Protein AF-A0A1C0VWJ7-F1 (afdb_monomer_lite)

Secondary structure (DSSP, 8-state):
-HHHHHHHHHHHHHHHHTTT-HHHHHHHHHHHHHHHS--------SPPPPHHHHHHHHHHHHHHHHHHHTTS-----HHHHHHHHHHHHHHHHHS--STTTT--HHHHHHHHHHHHHTTT---HHHHHHHHHHHHHHHHHHHHHHSEEETTEEEEPPPHHHHHHHHHHHHHHHHHHHT--S-HHHHHHHHHHHHHHHS-HHHHHHHHHHHHHHHHHHHHHHHHHHHHTS----TT-THHHHHHHHTTTHHHHHHHHHHHHHHHHHHHHHHHHHHHHHHHHHHHHTTS-HHHHHHHHH-TT-TTTS-EETTEEEEEHHHHHHHHHTT--HHHHHHHH-PPP--SS---HHHHHHHHIIIIIHHHHHHHHHHHHHHHHHHHHSS--S-HHHHHHHHH-SSSTTTS-B-SS-TT-BHHHHHHHHHTT---HHHHHHHTTS-HHHHHHHHHHHHHHHT-S--------------PPP-

Structure (mmCIF, N/CA/C/O backbone):
data_AF-A0A1C0VWJ7-F1
#
_entry.id   AF-A0A1C0VWJ7-F1
#
loop_
_atom_site.group_PDB
_atom_site.id
_atom_site.type_symbol
_atom_site.label_atom_id
_atom_site.label_alt_id
_atom_site.label_comp_id
_atom_site.label_asym_id
_atom_site.label_entity_id
_atom_site.label_seq_id
_atom_site.pdbx_PDB_ins_code
_atom_site.Cartn_x
_atom_site.Cartn_y
_atom_site.Cartn_z
_atom_site.occupancy
_atom_site.B_iso_or_equiv
_atom_site.auth_seq_id
_atom_site.auth_comp_id
_atom_site.auth_asym_id
_atom_site.auth_atom_id
_atom_site.pdbx_PDB_model_num
ATOM 1 N N . MET A 1 1 ? 23.272 -13.442 8.227 1.00 38.19 1 MET A N 1
ATOM 2 C CA . MET A 1 1 ? 21.989 -14.159 8.053 1.00 38.19 1 MET A CA 1
ATOM 3 C C . MET A 1 1 ? 21.472 -14.536 9.422 1.00 38.19 1 MET A C 1
ATOM 5 O O . MET A 1 1 ? 20.712 -13.727 9.927 1.00 38.19 1 MET A O 1
ATOM 9 N N . GLN A 1 2 ? 22.011 -15.587 10.062 1.00 39.44 2 GLN A N 1
ATOM 10 C CA . GLN A 1 2 ? 21.649 -16.043 11.420 1.00 39.44 2 GLN A CA 1
ATOM 11 C C . GLN A 1 2 ? 21.231 -14.924 12.389 1.00 39.44 2 GLN A C 1
ATOM 13 O O . GLN A 1 2 ? 20.118 -14.971 12.878 1.00 39.44 2 GLN A O 1
ATOM 18 N N . GLU A 1 3 ? 22.045 -13.885 12.593 1.00 42.59 3 GLU A N 1
ATOM 19 C CA . GLU A 1 3 ? 21.723 -12.760 13.492 1.00 42.59 3 GLU A CA 1
ATOM 20 C C . GLU A 1 3 ? 20.375 -12.058 13.199 1.00 42.59 3 GLU A C 1
ATOM 22 O O . GLU A 1 3 ? 19.612 -11.791 14.122 1.00 42.59 3 GLU A O 1
ATOM 27 N N . LEU A 1 4 ? 20.038 -11.801 11.929 1.00 43.16 4 LEU A N 1
ATOM 28 C CA . LEU A 1 4 ? 18.762 -11.179 11.543 1.00 43.16 4 LEU A CA 1
ATOM 29 C C . LEU A 1 4 ? 17.599 -12.171 11.640 1.00 43.16 4 LEU A C 1
ATOM 31 O O . LEU A 1 4 ? 16.509 -11.813 12.078 1.00 43.16 4 LEU A O 1
ATOM 35 N N . ASP A 1 5 ? 17.824 -13.415 11.218 1.00 42.25 5 ASP A N 1
ATOM 36 C CA . ASP A 1 5 ? 16.787 -14.443 11.261 1.00 42.25 5 ASP A CA 1
ATOM 37 C C . ASP A 1 5 ? 16.460 -14.804 12.738 1.00 42.25 5 ASP A C 1
ATOM 39 O O . ASP A 1 5 ? 15.291 -14.935 13.091 1.00 42.25 5 ASP A O 1
ATOM 43 N N . GLN A 1 6 ? 17.457 -14.787 13.635 1.00 59.88 6 GLN A N 1
ATOM 44 C CA . GLN A 1 6 ? 17.323 -14.944 15.091 1.00 59.88 6 GLN A CA 1
ATOM 45 C C . GLN A 1 6 ? 16.727 -13.701 15.782 1.00 59.88 6 GLN A C 1
ATOM 47 O O . GLN A 1 6 ? 16.017 -13.834 16.778 1.00 59.88 6 GLN A O 1
ATOM 52 N N . GLN A 1 7 ? 16.958 -12.483 15.274 1.00 55.34 7 GLN A N 1
ATOM 53 C CA . GLN A 1 7 ? 16.231 -11.286 15.731 1.00 55.34 7 GLN A CA 1
ATOM 54 C C . GLN A 1 7 ? 14.737 -11.373 15.388 1.00 55.34 7 GLN A C 1
ATOM 56 O O . GLN A 1 7 ? 13.898 -11.099 16.245 1.00 55.34 7 GLN A O 1
ATOM 61 N N . LEU A 1 8 ? 14.392 -11.807 14.171 1.00 46.72 8 LEU A N 1
ATOM 62 C CA . LEU A 1 8 ? 13.001 -12.018 13.755 1.00 46.72 8 LEU A CA 1
ATOM 63 C C . LEU A 1 8 ? 12.322 -13.133 14.566 1.00 46.72 8 LEU A C 1
ATOM 65 O O . LEU A 1 8 ? 11.190 -12.957 15.010 1.00 46.72 8 LEU A O 1
ATOM 69 N N . GLU A 1 9 ? 13.014 -14.246 14.812 1.00 59.47 9 GLU A N 1
ATOM 70 C CA . GLU A 1 9 ? 12.515 -15.349 15.643 1.00 59.47 9 GLU A CA 1
ATOM 71 C C . GLU A 1 9 ? 12.262 -14.902 17.094 1.00 59.47 9 GLU A C 1
ATOM 73 O O . GLU A 1 9 ? 11.178 -15.132 17.631 1.00 59.47 9 GLU A O 1
ATOM 78 N N . ASN A 1 10 ? 13.190 -14.147 17.696 1.00 62.50 10 ASN A N 1
ATOM 79 C CA . ASN A 1 10 ? 12.993 -13.541 19.017 1.00 62.50 10 ASN A CA 1
ATOM 80 C C . ASN A 1 10 ? 11.803 -12.564 19.060 1.00 62.50 10 ASN A C 1
ATOM 82 O O . ASN A 1 10 ? 11.050 -12.574 20.032 1.00 62.50 10 ASN A O 1
ATOM 86 N N . LEU A 1 11 ? 11.598 -11.740 18.025 1.00 56.03 11 LEU A N 1
ATOM 87 C CA . LEU A 1 11 ? 10.447 -10.828 17.947 1.00 56.03 11 LEU A CA 1
ATOM 88 C C . LEU A 1 11 ? 9.115 -11.587 17.832 1.00 56.03 11 LEU A C 1
ATOM 90 O O . LEU A 1 11 ? 8.134 -11.191 18.464 1.00 56.03 11 LEU A O 1
ATOM 94 N N . VAL A 1 12 ? 9.075 -12.696 17.085 1.00 57.22 12 VAL A N 1
ATOM 95 C CA . VAL A 1 12 ? 7.892 -13.572 16.995 1.00 57.22 12 VAL A CA 1
ATOM 96 C C . VAL A 1 12 ? 7.598 -14.240 18.341 1.00 57.22 12 VAL A C 1
ATOM 98 O O . VAL A 1 12 ? 6.454 -14.198 18.796 1.00 57.22 12 VAL A O 1
ATOM 101 N N . LEU A 1 13 ? 8.613 -14.789 19.017 1.00 65.62 13 LEU A N 1
ATOM 102 C CA . LEU A 1 13 ? 8.462 -15.390 20.348 1.00 65.62 13 LEU A CA 1
ATOM 103 C C . LEU A 1 13 ? 7.984 -14.357 21.384 1.00 65.62 13 LEU A C 1
ATOM 105 O O . LEU A 1 13 ? 7.049 -14.622 22.139 1.00 65.62 13 LEU A O 1
ATOM 109 N N . GLN A 1 14 ? 8.542 -13.142 21.380 1.00 59.56 14 GLN A N 1
ATOM 110 C CA . GLN A 1 14 ? 8.083 -12.058 22.258 1.00 59.56 14 GLN A CA 1
ATOM 111 C C . GLN A 1 14 ? 6.641 -11.627 21.942 1.00 59.56 14 GLN A C 1
ATOM 113 O O . GLN A 1 14 ? 5.843 -11.452 22.863 1.00 59.56 14 GLN A O 1
ATOM 118 N N . ALA A 1 15 ? 6.251 -11.531 20.667 1.00 56.53 15 ALA A N 1
ATOM 119 C CA . ALA A 1 15 ? 4.870 -11.225 20.283 1.00 56.53 15 ALA A CA 1
ATOM 120 C C . ALA A 1 15 ? 3.863 -12.309 20.728 1.00 56.53 15 ALA A C 1
ATOM 122 O O . ALA A 1 15 ? 2.720 -11.980 21.057 1.00 56.53 15 ALA A O 1
ATOM 123 N N . GLN A 1 16 ? 4.278 -13.580 20.778 1.00 60.25 16 GLN A N 1
ATOM 124 C CA . GLN A 1 16 ? 3.470 -14.692 21.297 1.00 60.25 16 GLN A CA 1
ATOM 125 C C . GLN A 1 16 ? 3.314 -14.632 22.826 1.00 60.25 16 GLN A C 1
ATOM 127 O O . GLN A 1 16 ? 2.203 -14.810 23.329 1.00 60.25 16 GLN A O 1
ATOM 132 N N . LEU A 1 17 ? 4.382 -14.299 23.562 1.00 64.69 17 LEU A N 1
ATOM 133 C CA . LEU A 1 17 ? 4.364 -14.151 25.028 1.00 64.69 17 LEU A CA 1
ATOM 134 C C . LEU A 1 17 ? 3.436 -13.025 25.529 1.00 64.69 17 LEU A C 1
ATOM 136 O O . LEU A 1 17 ? 2.993 -13.060 26.676 1.00 64.69 17 LEU A O 1
ATOM 140 N N . PHE A 1 18 ? 3.099 -12.043 24.685 1.00 60.53 18 PHE A N 1
ATOM 141 C CA . PHE A 1 18 ? 2.174 -10.948 25.015 1.00 60.53 18 PHE A CA 1
ATOM 142 C C . PHE A 1 18 ? 0.757 -11.128 24.444 1.00 60.53 18 PHE A C 1
ATOM 144 O O . PHE A 1 18 ? 0.069 -10.138 24.185 1.00 60.53 18 PHE A O 1
ATOM 151 N N . SER A 1 19 ? 0.293 -12.375 24.294 1.00 52.06 19 SER A N 1
ATOM 152 C CA . SER A 1 19 ? -1.070 -12.732 23.856 1.00 52.06 19 SER A CA 1
ATOM 153 C C . SER A 1 19 ? -2.174 -11.870 24.489 1.00 52.06 19 SER A C 1
ATOM 155 O O . SER A 1 19 ? -3.042 -11.372 23.772 1.00 52.06 19 SER A O 1
ATOM 157 N N . ASN A 1 20 ? -2.076 -11.626 25.800 1.00 54.44 20 ASN A N 1
ATOM 158 C CA . ASN A 1 20 ? -3.071 -10.926 26.619 1.00 54.44 20 ASN A CA 1
ATOM 159 C C . ASN A 1 20 ? -2.782 -9.417 26.813 1.00 54.44 20 ASN A C 1
ATOM 161 O O . ASN A 1 20 ? -3.382 -8.786 27.680 1.00 54.44 20 ASN A O 1
ATOM 165 N N . SER A 1 21 ? -1.849 -8.811 26.061 1.00 59.72 21 SER A N 1
ATOM 166 C CA . SER A 1 21 ? -1.499 -7.383 26.200 1.00 59.72 21 SER A CA 1
ATOM 167 C C . SER A 1 21 ? -1.483 -6.654 24.845 1.00 59.72 21 SER A C 1
ATOM 169 O O . SER A 1 21 ? -0.410 -6.444 24.265 1.00 59.72 21 SER A O 1
ATOM 171 N N . PRO A 1 22 ? -2.655 -6.228 24.325 1.00 60.44 22 PRO A N 1
ATOM 172 C CA . PRO A 1 22 ? -2.787 -5.685 22.971 1.00 60.44 22 PRO A CA 1
ATOM 173 C C . PRO A 1 22 ? -1.838 -4.525 22.619 1.00 60.44 22 PRO A C 1
ATOM 175 O O . PRO A 1 22 ? -1.271 -4.568 21.529 1.00 60.44 22 PRO A O 1
ATOM 178 N N . PRO A 1 23 ? -1.560 -3.527 23.491 1.00 55.28 23 PRO A N 1
ATOM 179 C CA . PRO A 1 23 ? -0.638 -2.439 23.146 1.00 55.28 23 PRO A CA 1
ATOM 180 C C . PRO A 1 23 ? 0.810 -2.911 22.959 1.00 55.28 23 PRO A C 1
ATOM 182 O O . PRO A 1 23 ? 1.498 -2.456 22.047 1.00 55.28 23 PRO A O 1
ATOM 185 N N . LYS A 1 24 ? 1.271 -3.858 23.791 1.00 52.81 24 LYS A N 1
ATOM 186 C CA . LYS A 1 24 ? 2.617 -4.441 23.680 1.00 52.81 24 LYS A CA 1
ATOM 187 C C . LYS A 1 24 ? 2.709 -5.336 22.446 1.00 52.81 24 LYS A C 1
ATOM 189 O O . LYS A 1 24 ? 3.633 -5.180 21.655 1.00 52.81 24 LYS A O 1
ATOM 194 N N . LYS A 1 25 ? 1.708 -6.197 22.232 1.00 61.25 25 LYS A N 1
ATOM 195 C CA . LYS A 1 25 ? 1.600 -7.066 21.052 1.00 61.25 25 LYS A CA 1
ATOM 196 C C . LYS A 1 25 ? 1.584 -6.259 19.746 1.00 61.25 25 LYS A C 1
ATOM 198 O O . LYS A 1 25 ? 2.367 -6.560 18.851 1.00 61.25 25 LYS A O 1
ATOM 203 N N . ARG A 1 26 ? 0.783 -5.186 19.660 1.00 56.12 26 ARG A N 1
ATOM 204 C CA . ARG A 1 26 ? 0.766 -4.261 18.507 1.00 56.12 26 ARG A CA 1
ATOM 205 C C . ARG A 1 26 ? 2.122 -3.588 18.283 1.00 56.12 26 ARG A C 1
ATOM 207 O O . ARG A 1 26 ? 2.525 -3.469 17.132 1.00 56.12 26 ARG A O 1
ATOM 214 N N . LYS A 1 27 ? 2.858 -3.217 19.342 1.00 66.88 27 LYS A N 1
ATOM 215 C CA . LYS A 1 27 ? 4.229 -2.704 19.189 1.00 66.88 27 LYS A CA 1
ATOM 216 C C . LYS A 1 27 ? 5.154 -3.750 18.555 1.00 66.88 27 LYS A C 1
ATOM 218 O O . LYS A 1 27 ? 5.768 -3.446 17.544 1.00 66.88 27 LYS A O 1
ATOM 223 N N . PHE A 1 28 ? 5.206 -4.978 19.076 1.00 57.09 28 PHE A N 1
ATOM 224 C CA . PHE A 1 28 ? 6.065 -6.022 18.496 1.00 57.09 28 PHE A CA 1
ATOM 225 C C . PHE A 1 28 ? 5.668 -6.401 17.062 1.00 57.09 28 PHE A C 1
ATOM 227 O O . PHE A 1 28 ? 6.546 -6.641 16.242 1.00 57.09 28 PHE A O 1
ATOM 234 N N . ILE A 1 29 ? 4.372 -6.392 16.727 1.00 53.12 29 ILE A N 1
ATOM 235 C CA . ILE A 1 29 ? 3.899 -6.584 15.346 1.00 53.12 29 ILE A CA 1
ATOM 236 C C . ILE A 1 29 ? 4.354 -5.426 14.442 1.00 53.12 29 ILE A C 1
ATOM 238 O O . ILE A 1 29 ? 4.802 -5.680 13.328 1.00 53.12 29 ILE A O 1
ATOM 242 N N . GLN A 1 30 ? 4.304 -4.175 14.913 1.00 54.97 30 GLN A N 1
ATOM 243 C CA . GLN A 1 30 ? 4.800 -3.012 14.167 1.00 54.97 30 GLN A CA 1
ATOM 244 C C . GLN A 1 30 ? 6.328 -3.044 13.996 1.00 54.97 30 GLN A C 1
ATOM 246 O O . GLN A 1 30 ? 6.811 -2.838 12.887 1.00 54.97 30 GLN A O 1
ATOM 251 N N . ASP A 1 31 ? 7.080 -3.361 15.055 1.00 51.19 31 ASP A N 1
ATOM 252 C CA . ASP A 1 31 ? 8.541 -3.499 15.019 1.00 51.19 31 ASP A CA 1
ATOM 253 C C . ASP A 1 31 ? 8.954 -4.633 14.044 1.00 51.19 31 ASP A C 1
ATOM 255 O O . ASP A 1 31 ? 9.884 -4.472 13.248 1.00 51.19 31 ASP A O 1
ATOM 259 N N . LEU A 1 32 ? 8.212 -5.752 14.024 1.00 47.06 32 LEU A N 1
ATOM 260 C CA . LEU A 1 32 ? 8.361 -6.827 13.032 1.00 47.06 32 LEU A CA 1
ATOM 261 C C . LEU A 1 32 ? 8.046 -6.329 11.608 1.00 47.06 32 LEU A C 1
ATOM 263 O O . LEU A 1 32 ? 8.784 -6.629 10.671 1.00 47.06 32 LEU A O 1
ATOM 267 N N . TRP A 1 33 ? 6.977 -5.547 11.435 1.00 50.50 33 TRP A N 1
ATOM 268 C CA . TRP A 1 33 ? 6.537 -5.029 10.137 1.00 50.50 33 TRP A CA 1
ATOM 269 C C . TRP A 1 33 ? 7.534 -4.033 9.532 1.00 50.50 33 TRP A C 1
ATOM 271 O O . TRP A 1 33 ? 7.890 -4.173 8.364 1.00 50.50 33 TRP A O 1
ATOM 281 N N . ASP A 1 34 ? 8.049 -3.080 10.314 1.00 50.41 34 ASP A N 1
ATOM 282 C CA . ASP A 1 34 ? 9.103 -2.154 9.871 1.00 50.41 34 ASP A CA 1
ATOM 283 C C . ASP A 1 34 ? 10.455 -2.859 9.636 1.00 50.41 34 ASP A C 1
ATOM 285 O O . ASP A 1 34 ? 11.239 -2.406 8.800 1.00 50.41 34 ASP A O 1
ATOM 289 N N . THR A 1 35 ? 10.716 -3.995 10.299 1.00 48.22 35 THR A N 1
ATOM 290 C CA . THR A 1 35 ? 11.896 -4.839 10.023 1.00 48.22 35 THR A CA 1
ATOM 291 C C . THR A 1 35 ? 11.743 -5.633 8.717 1.00 48.22 35 THR A C 1
ATOM 293 O O . THR A 1 35 ? 12.698 -5.748 7.948 1.00 48.22 35 THR A O 1
ATOM 296 N N . MET A 1 36 ? 10.546 -6.157 8.423 1.00 40.59 36 MET A N 1
ATOM 297 C CA . MET A 1 36 ? 10.253 -6.869 7.168 1.00 40.59 36 MET A CA 1
ATOM 298 C C . MET A 1 36 ? 10.111 -5.929 5.959 1.00 40.59 36 MET A C 1
ATOM 300 O O . MET A 1 36 ? 10.456 -6.307 4.839 1.00 40.59 36 MET A O 1
ATOM 304 N N . LEU A 1 37 ? 9.600 -4.712 6.167 1.00 46.19 37 LEU A N 1
ATOM 305 C CA . LEU A 1 37 ? 9.285 -3.729 5.128 1.00 46.19 37 LEU A CA 1
ATOM 306 C C . LEU A 1 37 ? 9.867 -2.350 5.498 1.00 46.19 37 LEU A C 1
ATOM 308 O O . LEU A 1 37 ? 9.114 -1.450 5.875 1.00 46.19 37 LEU A O 1
ATOM 312 N N . PRO A 1 38 ? 11.195 -2.143 5.366 1.00 38.94 38 PRO A N 1
ATOM 313 C CA . PRO A 1 38 ? 11.870 -0.929 5.827 1.00 38.94 38 PRO A CA 1
ATOM 314 C C . PRO A 1 38 ? 11.294 0.349 5.194 1.00 38.94 38 PRO A C 1
ATOM 316 O O . PRO A 1 38 ? 11.495 0.639 4.007 1.00 38.94 38 PRO A O 1
ATOM 319 N N . SER A 1 39 ? 10.583 1.119 6.026 1.00 40.66 39 SER A N 1
ATOM 320 C CA . SER A 1 39 ? 9.712 2.252 5.680 1.00 40.66 39 SER A CA 1
ATOM 321 C C . SER A 1 39 ? 10.380 3.350 4.832 1.00 40.66 39 SER A C 1
ATOM 323 O O . SER A 1 39 ? 10.871 4.363 5.335 1.00 40.66 39 SER A O 1
ATOM 325 N N . SER A 1 40 ? 10.361 3.185 3.502 1.00 37.81 40 SER A N 1
ATOM 326 C CA . SER A 1 40 ? 11.158 4.004 2.575 1.00 37.81 40 SER A CA 1
ATOM 327 C C . SER A 1 40 ? 10.421 4.577 1.352 1.00 37.81 40 SER A C 1
ATOM 329 O O . SER A 1 40 ? 11.054 4.871 0.344 1.00 37.81 40 SER A O 1
ATOM 331 N N . THR A 1 41 ? 9.126 4.924 1.451 1.00 39.19 41 THR A N 1
ATOM 332 C CA . THR A 1 41 ? 8.601 6.086 0.685 1.00 39.19 41 THR A CA 1
ATOM 333 C C . THR A 1 41 ? 7.301 6.689 1.232 1.00 39.19 41 THR A C 1
ATOM 335 O O . THR A 1 41 ? 6.243 6.112 1.034 1.00 39.19 41 THR A O 1
ATOM 338 N N . LEU A 1 42 ? 7.353 7.925 1.766 1.00 38.69 42 LEU A N 1
ATOM 339 C CA . LEU A 1 42 ? 6.422 9.032 1.434 1.00 38.69 42 LEU A CA 1
ATOM 340 C C . LEU A 1 42 ? 6.717 10.325 2.232 1.00 38.69 42 LEU A C 1
ATOM 342 O O . LEU A 1 42 ? 6.513 10.387 3.438 1.00 38.69 42 LEU A O 1
ATOM 346 N N . LYS A 1 43 ? 7.102 11.409 1.539 1.00 39.56 43 LYS A N 1
ATOM 347 C CA . LYS A 1 43 ? 6.809 12.813 1.923 1.00 39.56 43 LYS A CA 1
ATOM 348 C C . LYS A 1 43 ? 7.031 13.739 0.716 1.00 39.56 43 LYS A C 1
ATOM 350 O O . LYS A 1 43 ? 7.944 13.541 -0.085 1.00 39.56 43 LYS A O 1
ATOM 355 N N . GLY A 1 44 ? 6.124 14.697 0.516 1.00 41.25 44 GLY A N 1
ATOM 356 C CA . GLY A 1 44 ? 5.871 15.291 -0.805 1.00 41.25 44 GLY A CA 1
ATOM 357 C C . GLY A 1 44 ? 6.761 16.464 -1.252 1.00 41.25 44 GLY A C 1
ATOM 358 O O . GLY A 1 44 ? 7.378 17.173 -0.456 1.00 41.25 44 GLY A O 1
ATOM 359 N N . ARG A 1 45 ? 6.773 16.685 -2.576 1.00 36.69 45 ARG A N 1
ATOM 360 C CA . ARG A 1 45 ? 6.690 17.984 -3.288 1.00 36.69 45 ARG A CA 1
ATOM 361 C C . ARG A 1 45 ? 6.485 17.698 -4.796 1.00 36.69 45 ARG A C 1
ATOM 363 O O . ARG A 1 45 ? 6.030 16.600 -5.136 1.00 36.69 45 ARG A O 1
ATOM 370 N N . THR A 1 46 ? 6.740 18.673 -5.673 1.00 40.00 46 THR A N 1
ATOM 371 C CA . THR A 1 46 ? 6.693 18.562 -7.148 1.00 40.00 46 THR A CA 1
ATOM 372 C C . THR A 1 46 ? 7.345 17.273 -7.678 1.00 40.00 46 THR A C 1
ATOM 374 O O . THR A 1 46 ? 8.210 16.713 -6.998 1.00 40.00 46 THR A O 1
ATOM 377 N N . PRO A 1 47 ? 6.902 16.743 -8.838 1.00 35.38 47 PRO A N 1
ATOM 378 C CA . PRO A 1 47 ? 7.317 15.424 -9.311 1.00 35.38 47 PRO A CA 1
ATOM 379 C C . PRO A 1 47 ? 8.841 15.280 -9.357 1.00 35.38 47 PRO A C 1
ATOM 381 O O . PRO A 1 47 ? 9.530 16.026 -10.051 1.00 35.38 47 PRO A O 1
ATOM 384 N N . LYS A 1 48 ? 9.355 14.295 -8.605 1.00 42.31 48 LYS A N 1
ATOM 385 C CA . LYS A 1 48 ? 10.698 13.763 -8.831 1.00 42.31 48 LYS A CA 1
ATOM 386 C C . LYS A 1 48 ? 10.745 13.249 -10.278 1.00 42.31 48 LYS A C 1
ATOM 388 O O . LYS A 1 48 ? 9.791 12.576 -10.676 1.00 42.31 48 LYS A O 1
ATOM 393 N N . PRO A 1 49 ? 11.833 13.473 -11.027 1.00 37.91 49 PRO A N 1
ATOM 394 C CA . PRO A 1 49 ? 12.205 12.543 -12.081 1.00 37.91 49 PRO A CA 1
ATOM 395 C C . PRO A 1 49 ? 12.243 11.124 -11.499 1.00 37.91 49 PRO A C 1
ATOM 397 O O . PRO A 1 49 ? 12.792 10.932 -10.412 1.00 37.91 49 PRO A O 1
ATOM 400 N N . THR A 1 50 ? 11.649 10.149 -12.185 1.00 47.56 50 THR A N 1
ATOM 401 C CA . THR A 1 50 ? 12.044 8.746 -11.998 1.00 47.56 50 THR A CA 1
ATOM 402 C C . THR A 1 50 ? 13.450 8.555 -12.557 1.00 47.56 50 THR A C 1
ATOM 404 O O . THR A 1 50 ? 13.926 9.391 -13.333 1.00 47.56 50 THR A O 1
ATOM 407 N N . ASP A 1 51 ? 14.103 7.439 -12.246 1.00 42.34 51 ASP A N 1
ATOM 408 C CA . ASP A 1 51 ? 15.386 7.133 -12.880 1.00 42.34 51 ASP A CA 1
ATOM 409 C C . ASP A 1 51 ? 15.234 7.017 -14.403 1.00 42.34 51 ASP A C 1
ATOM 411 O O . ASP A 1 51 ? 16.143 7.389 -15.128 1.00 42.34 51 ASP A O 1
ATOM 415 N N . ASP A 1 52 ? 14.059 6.653 -14.925 1.00 45.19 52 ASP A N 1
ATOM 416 C CA . ASP A 1 52 ? 13.782 6.637 -16.371 1.00 45.19 52 ASP A CA 1
ATOM 417 C C . ASP A 1 52 ? 13.496 8.022 -16.967 1.00 45.19 52 ASP A C 1
ATOM 419 O O . ASP A 1 52 ? 13.660 8.233 -18.166 1.00 45.19 52 ASP A O 1
ATOM 423 N N . GLU A 1 53 ? 13.081 8.997 -16.158 1.00 43.47 53 GLU A N 1
ATOM 424 C CA . GLU A 1 53 ? 13.053 10.418 -16.529 1.00 43.47 53 GLU A CA 1
ATOM 425 C C . GLU A 1 53 ? 14.475 11.004 -16.516 1.00 43.47 53 GLU A C 1
ATOM 427 O O . GLU A 1 53 ? 14.824 11.779 -17.406 1.00 43.47 53 GLU A O 1
ATOM 432 N N . ALA A 1 54 ? 15.329 10.587 -15.574 1.00 43.56 54 ALA A N 1
ATOM 433 C CA . ALA A 1 54 ? 16.750 10.927 -15.569 1.00 43.56 54 ALA A CA 1
ATOM 434 C C . ALA A 1 54 ? 17.489 10.292 -16.762 1.00 43.56 54 ALA A C 1
ATOM 436 O O . ALA A 1 54 ? 18.159 11.015 -17.496 1.00 43.56 54 ALA A O 1
ATOM 437 N N . LYS A 1 55 ? 17.291 8.992 -17.037 1.00 44.72 55 LYS A N 1
ATOM 438 C CA . LYS A 1 55 ? 17.801 8.283 -18.226 1.00 44.72 55 LYS A CA 1
ATOM 439 C C . LYS A 1 55 ? 17.323 8.953 -19.514 1.00 44.72 55 LYS A C 1
ATOM 441 O O . LYS A 1 55 ? 18.151 9.218 -20.373 1.00 44.72 55 LYS A O 1
ATOM 446 N N . ARG A 1 56 ? 16.033 9.299 -19.653 1.00 49.94 56 ARG A N 1
ATOM 447 C CA . ARG A 1 56 ? 15.525 10.003 -20.852 1.00 49.94 56 ARG A CA 1
ATOM 448 C C . ARG A 1 56 ? 16.117 11.404 -21.016 1.00 49.94 56 ARG A C 1
ATOM 450 O O . ARG A 1 56 ? 16.446 11.783 -22.134 1.00 49.94 56 ARG A O 1
ATOM 457 N N . ARG A 1 57 ? 16.336 12.156 -19.931 1.00 46.75 57 ARG A N 1
ATOM 458 C CA . ARG A 1 57 ? 17.034 13.457 -19.985 1.00 46.75 57 ARG A CA 1
ATOM 459 C C . ARG A 1 57 ? 18.517 13.300 -20.330 1.00 46.75 57 ARG A C 1
ATOM 461 O O . ARG A 1 57 ? 19.028 14.064 -21.142 1.00 46.75 57 ARG A O 1
ATOM 468 N N . LEU A 1 58 ? 19.190 12.289 -19.781 1.00 42.66 58 LEU A N 1
ATOM 469 C CA . LEU A 1 58 ? 20.583 11.960 -20.093 1.00 42.66 58 LEU A CA 1
ATOM 470 C C . LEU A 1 58 ? 20.735 11.483 -21.546 1.00 42.66 58 LEU A C 1
ATOM 472 O O . LEU A 1 58 ? 21.663 11.904 -22.226 1.00 42.66 58 LEU A O 1
ATOM 476 N N . ALA A 1 59 ? 19.793 10.685 -22.054 1.00 45.94 59 ALA A N 1
ATOM 477 C CA . ALA A 1 59 ? 19.716 10.267 -23.452 1.00 45.94 59 ALA A CA 1
ATOM 478 C C . ALA A 1 59 ? 19.411 11.444 -24.391 1.00 45.94 59 ALA A C 1
ATOM 480 O O . ALA A 1 59 ? 20.017 11.542 -25.453 1.00 45.94 59 ALA A O 1
ATOM 481 N N . GLY A 1 60 ? 18.548 12.380 -23.981 1.00 48.88 60 GLY A N 1
ATOM 482 C CA . GLY A 1 60 ? 18.315 13.639 -24.692 1.00 48.88 60 GLY A CA 1
ATOM 483 C C . GLY A 1 60 ? 19.578 14.500 -24.789 1.00 48.88 60 GLY A C 1
ATOM 484 O O . GLY A 1 60 ? 19.876 15.022 -25.858 1.00 48.88 60 GLY A O 1
ATOM 485 N N . VAL A 1 61 ? 20.375 14.578 -23.716 1.00 44.09 61 VAL A N 1
ATOM 486 C CA . VAL A 1 61 ? 21.697 15.230 -23.738 1.00 44.09 61 VAL A CA 1
ATOM 487 C C . VAL A 1 61 ? 22.705 14.437 -24.583 1.00 44.09 61 VAL A C 1
ATOM 489 O O . VAL A 1 61 ? 23.427 15.048 -25.362 1.00 44.09 61 VAL A O 1
ATOM 492 N N . LYS A 1 62 ? 22.728 13.096 -24.508 1.00 45.09 62 LYS A N 1
ATOM 493 C CA . LYS A 1 62 ? 23.583 12.225 -25.344 1.00 45.09 62 LYS A CA 1
ATOM 494 C C . LYS A 1 62 ? 23.283 12.421 -26.834 1.00 45.09 62 LYS A C 1
ATOM 496 O O . LYS A 1 62 ? 24.220 12.543 -27.617 1.00 45.09 62 LYS A O 1
ATOM 501 N N . LYS A 1 63 ? 22.000 12.510 -27.209 1.00 49.91 63 LYS A N 1
ATOM 502 C CA . LYS A 1 63 ? 21.560 12.845 -28.568 1.00 49.91 63 LYS A CA 1
ATOM 503 C C . LYS A 1 63 ? 21.969 14.273 -28.940 1.00 49.91 63 LYS A C 1
ATOM 505 O O . LYS A 1 63 ? 22.728 14.440 -29.879 1.00 49.91 63 LYS A O 1
ATOM 510 N N . TRP A 1 64 ? 21.583 15.286 -28.162 1.00 52.84 64 TRP A N 1
ATOM 511 C CA . TRP A 1 64 ? 21.912 16.690 -28.456 1.00 52.84 64 TRP A CA 1
ATOM 512 C C . TRP A 1 64 ? 23.421 16.951 -28.598 1.00 52.84 64 TRP A C 1
ATOM 514 O O . TRP A 1 64 ? 23.826 17.712 -29.471 1.00 52.84 64 TRP A O 1
ATOM 524 N N . CYS A 1 65 ? 24.269 16.309 -27.786 1.00 41.84 65 CYS A N 1
ATOM 525 C CA . CYS A 1 65 ? 25.722 16.408 -27.937 1.00 41.84 65 CYS A CA 1
ATOM 526 C C . CYS A 1 65 ? 26.225 15.703 -29.209 1.00 41.84 65 CYS A C 1
ATOM 528 O O . CYS A 1 65 ? 27.060 16.266 -29.911 1.00 41.84 65 CYS A O 1
ATOM 530 N N . ARG A 1 66 ? 25.714 14.504 -29.527 1.00 46.00 66 ARG A N 1
ATOM 531 C CA . ARG A 1 66 ? 26.059 13.775 -30.760 1.00 46.00 66 ARG A CA 1
ATOM 532 C C . ARG A 1 66 ? 25.669 14.582 -32.000 1.00 46.00 66 ARG A C 1
ATOM 534 O O . ARG A 1 66 ? 26.528 14.869 -32.824 1.00 46.00 66 ARG A O 1
ATOM 541 N N . ASP A 1 67 ? 24.408 14.993 -32.079 1.00 49.84 67 ASP A N 1
ATOM 542 C CA . ASP A 1 67 ? 23.820 15.708 -33.216 1.00 49.84 67 ASP A CA 1
ATOM 543 C C . ASP A 1 67 ? 24.500 17.069 -33.477 1.00 49.84 67 ASP A C 1
ATOM 545 O O . ASP A 1 67 ? 24.463 17.572 -34.596 1.00 49.84 67 ASP A O 1
ATOM 549 N N . ARG A 1 68 ? 25.112 17.681 -32.450 1.00 43.50 68 ARG A N 1
ATOM 550 C CA . ARG A 1 68 ? 25.719 19.023 -32.519 1.00 43.50 68 ARG A CA 1
ATOM 551 C C . ARG A 1 68 ? 27.247 19.035 -32.657 1.00 43.50 68 ARG A C 1
ATOM 553 O O . ARG A 1 68 ? 27.786 20.049 -33.092 1.00 43.50 68 ARG A O 1
ATOM 560 N N . TYR A 1 69 ? 27.941 17.964 -32.263 1.00 41.91 69 TYR A N 1
ATOM 561 C CA . TYR A 1 69 ? 29.412 17.942 -32.174 1.00 41.91 69 TYR A CA 1
ATOM 562 C C . TYR A 1 69 ? 30.081 16.680 -32.746 1.00 41.91 69 TYR A C 1
ATOM 564 O O . TYR A 1 69 ? 31.305 16.641 -32.829 1.00 41.91 69 TYR A O 1
ATOM 572 N N . GLY A 1 70 ? 29.320 15.658 -33.153 1.00 40.66 70 GLY A N 1
ATOM 573 C CA . GLY A 1 70 ? 29.836 14.334 -33.538 1.00 40.66 70 GLY A CA 1
ATOM 574 C C . GLY A 1 70 ? 30.611 14.243 -34.860 1.00 40.66 70 GLY A C 1
ATOM 575 O O . GLY A 1 70 ? 30.739 13.146 -35.387 1.00 40.66 70 GLY A O 1
ATOM 576 N N . SER A 1 71 ? 31.089 15.361 -35.409 1.00 39.69 71 SER A N 1
ATOM 577 C CA . SER A 1 71 ? 31.785 15.441 -36.701 1.00 39.69 71 SER A CA 1
ATOM 578 C C . SER A 1 71 ? 33.157 16.132 -36.639 1.00 39.69 71 SER A C 1
ATOM 580 O O . SER A 1 71 ? 33.660 16.516 -37.694 1.00 39.69 71 SER A O 1
ATOM 582 N N . LYS A 1 72 ? 33.731 16.385 -35.442 1.00 40.66 72 LYS A N 1
ATOM 583 C CA . LYS A 1 72 ? 34.791 17.411 -35.318 1.00 40.66 72 LYS A CA 1
ATOM 584 C C . LYS A 1 72 ? 35.985 17.277 -34.354 1.00 40.66 72 LYS A C 1
ATOM 586 O O . LYS A 1 72 ? 36.912 18.042 -34.598 1.00 40.66 72 LYS A O 1
ATOM 591 N N . LEU A 1 73 ? 35.986 16.503 -33.255 1.00 47.22 73 LEU A N 1
ATOM 592 C CA . LEU A 1 73 ? 37.032 16.698 -32.221 1.00 47.22 73 LEU A CA 1
ATOM 593 C C . LEU A 1 73 ? 37.483 15.493 -31.389 1.00 47.22 73 LEU A C 1
ATOM 595 O O . LEU A 1 73 ? 36.786 15.094 -30.453 1.00 47.22 73 LEU A O 1
ATOM 599 N N . GLU A 1 74 ? 38.733 15.093 -31.622 1.00 45.62 74 GLU A N 1
ATOM 600 C CA . GLU A 1 74 ? 39.715 14.468 -30.714 1.00 45.62 74 GLU A CA 1
ATOM 601 C C . GLU A 1 74 ? 41.127 14.639 -31.374 1.00 45.62 74 GLU A C 1
ATOM 603 O O . GLU A 1 74 ? 41.223 15.450 -32.298 1.00 45.62 74 GLU A O 1
ATOM 608 N N . SER A 1 75 ? 42.283 14.058 -31.008 1.00 46.94 75 SER A N 1
ATOM 609 C CA . SER A 1 75 ? 42.764 13.112 -29.973 1.00 46.94 75 SER A CA 1
ATOM 610 C C . SER A 1 75 ? 43.850 13.855 -29.152 1.00 46.94 75 SER A C 1
ATOM 612 O O . SER A 1 75 ? 43.659 15.039 -28.860 1.00 46.94 75 SER A O 1
ATOM 614 N N . ASP A 1 76 ? 45.002 13.314 -28.726 1.00 44.88 76 ASP A N 1
ATOM 615 C CA . ASP A 1 76 ? 45.282 12.014 -28.085 1.00 44.88 76 ASP A CA 1
ATOM 616 C C . ASP A 1 76 ? 45.396 12.256 -26.578 1.00 44.88 76 ASP A C 1
ATOM 618 O O . ASP A 1 76 ? 45.717 13.369 -26.146 1.00 44.88 76 ASP A O 1
ATOM 622 N N . PHE A 1 77 ? 45.028 11.269 -25.761 1.00 45.09 77 PHE A N 1
ATOM 623 C CA . PHE A 1 77 ? 44.602 11.567 -24.387 1.00 45.09 77 PHE A CA 1
ATOM 624 C C . PHE A 1 77 ? 44.952 10.508 -23.341 1.00 45.09 77 PHE A C 1
ATOM 626 O O . PHE A 1 77 ? 44.692 10.764 -22.175 1.00 45.09 77 PHE A O 1
ATOM 633 N N . GLU A 1 78 ? 45.522 9.353 -23.689 1.00 38.66 78 GLU A N 1
ATOM 634 C CA . GLU A 1 78 ? 45.652 8.224 -22.749 1.00 38.66 78 GLU A CA 1
ATOM 635 C C . GLU A 1 78 ? 46.431 8.585 -21.462 1.00 38.66 78 GLU A C 1
ATOM 637 O O . GLU A 1 78 ? 45.961 8.326 -20.351 1.00 38.66 78 GLU A O 1
ATOM 642 N N . GLU A 1 79 ? 47.580 9.261 -21.593 1.00 43.50 79 GLU A N 1
ATOM 643 C CA . GLU A 1 79 ? 48.417 9.690 -20.457 1.00 43.50 79 GLU A CA 1
ATOM 644 C C . GLU A 1 79 ? 47.826 10.905 -19.721 1.00 43.50 79 GLU A C 1
ATOM 646 O O . GLU A 1 79 ? 47.670 10.899 -18.494 1.00 43.50 79 GLU A O 1
ATOM 651 N N . ASP A 1 80 ? 47.410 11.923 -20.479 1.00 44.91 80 ASP A N 1
ATOM 652 C CA . ASP A 1 80 ? 46.728 13.119 -19.970 1.00 44.91 80 ASP A CA 1
ATOM 653 C C . ASP A 1 80 ? 45.463 12.751 -19.183 1.00 44.91 80 ASP A C 1
ATOM 655 O O . ASP A 1 80 ? 45.158 13.368 -18.166 1.00 44.91 80 ASP A O 1
ATOM 659 N N . TRP A 1 81 ? 44.725 11.725 -19.609 1.00 44.09 81 TRP A N 1
ATOM 660 C CA . TRP A 1 81 ? 43.495 11.283 -18.962 1.00 44.09 81 TRP A CA 1
ATOM 661 C C . TRP A 1 81 ? 43.759 10.529 -17.664 1.00 44.09 81 TRP A C 1
ATOM 663 O O . TRP A 1 81 ? 42.915 10.600 -16.777 1.00 44.09 81 TRP A O 1
ATOM 673 N N . GLN A 1 82 ? 44.917 9.889 -17.470 1.00 47.25 82 GLN A N 1
ATOM 674 C CA . GLN A 1 82 ? 45.284 9.377 -16.144 1.00 47.25 82 GLN A CA 1
ATOM 675 C C . GLN A 1 82 ? 45.627 10.515 -15.185 1.00 47.25 82 GLN A C 1
ATOM 677 O O . GLN A 1 82 ? 45.176 10.490 -14.040 1.00 47.25 82 GLN A O 1
ATOM 682 N N . ASN A 1 83 ? 46.329 11.555 -15.642 1.00 50.00 83 ASN A N 1
ATOM 683 C CA . ASN A 1 83 ? 46.593 12.739 -14.822 1.00 50.00 83 ASN A CA 1
ATOM 684 C C . ASN A 1 83 ? 45.310 13.531 -14.536 1.00 50.00 83 ASN A C 1
ATOM 686 O O . ASN A 1 83 ? 45.040 13.855 -13.383 1.00 50.00 83 ASN A O 1
ATOM 690 N N . VAL A 1 84 ? 44.447 13.743 -15.530 1.00 45.62 84 VAL A N 1
ATOM 691 C CA . VAL A 1 84 ? 43.147 14.404 -15.357 1.00 45.62 84 VAL A CA 1
ATOM 692 C C . VAL A 1 84 ? 42.168 13.538 -14.568 1.00 45.62 84 VAL A C 1
ATOM 694 O O . VAL A 1 84 ? 41.436 14.093 -13.761 1.00 45.62 84 VAL A O 1
ATOM 697 N N . LEU A 1 85 ? 42.148 12.207 -14.690 1.00 45.12 85 LEU A N 1
ATOM 698 C CA . LEU A 1 85 ? 41.371 11.358 -13.777 1.00 45.12 85 LEU A CA 1
ATOM 699 C C . LEU A 1 85 ? 41.963 11.372 -12.374 1.00 45.12 85 LEU A C 1
ATOM 701 O O . LEU A 1 85 ? 41.190 11.366 -11.427 1.00 45.12 85 LEU A O 1
ATOM 705 N N . SER A 1 86 ? 43.285 11.405 -12.213 1.00 52.22 86 SER A N 1
ATOM 706 C CA . SER A 1 86 ? 43.959 11.492 -10.914 1.00 52.22 86 SER A CA 1
ATOM 707 C C . SER A 1 86 ? 43.648 12.820 -10.230 1.00 52.22 86 SER A C 1
ATOM 709 O O . SER A 1 86 ? 43.220 12.822 -9.080 1.00 52.22 86 SER A O 1
ATOM 711 N N . ASP A 1 87 ? 43.747 13.939 -10.941 1.00 50.97 87 ASP A N 1
ATOM 712 C CA . ASP A 1 87 ? 43.521 15.281 -10.409 1.00 50.97 87 ASP A CA 1
ATOM 713 C C . ASP A 1 87 ? 42.043 15.649 -10.342 1.00 50.97 87 ASP A C 1
ATOM 715 O O . ASP A 1 87 ? 41.633 16.274 -9.369 1.00 50.97 87 ASP A O 1
ATOM 719 N N . ALA A 1 88 ? 41.201 15.175 -11.263 1.00 46.78 88 ALA A N 1
ATOM 720 C CA . ALA A 1 88 ? 39.756 15.224 -11.081 1.00 46.78 88 ALA A CA 1
ATOM 721 C C . ALA A 1 88 ? 39.334 14.324 -9.921 1.00 46.78 88 ALA A C 1
ATOM 723 O O . ALA A 1 88 ? 38.476 14.748 -9.169 1.00 46.78 88 ALA A O 1
ATOM 724 N N . LYS A 1 89 ? 39.938 13.144 -9.696 1.00 47.50 89 LYS A N 1
ATOM 725 C CA . LYS A 1 89 ? 39.691 12.286 -8.516 1.00 47.50 89 LYS A CA 1
ATOM 726 C C . LYS A 1 89 ? 40.202 12.932 -7.231 1.00 47.50 89 LYS A C 1
ATOM 728 O O . LYS A 1 89 ? 39.506 12.845 -6.230 1.00 47.50 89 LYS A O 1
ATOM 733 N N . LYS A 1 90 ? 41.344 13.625 -7.235 1.00 50.41 90 LYS A N 1
ATOM 734 C CA . LYS A 1 90 ? 41.819 14.433 -6.098 1.00 50.41 90 LYS A CA 1
ATOM 735 C C . LYS A 1 90 ? 40.892 15.628 -5.862 1.00 50.41 90 LYS A C 1
ATOM 737 O O . LYS A 1 90 ? 40.469 15.816 -4.733 1.00 50.41 90 LYS A O 1
ATOM 742 N N . GLU A 1 91 ? 40.483 16.381 -6.888 1.00 46.19 91 GLU A N 1
ATOM 743 C CA . GLU A 1 91 ? 39.479 17.460 -6.792 1.00 46.19 91 GLU A CA 1
ATOM 744 C C . GLU A 1 91 ? 38.122 16.899 -6.326 1.00 46.19 91 GLU A C 1
ATOM 746 O O . GLU A 1 91 ? 37.444 17.532 -5.527 1.00 46.19 91 GLU A O 1
ATOM 751 N N . VAL A 1 92 ? 37.747 15.688 -6.743 1.00 44.09 92 VAL A N 1
ATOM 752 C CA . VAL A 1 92 ? 36.524 14.963 -6.357 1.00 44.09 92 VAL A CA 1
ATOM 753 C C . VAL A 1 92 ? 36.634 14.315 -4.979 1.00 44.09 92 VAL A C 1
ATOM 755 O O . VAL A 1 92 ? 35.602 14.095 -4.382 1.00 44.09 92 VAL A O 1
ATOM 758 N N . LEU A 1 93 ? 37.813 14.064 -4.412 1.00 42.91 93 LEU A N 1
ATOM 759 C CA . LEU A 1 93 ? 37.972 13.598 -3.020 1.00 42.91 93 LEU A CA 1
ATOM 760 C C . LEU A 1 93 ? 38.250 14.758 -2.043 1.00 42.91 93 LEU A C 1
ATOM 762 O O . LEU A 1 93 ? 37.968 14.664 -0.853 1.00 42.91 93 LEU A O 1
ATOM 766 N N . LYS A 1 94 ? 38.751 15.886 -2.557 1.00 43.22 94 LYS A N 1
ATOM 767 C CA . LYS A 1 94 ? 38.951 17.155 -1.841 1.00 43.22 94 LYS A CA 1
ATOM 768 C C . LYS A 1 94 ? 37.664 17.995 -1.798 1.00 43.22 94 LYS A C 1
ATOM 770 O O . LYS A 1 94 ? 37.420 18.667 -0.801 1.00 43.22 94 LYS A O 1
ATOM 775 N N . ASN A 1 95 ? 36.828 17.911 -2.845 1.00 40.38 95 ASN A N 1
ATOM 776 C CA . ASN A 1 95 ? 35.549 18.628 -2.991 1.0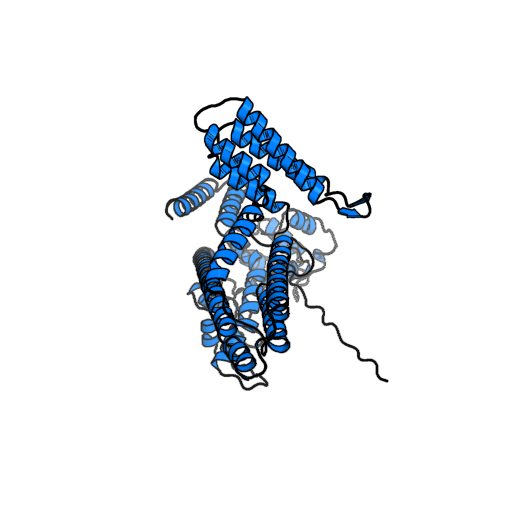0 40.38 95 ASN A CA 1
ATOM 777 C C . ASN A 1 95 ? 34.301 17.714 -3.116 1.00 40.38 95 ASN A C 1
ATOM 779 O O . ASN A 1 95 ? 33.183 18.230 -3.191 1.00 40.38 95 ASN A O 1
ATOM 783 N N . LEU A 1 96 ? 34.444 16.381 -3.104 1.00 39.81 96 LEU A N 1
ATOM 784 C CA . LEU A 1 96 ? 33.596 15.547 -2.241 1.00 39.81 96 LEU A CA 1
ATOM 785 C C . LEU A 1 96 ? 34.488 15.120 -1.056 1.00 39.81 96 LEU A C 1
ATOM 787 O O . LEU A 1 96 ? 35.045 14.029 -1.053 1.00 39.81 96 LEU A O 1
ATOM 791 N N . ASP A 1 97 ? 34.723 15.952 -0.042 1.00 41.78 97 ASP A N 1
ATOM 792 C CA . ASP A 1 97 ? 33.696 16.674 0.732 1.00 41.78 97 ASP A CA 1
ATOM 793 C C . ASP A 1 97 ? 32.440 15.795 0.972 1.00 41.78 97 ASP A C 1
ATOM 795 O O . ASP A 1 97 ? 31.875 15.214 0.045 1.00 41.78 97 ASP A O 1
ATOM 799 N N . ILE A 1 98 ? 32.019 15.590 2.222 1.00 37.59 98 ILE A N 1
ATOM 800 C CA . ILE A 1 98 ? 31.458 14.293 2.678 1.00 37.59 98 ILE A CA 1
ATOM 801 C C . ILE A 1 98 ? 29.951 14.134 2.340 1.00 37.59 98 ILE A C 1
ATOM 803 O O . ILE A 1 98 ? 29.160 13.492 3.025 1.00 37.59 98 ILE A O 1
ATOM 807 N N . TYR A 1 99 ? 29.513 14.639 1.187 1.00 43.41 99 TYR A N 1
ATOM 808 C CA . TYR A 1 99 ? 28.136 14.666 0.680 1.00 43.41 99 TYR A CA 1
ATOM 809 C C . TYR A 1 99 ? 27.542 13.324 0.235 1.00 43.41 99 TYR A C 1
ATOM 811 O O . TYR A 1 99 ? 26.379 13.287 -0.165 1.00 43.41 99 TYR A O 1
ATOM 819 N N . LYS A 1 100 ? 28.259 12.203 0.392 1.00 43.97 100 LYS A N 1
ATOM 820 C CA . LYS A 1 100 ? 27.597 10.887 0.480 1.00 43.97 100 LYS A CA 1
ATOM 821 C C . LYS A 1 100 ? 26.782 10.753 1.780 1.00 43.97 100 LYS A C 1
ATOM 823 O O . LYS A 1 100 ? 25.880 9.924 1.843 1.00 43.97 100 LYS A O 1
ATOM 828 N N . LYS A 1 101 ? 27.092 11.592 2.778 1.00 50.41 101 LYS A N 1
ATOM 829 C CA . LYS A 1 101 ? 26.586 11.584 4.158 1.00 50.41 101 LYS A CA 1
ATOM 830 C C . LYS A 1 101 ? 26.183 12.968 4.707 1.00 50.41 101 LYS A C 1
ATOM 832 O O . LYS A 1 101 ? 25.270 13.052 5.506 1.00 50.41 101 LYS A O 1
ATOM 837 N N . GLY A 1 102 ? 26.694 14.075 4.161 1.00 61.66 102 GLY A N 1
ATOM 838 C CA . GLY A 1 102 ? 26.177 15.441 4.389 1.00 61.66 102 GLY A CA 1
ATOM 839 C C . GLY A 1 102 ? 26.994 16.343 5.304 1.00 61.66 102 GLY A C 1
ATOM 840 O O . GLY A 1 102 ? 26.656 17.521 5.432 1.00 61.66 102 GLY A O 1
ATOM 841 N N . VAL A 1 103 ? 28.041 15.791 5.907 1.00 72.12 103 VAL A N 1
ATOM 842 C CA . VAL A 1 103 ? 29.046 16.514 6.690 1.00 72.12 103 VAL A CA 1
ATOM 843 C C . VAL A 1 103 ? 30.029 17.216 5.744 1.00 72.12 103 VAL A C 1
ATOM 845 O O . VAL A 1 103 ? 30.124 16.818 4.581 1.00 72.12 103 VAL A O 1
ATOM 848 N N . ASP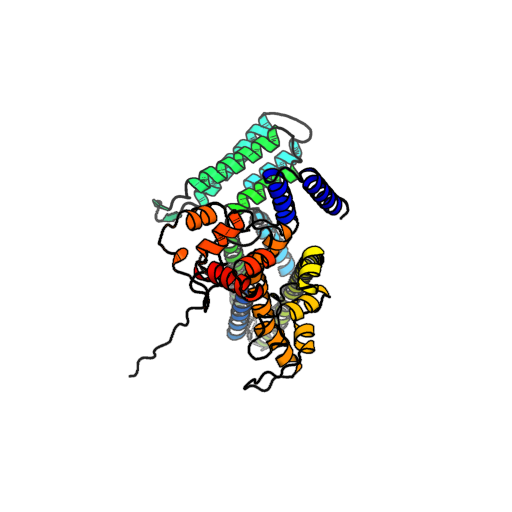 A 1 104 ? 30.731 18.258 6.209 1.00 77.19 104 ASP A N 1
ATOM 849 C CA . ASP A 1 104 ? 31.774 18.919 5.416 1.00 77.19 104 ASP A CA 1
ATOM 850 C C . ASP A 1 104 ? 33.206 18.440 5.723 1.00 77.19 104 ASP A C 1
ATOM 852 O O . ASP A 1 104 ? 33.484 17.855 6.771 1.00 77.19 104 ASP A O 1
ATOM 856 N N . SER A 1 105 ? 34.113 18.659 4.769 1.00 72.44 105 SER A N 1
ATOM 857 C CA . SER A 1 105 ? 35.502 18.180 4.789 1.00 72.44 105 SER A CA 1
ATOM 858 C C . SER A 1 105 ? 36.277 18.599 6.031 1.00 72.44 105 SER A C 1
ATOM 860 O O . SER A 1 105 ? 37.057 17.806 6.548 1.00 72.44 105 SER A O 1
ATOM 862 N N . GLN A 1 106 ? 36.015 19.794 6.560 1.00 84.50 106 GLN A N 1
ATOM 863 C CA . 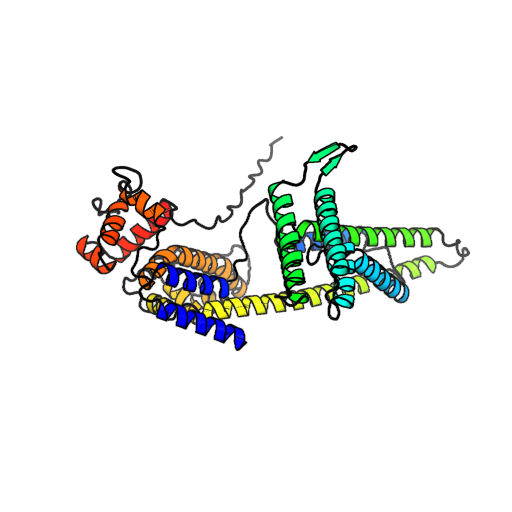GLN A 1 106 ? 36.646 20.283 7.783 1.00 84.50 106 GLN A CA 1
ATOM 864 C C . GLN A 1 106 ? 36.241 19.450 9.010 1.00 84.50 106 GLN A C 1
ATOM 866 O O . GLN A 1 106 ? 37.115 19.084 9.789 1.00 84.50 106 GLN A O 1
ATOM 871 N N . LEU A 1 107 ? 34.960 19.078 9.161 1.00 87.75 107 LEU A N 1
ATOM 872 C CA . LEU A 1 107 ? 34.552 18.201 10.267 1.00 87.75 107 LEU A CA 1
ATOM 873 C C . LEU A 1 107 ? 34.977 16.737 10.055 1.00 87.75 107 LEU A C 1
ATOM 875 O O . LEU A 1 107 ? 35.293 16.062 11.026 1.00 87.75 107 LEU A O 1
ATOM 879 N N . TYR A 1 108 ? 35.048 16.230 8.819 1.00 84.81 108 TYR A N 1
ATOM 880 C CA . TYR A 1 108 ? 35.560 14.867 8.606 1.00 84.81 108 TYR A CA 1
ATOM 881 C C . TYR A 1 108 ? 37.066 14.740 8.853 1.00 84.81 108 TYR A C 1
ATOM 883 O O . TYR A 1 108 ? 37.497 13.736 9.403 1.00 84.81 108 TYR A O 1
ATOM 891 N N . GLN A 1 109 ? 37.871 15.740 8.484 1.00 83.31 109 GLN A N 1
ATOM 892 C CA . GLN A 1 109 ? 39.298 15.735 8.824 1.00 83.31 109 GLN A CA 1
ATOM 893 C C . GLN A 1 109 ? 39.490 15.855 10.342 1.00 83.31 109 GLN A C 1
ATOM 895 O O . GLN A 1 109 ? 40.232 15.070 10.914 1.00 83.31 109 GLN A O 1
ATOM 900 N N . ALA A 1 110 ? 38.729 16.725 11.019 1.00 88.12 110 ALA A N 1
ATOM 901 C CA . ALA A 1 110 ? 38.705 16.754 12.484 1.00 88.12 110 ALA A CA 1
ATOM 902 C C . ALA A 1 110 ? 38.296 15.401 13.101 1.00 88.12 110 ALA A C 1
ATOM 904 O O . ALA A 1 110 ? 38.844 15.011 14.124 1.00 88.12 110 ALA A O 1
ATOM 905 N N . TRP A 1 111 ? 37.369 14.670 12.472 1.00 88.00 111 TRP A N 1
ATOM 906 C CA . TRP A 1 111 ? 36.942 13.343 12.919 1.00 88.00 111 TRP A CA 1
ATOM 907 C C . TRP A 1 111 ? 38.019 12.271 12.726 1.00 88.00 111 TRP A C 1
ATOM 909 O O . TRP A 1 111 ? 38.206 11.449 13.615 1.00 88.00 111 TRP A O 1
ATOM 919 N N . LEU A 1 112 ? 38.752 12.284 11.608 1.00 85.75 112 LEU A N 1
ATOM 920 C CA . LEU A 1 112 ? 39.889 11.380 11.409 1.00 85.75 112 LEU A CA 1
ATOM 921 C C . LEU A 1 112 ? 40.986 11.652 12.443 1.00 85.75 112 LEU A C 1
ATOM 923 O O . LEU A 1 112 ? 41.367 10.734 13.162 1.00 85.75 112 LEU A O 1
ATOM 927 N N . ASN A 1 113 ? 41.389 12.914 12.613 1.00 88.75 113 ASN A N 1
ATOM 928 C CA . ASN A 1 113 ? 42.367 13.312 13.628 1.00 88.75 113 ASN A CA 1
ATOM 929 C C . ASN A 1 113 ? 41.912 12.913 15.048 1.00 88.75 113 ASN A C 1
ATOM 931 O O . ASN A 1 113 ? 42.720 12.457 15.856 1.00 88.75 113 ASN A O 1
ATOM 935 N N . PHE A 1 114 ? 40.615 13.040 15.355 1.00 87.75 114 PHE A N 1
ATOM 936 C CA . PHE A 1 114 ? 40.028 12.575 16.614 1.00 87.75 114 PHE A CA 1
ATOM 937 C C . PHE A 1 114 ? 40.095 11.043 16.753 1.00 87.75 114 PHE A C 1
ATOM 939 O O . PHE A 1 114 ? 40.477 10.538 17.804 1.00 87.75 114 PHE A O 1
ATOM 946 N N . CYS A 1 115 ? 39.794 10.280 15.699 1.00 85.31 115 CYS A N 1
ATOM 947 C CA . CYS A 1 115 ? 39.937 8.820 15.695 1.00 85.31 115 CYS A CA 1
ATOM 948 C C . CYS A 1 115 ? 41.391 8.330 15.756 1.00 85.31 115 CYS A C 1
ATOM 950 O O . CYS A 1 115 ? 41.616 7.204 16.184 1.00 85.31 115 CYS A O 1
ATOM 952 N N . GLU A 1 116 ? 42.363 9.139 15.343 1.00 85.00 116 GLU A N 1
ATOM 953 C CA . GLU A 1 116 ? 43.794 8.823 15.441 1.00 85.00 116 GLU A CA 1
ATOM 954 C C . GLU A 1 116 ? 44.371 9.143 16.834 1.00 85.00 116 GLU A C 1
ATOM 956 O O . GLU A 1 116 ? 45.330 8.504 17.260 1.00 85.00 116 GLU A O 1
ATOM 961 N N . THR A 1 117 ? 43.769 10.085 17.572 1.00 82.38 117 THR A N 1
ATOM 962 C CA . THR A 1 117 ? 44.252 10.551 18.891 1.00 82.38 117 THR A CA 1
ATOM 963 C C . THR A 1 117 ? 43.469 9.990 20.082 1.00 82.38 117 THR A C 1
ATOM 965 O O . THR A 1 117 ? 44.060 9.650 21.105 1.00 82.38 117 THR A O 1
ATOM 968 N N . SER A 1 118 ? 42.145 9.855 19.975 1.00 63.88 118 SER A N 1
ATOM 969 C CA . SER A 1 118 ? 41.277 9.464 21.093 1.00 63.88 118 SER A CA 1
ATOM 970 C C . SER A 1 118 ? 41.312 7.985 21.536 1.00 63.88 118 SER A C 1
ATOM 972 O O . SER A 1 118 ? 40.947 7.761 22.692 1.00 63.88 118 SER A O 1
ATOM 974 N N . PRO A 1 119 ? 41.687 6.961 20.732 1.00 58.31 119 PRO A N 1
ATOM 975 C CA . PRO A 1 119 ? 41.608 5.561 21.180 1.00 58.31 119 PRO A CA 1
ATOM 976 C C . PRO A 1 119 ? 42.505 5.197 22.370 1.00 58.31 119 PRO A C 1
ATOM 978 O O . PRO A 1 119 ? 42.291 4.161 22.995 1.00 58.31 119 PRO A O 1
ATOM 981 N N . SER A 1 120 ? 43.521 6.012 22.662 1.00 55.00 120 SER A N 1
ATOM 982 C CA . SER A 1 120 ? 44.535 5.750 23.690 1.00 55.00 120 SER A CA 1
ATOM 983 C C . SER A 1 120 ? 44.535 6.753 24.848 1.00 55.00 120 SER A C 1
ATOM 985 O O . SER A 1 120 ? 45.159 6.474 25.871 1.00 55.00 120 SER A O 1
ATOM 987 N N . GLN A 1 121 ? 43.855 7.903 24.728 1.00 59.62 121 GLN A N 1
ATOM 988 C CA . GLN A 1 121 ? 43.834 8.945 25.762 1.00 59.62 121 GLN A CA 1
ATOM 989 C C . GLN A 1 121 ? 42.471 9.648 25.863 1.00 59.62 121 GLN A C 1
ATOM 991 O O . GLN A 1 121 ? 42.029 10.329 24.939 1.00 59.62 121 GLN A O 1
ATOM 996 N N . GLN A 1 122 ? 41.842 9.573 27.040 1.00 67.12 122 GLN A N 1
ATOM 997 C CA . GLN A 1 122 ? 40.678 10.392 27.405 1.00 67.12 122 GLN A CA 1
ATOM 998 C C . GLN A 1 122 ? 41.110 11.809 27.840 1.00 67.12 122 GLN A C 1
ATOM 1000 O O . GLN A 1 122 ? 40.809 12.235 28.951 1.00 67.12 122 GLN A O 1
ATOM 1005 N N . ASN A 1 123 ? 41.845 12.543 26.993 1.00 83.69 123 ASN A N 1
ATOM 1006 C CA . ASN A 1 123 ? 42.173 13.947 27.273 1.00 83.69 123 ASN A CA 1
ATOM 1007 C C . ASN A 1 123 ? 40.940 14.841 26.987 1.00 83.69 123 ASN A C 1
ATOM 1009 O O . ASN A 1 123 ? 40.538 14.931 25.822 1.00 83.69 123 ASN A O 1
ATOM 1013 N N . PRO A 1 124 ? 40.360 15.547 27.985 1.00 86.00 124 PRO A N 1
ATOM 1014 C CA . PRO A 1 124 ? 39.215 16.438 27.773 1.00 86.00 124 PRO A CA 1
ATOM 1015 C C . PRO A 1 124 ? 39.457 17.541 26.731 1.00 86.00 124 PRO A C 1
ATOM 1017 O O . PRO A 1 124 ? 38.514 17.978 26.073 1.00 86.00 124 PRO A O 1
ATOM 1020 N N . GLU A 1 125 ? 40.707 17.970 26.537 1.00 89.50 125 GLU A N 1
ATOM 1021 C CA . GLU A 1 125 ? 41.084 18.988 25.548 1.00 89.50 125 GLU A CA 1
ATOM 1022 C C . GLU A 1 125 ? 40.787 18.525 24.113 1.00 89.50 125 GLU A C 1
ATOM 1024 O O . GLU A 1 125 ? 40.231 19.284 23.322 1.00 89.50 125 GLU A O 1
ATOM 1029 N N . VAL A 1 126 ? 41.071 17.255 23.796 1.00 87.50 126 VAL A N 1
ATOM 1030 C CA . VAL A 1 126 ? 40.847 16.658 22.464 1.00 87.50 126 VAL A CA 1
ATOM 1031 C C . VAL A 1 126 ? 39.349 16.553 22.154 1.00 87.50 126 VAL A C 1
ATOM 1033 O O . VAL A 1 126 ? 38.911 16.831 21.036 1.00 87.50 126 VAL A O 1
ATOM 1036 N N . TYR A 1 127 ? 38.536 16.220 23.162 1.00 89.56 127 TYR A N 1
ATOM 1037 C CA . TYR A 1 127 ? 37.075 16.197 23.046 1.00 89.56 127 TYR A CA 1
ATOM 1038 C C . TYR A 1 127 ? 36.502 17.617 22.887 1.00 89.56 127 TYR A C 1
ATOM 1040 O O . TYR A 1 127 ? 35.608 17.828 22.067 1.00 89.56 127 TYR A O 1
ATOM 1048 N N . SER A 1 128 ? 37.045 18.594 23.621 1.00 91.69 128 SER A N 1
ATOM 1049 C CA . SER A 1 128 ? 36.672 20.012 23.531 1.00 91.69 128 SER A CA 1
ATOM 1050 C C . SER A 1 128 ? 37.010 20.616 22.160 1.00 91.69 128 SER A C 1
ATOM 1052 O O . SER A 1 128 ? 36.164 21.267 21.537 1.00 91.69 128 SER A O 1
ATOM 1054 N N . GLU A 1 129 ? 38.204 20.339 21.618 1.00 93.81 129 GLU A N 1
ATOM 1055 C CA . GLU A 1 129 ? 38.556 20.764 20.262 1.00 93.81 129 GLU A CA 1
ATOM 1056 C C . GLU A 1 129 ? 37.629 20.121 19.223 1.00 93.81 129 GLU A C 1
ATOM 1058 O O . GLU A 1 129 ? 37.109 20.823 18.348 1.00 93.81 129 GLU A O 1
ATOM 1063 N N . PHE A 1 130 ? 37.364 18.814 19.319 1.00 92.50 130 PHE A N 1
ATOM 1064 C CA . PHE A 1 130 ? 36.485 18.149 18.361 1.00 92.50 130 PHE A CA 1
ATOM 1065 C C . PHE A 1 130 ? 35.047 18.694 18.407 1.00 92.50 130 PHE A C 1
ATOM 1067 O O . PHE A 1 130 ? 34.476 19.002 17.355 1.00 92.50 130 PHE A O 1
ATOM 1074 N N . GLN A 1 131 ? 34.484 18.917 19.600 1.00 94.12 131 GLN A N 1
ATOM 1075 C CA . GLN A 1 131 ? 33.175 19.560 19.765 1.00 94.12 131 GLN A CA 1
ATOM 1076 C C . GLN A 1 131 ? 33.138 20.950 19.102 1.00 94.12 131 GLN A C 1
ATOM 1078 O O . GLN A 1 131 ? 32.216 21.260 18.345 1.00 94.12 131 GLN A O 1
ATOM 1083 N N . ASN A 1 132 ? 34.181 21.759 19.287 1.00 95.75 132 ASN A N 1
ATOM 1084 C CA . ASN A 1 132 ? 34.316 23.067 18.645 1.00 95.75 132 ASN A CA 1
ATOM 1085 C C . ASN A 1 132 ? 34.303 22.950 17.097 1.00 95.75 132 ASN A C 1
ATOM 1087 O O . ASN A 1 132 ? 33.695 23.771 16.404 1.00 95.75 132 ASN A O 1
ATOM 1091 N N . GLN A 1 133 ? 34.878 21.889 16.515 1.00 94.88 133 GLN A N 1
ATOM 1092 C CA . GLN A 1 133 ? 34.773 21.621 15.069 1.00 94.88 133 GLN A CA 1
ATOM 1093 C C . GLN A 1 133 ? 33.350 21.215 14.625 1.00 94.88 133 GLN A C 1
ATOM 1095 O O . GLN A 1 133 ? 32.934 21.585 13.518 1.00 94.88 133 GLN A O 1
ATOM 1100 N N . VAL A 1 134 ? 32.579 20.526 15.477 1.00 92.56 134 VAL A N 1
ATOM 1101 C CA . VAL A 1 134 ? 31.154 20.206 15.250 1.00 92.56 134 VAL A CA 1
ATOM 1102 C C . VAL A 1 134 ? 30.289 21.478 15.265 1.00 92.56 134 VAL A C 1
ATOM 1104 O O . VAL A 1 134 ? 29.479 21.690 14.356 1.00 92.56 134 VAL A O 1
ATOM 1107 N N . GLU A 1 135 ? 30.507 22.381 16.221 1.00 94.69 135 GLU A N 1
ATOM 1108 C CA . GLU A 1 135 ? 29.808 23.673 16.324 1.00 94.69 135 GLU A CA 1
ATOM 1109 C C . GLU A 1 135 ? 30.132 24.605 15.139 1.00 94.69 135 GLU A C 1
ATOM 1111 O O . GLU A 1 135 ? 29.240 25.215 14.526 1.00 94.69 135 GLU A O 1
ATOM 1116 N N . LYS A 1 136 ? 31.407 24.651 14.726 1.00 93.06 136 LYS A N 1
ATOM 1117 C CA . LYS A 1 136 ? 31.836 25.331 13.493 1.00 93.06 136 LYS A CA 1
ATOM 1118 C C . LYS A 1 136 ? 31.134 24.741 12.261 1.00 93.06 136 LYS A C 1
ATOM 1120 O O . LYS A 1 136 ? 30.667 25.503 11.413 1.00 93.06 136 LYS A O 1
ATOM 1125 N N . PHE A 1 137 ? 30.998 23.415 12.154 1.00 92.25 137 PHE A N 1
ATOM 1126 C CA . PHE A 1 137 ? 30.251 22.766 11.065 1.00 92.25 137 PHE A CA 1
ATOM 1127 C C . PHE A 1 137 ? 28.769 23.153 11.054 1.00 92.25 137 PHE A C 1
ATOM 1129 O O . PHE A 1 137 ? 28.260 23.554 10.004 1.00 92.25 137 PHE A O 1
ATOM 1136 N N . GLN A 1 138 ? 28.087 23.098 12.201 1.00 92.62 138 GLN A N 1
ATOM 1137 C CA . GLN A 1 138 ? 26.692 23.525 12.337 1.00 92.62 138 GLN A CA 1
ATOM 1138 C C . GLN A 1 138 ? 26.503 24.962 11.835 1.00 92.62 138 GLN A C 1
ATOM 1140 O O . GLN A 1 138 ? 25.622 25.237 11.012 1.00 92.62 138 GLN A O 1
ATOM 1145 N N . THR A 1 139 ? 27.392 25.860 12.259 1.00 90.81 139 THR A N 1
ATOM 1146 C CA . THR A 1 139 ? 27.413 27.266 11.845 1.00 90.81 139 THR A CA 1
ATOM 1147 C C . THR A 1 139 ? 27.611 27.406 10.331 1.00 90.81 139 THR A C 1
ATOM 1149 O O . THR A 1 139 ? 26.784 28.032 9.657 1.00 90.81 139 THR A O 1
ATOM 1152 N N . ARG A 1 140 ? 28.634 26.752 9.754 1.00 87.88 140 ARG A N 1
ATOM 1153 C CA . ARG A 1 140 ? 28.882 26.728 8.296 1.00 87.88 140 ARG A CA 1
ATOM 1154 C C . ARG A 1 140 ? 27.674 26.188 7.523 1.00 87.88 140 ARG A C 1
ATOM 1156 O O . ARG A 1 140 ? 27.303 26.750 6.491 1.00 87.88 140 ARG A O 1
ATOM 1163 N N . PHE A 1 141 ? 27.023 25.129 8.006 1.00 84.19 141 PHE A N 1
ATOM 1164 C CA . PHE A 1 141 ? 25.867 24.514 7.350 1.00 84.19 141 PHE A CA 1
ATOM 1165 C C . PHE A 1 141 ? 24.661 25.465 7.318 1.00 84.19 141 PHE A C 1
ATOM 1167 O O . PHE A 1 141 ? 24.055 25.651 6.260 1.00 84.19 141 PHE A O 1
ATOM 1174 N N . ILE A 1 142 ? 24.329 26.110 8.442 1.00 85.69 142 ILE A N 1
ATOM 1175 C CA . ILE A 1 142 ? 23.218 27.073 8.539 1.00 85.69 142 ILE A CA 1
ATOM 1176 C C . ILE A 1 142 ? 23.480 28.298 7.646 1.00 85.69 142 ILE A C 1
ATOM 1178 O O . ILE A 1 142 ? 22.588 28.729 6.903 1.00 85.69 142 ILE A O 1
ATOM 1182 N N . GLN A 1 143 ? 24.716 28.808 7.631 1.00 82.69 143 GLN A N 1
ATOM 1183 C CA . GLN A 1 143 ? 25.130 29.904 6.750 1.00 82.69 143 GLN A CA 1
ATOM 1184 C C . GLN A 1 143 ? 25.004 29.525 5.263 1.00 82.69 143 GLN A C 1
ATOM 1186 O O . GLN A 1 143 ? 24.299 30.213 4.525 1.00 82.69 143 GLN A O 1
ATOM 1191 N N . ARG A 1 144 ? 25.569 28.386 4.822 1.00 77.06 144 ARG A N 1
ATOM 1192 C CA . ARG A 1 144 ? 25.469 27.886 3.426 1.00 77.06 144 ARG A CA 1
ATOM 1193 C C . ARG A 1 144 ? 24.024 27.636 2.961 1.00 77.06 144 ARG A C 1
ATOM 1195 O O . ARG A 1 144 ? 23.765 27.550 1.759 1.00 77.06 144 ARG A O 1
ATOM 1202 N N . ARG A 1 145 ? 23.070 27.461 3.884 1.00 75.75 145 ARG A N 1
ATOM 1203 C CA . ARG A 1 145 ? 21.638 27.267 3.580 1.00 75.75 145 ARG A CA 1
ATOM 1204 C C . ARG A 1 145 ? 20.827 28.562 3.554 1.00 75.75 145 ARG A C 1
ATOM 1206 O O . ARG A 1 145 ? 19.734 28.561 2.983 1.00 75.75 145 ARG A O 1
ATOM 1213 N N . THR A 1 146 ? 21.348 29.636 4.135 1.00 79.56 146 THR A N 1
ATOM 1214 C CA . THR A 1 146 ? 20.703 30.948 4.201 1.00 79.56 146 THR A CA 1
ATOM 1215 C C . THR A 1 146 ? 20.882 31.678 2.870 1.00 79.56 146 THR A C 1
ATOM 1217 O O . THR A 1 146 ? 22.001 31.888 2.409 1.00 79.56 146 THR A O 1
ATOM 1220 N N . LYS A 1 147 ? 19.782 32.059 2.207 1.00 72.56 147 LYS A N 1
ATOM 1221 C CA . LYS A 1 147 ? 19.868 32.806 0.942 1.00 72.56 147 LYS A CA 1
ATOM 1222 C C . LYS A 1 147 ? 20.214 34.263 1.217 1.00 72.56 147 LYS A C 1
ATOM 1224 O O . LYS A 1 147 ? 19.422 34.949 1.860 1.00 72.56 147 LYS A O 1
ATOM 1229 N N . LYS A 1 148 ? 21.301 34.743 0.613 1.00 78.19 148 LYS A N 1
ATOM 1230 C CA . LYS A 1 148 ? 21.605 36.171 0.472 1.00 78.19 148 LYS A CA 1
ATOM 1231 C C . LYS A 1 148 ? 21.448 36.641 -0.982 1.00 78.19 148 LYS A C 1
ATOM 1233 O O . LYS A 1 148 ? 21.636 35.845 -1.902 1.00 78.19 148 LYS A O 1
ATOM 1238 N N . LYS A 1 149 ? 21.105 37.916 -1.168 1.00 70.12 149 LYS A N 1
ATOM 1239 C CA . LYS A 1 149 ? 21.268 38.717 -2.397 1.00 70.12 149 LYS A CA 1
ATOM 1240 C C . LYS A 1 149 ? 21.729 40.093 -1.931 1.00 70.12 149 LYS A C 1
ATOM 1242 O O . LYS A 1 149 ? 21.165 40.601 -0.971 1.00 70.12 149 LYS A O 1
ATOM 1247 N N . ASP A 1 150 ? 22.762 40.638 -2.563 1.00 81.19 150 ASP A N 1
ATOM 1248 C CA . ASP A 1 150 ? 23.296 41.977 -2.274 1.00 81.19 150 ASP A CA 1
ATOM 1249 C C . ASP A 1 150 ? 23.582 42.178 -0.765 1.00 81.19 150 ASP A C 1
ATOM 1251 O O . ASP A 1 150 ? 23.189 43.157 -0.143 1.00 81.19 150 ASP A O 1
ATOM 1255 N N . GLY A 1 151 ? 24.181 41.157 -0.134 1.00 77.31 151 GLY A N 1
ATOM 1256 C CA . GLY A 1 151 ? 24.425 41.074 1.317 1.00 77.31 151 GLY A CA 1
ATOM 1257 C C . GLY A 1 151 ? 23.201 40.696 2.172 1.00 77.31 151 GLY A C 1
ATOM 1258 O O . GLY A 1 151 ? 23.342 39.929 3.132 1.00 77.31 151 GLY A O 1
ATOM 1259 N N . ILE A 1 152 ? 22.008 41.159 1.795 1.00 72.06 152 ILE A N 1
ATOM 1260 C CA . ILE A 1 152 ? 20.739 41.010 2.527 1.00 72.06 152 ILE A CA 1
ATOM 1261 C C . ILE A 1 152 ? 20.262 39.549 2.546 1.00 72.06 152 ILE A C 1
ATOM 1263 O O . ILE A 1 152 ? 20.272 38.852 1.528 1.00 72.06 152 ILE A O 1
ATOM 1267 N N . ILE A 1 153 ? 19.794 39.074 3.707 1.00 80.44 153 ILE A N 1
ATOM 1268 C CA . ILE A 1 153 ? 19.212 37.733 3.869 1.00 80.44 153 ILE A CA 1
ATOM 1269 C C . ILE A 1 153 ? 17.778 37.714 3.313 1.00 80.44 153 ILE A C 1
ATOM 1271 O O . ILE A 1 153 ? 16.839 38.159 3.961 1.00 80.44 153 ILE A O 1
ATOM 1275 N N . ILE A 1 154 ? 17.596 37.131 2.126 1.00 74.75 154 ILE A N 1
ATOM 1276 C CA . ILE A 1 154 ? 16.279 36.935 1.487 1.00 74.75 154 ILE A CA 1
ATOM 1277 C C . ILE A 1 154 ? 15.484 35.814 2.170 1.00 74.75 154 ILE A C 1
ATOM 1279 O O . ILE A 1 154 ? 14.257 35.769 2.110 1.00 74.75 154 ILE A O 1
ATOM 1283 N N . ARG A 1 155 ? 16.187 34.807 2.706 1.00 79.94 155 ARG A N 1
ATOM 1284 C CA . ARG A 1 155 ? 15.551 33.646 3.337 1.00 79.94 155 ARG A CA 1
ATOM 1285 C C . ARG A 1 155 ? 16.490 32.988 4.351 1.00 79.94 155 ARG A C 1
ATOM 1287 O O . ARG A 1 155 ? 17.458 32.357 3.909 1.00 79.94 155 ARG A O 1
ATOM 1294 N N . PRO A 1 156 ? 16.209 33.071 5.664 1.00 83.00 156 PRO A N 1
ATOM 1295 C CA . PRO A 1 156 ? 16.937 32.297 6.661 1.00 83.00 156 PRO A CA 1
ATOM 1296 C C . PRO A 1 156 ? 16.719 30.793 6.453 1.00 83.00 156 PRO A C 1
ATOM 1298 O O . PRO A 1 156 ? 15.738 30.354 5.835 1.00 83.00 156 PRO A O 1
ATOM 1301 N N . TYR A 1 157 ? 17.638 29.984 6.974 1.00 83.00 157 TYR A N 1
ATOM 1302 C CA . TYR A 1 157 ? 17.387 28.557 7.147 1.00 83.00 157 TYR A CA 1
ATOM 1303 C C . TYR A 1 157 ? 16.258 28.362 8.186 1.00 83.00 157 TYR A C 1
ATOM 1305 O O . TYR A 1 157 ? 16.271 29.063 9.196 1.00 83.00 157 TYR A O 1
ATOM 1313 N N . PRO A 1 158 ? 15.259 27.479 7.967 1.00 87.38 158 PRO A N 1
ATOM 1314 C CA . PRO A 1 158 ? 14.127 27.348 8.888 1.00 87.38 158 PRO A CA 1
ATOM 1315 C C . PRO A 1 158 ? 14.570 26.956 10.302 1.00 87.38 158 PRO A C 1
ATOM 1317 O O . PRO A 1 158 ? 15.335 26.004 10.451 1.00 87.38 158 PRO A O 1
ATOM 1320 N N . GLN A 1 159 ? 14.057 27.653 11.319 1.00 88.06 159 GLN A N 1
ATOM 1321 C CA . GLN A 1 159 ? 14.472 27.507 12.719 1.00 88.06 159 GLN A CA 1
ATOM 1322 C C . GLN A 1 159 ? 14.347 26.062 13.228 1.00 88.06 159 GLN A C 1
ATOM 1324 O O . GLN A 1 159 ? 15.329 25.521 13.725 1.00 88.06 159 GLN A O 1
ATOM 1329 N N . GLU A 1 160 ? 13.224 25.392 12.946 1.00 89.56 160 GLU A N 1
ATOM 1330 C CA . GLU A 1 160 ? 12.998 23.953 13.197 1.00 89.56 160 GLU A CA 1
ATOM 1331 C C . GLU A 1 160 ? 14.166 23.066 12.723 1.00 89.56 160 GLU A C 1
ATOM 1333 O O . GLU A 1 160 ? 14.533 22.075 13.350 1.00 89.56 160 GLU A O 1
ATOM 1338 N N . LYS A 1 161 ? 14.762 23.411 11.574 1.00 86.75 161 LYS A N 1
ATOM 1339 C CA . LYS A 1 161 ? 15.851 22.658 10.941 1.00 86.75 161 LYS A CA 1
ATOM 1340 C C . LYS A 1 161 ? 17.236 23.087 11.416 1.00 86.75 161 LYS A C 1
ATOM 1342 O O . LYS A 1 161 ? 18.179 22.328 11.206 1.00 86.75 161 LYS A O 1
ATOM 1347 N N . ALA A 1 162 ? 17.365 24.278 11.998 1.00 89.62 162 ALA A N 1
ATOM 1348 C CA . ALA A 1 162 ? 18.560 24.703 12.717 1.00 89.62 162 ALA A CA 1
ATOM 1349 C C . ALA A 1 162 ? 18.615 24.012 14.089 1.00 89.62 162 ALA A C 1
ATOM 1351 O O . ALA A 1 162 ? 19.619 23.384 14.399 1.00 89.62 162 ALA A O 1
ATOM 1352 N N . GLN A 1 163 ? 17.502 24.014 14.831 1.00 92.25 163 GLN A N 1
ATOM 1353 C CA . GLN A 1 163 ? 17.321 23.261 16.079 1.00 92.25 163 GLN A CA 1
ATOM 1354 C C . GLN A 1 163 ? 17.532 21.759 15.853 1.00 92.25 163 GLN A C 1
ATOM 1356 O O . GLN A 1 163 ? 18.351 21.144 16.527 1.00 92.25 163 GLN A O 1
ATOM 1361 N N . GLY A 1 164 ? 16.893 21.187 14.826 1.00 91.38 164 GLY A N 1
ATOM 1362 C CA . GLY A 1 164 ? 17.096 19.786 14.458 1.00 91.38 164 GLY A CA 1
ATOM 1363 C C . GLY A 1 164 ? 18.532 19.442 14.041 1.00 91.38 164 GLY A C 1
ATOM 1364 O O . GLY A 1 164 ? 18.933 18.302 14.218 1.00 91.38 164 GLY A O 1
ATOM 1365 N N . LEU A 1 165 ? 19.322 20.391 13.519 1.00 91.81 165 LEU A N 1
ATOM 1366 C CA . LEU A 1 165 ? 20.760 20.177 13.296 1.00 91.81 165 LEU A CA 1
ATOM 1367 C C . LEU A 1 165 ? 21.543 20.251 14.612 1.00 91.81 165 LEU A C 1
ATOM 1369 O O . LEU A 1 165 ? 22.404 19.409 14.832 1.00 91.81 165 LEU A O 1
ATOM 1373 N N . SER A 1 166 ? 21.208 21.209 15.482 1.00 93.25 166 SER A N 1
ATOM 1374 C CA . SER A 1 166 ? 21.809 21.366 16.812 1.00 93.25 166 SER A CA 1
ATOM 1375 C C . SER A 1 166 ? 21.695 20.082 17.628 1.00 93.25 166 SER A C 1
ATOM 1377 O O . SER A 1 166 ? 22.707 19.575 18.091 1.00 93.25 166 SER A O 1
ATOM 1379 N N . GLN A 1 167 ? 20.496 19.493 17.698 1.00 95.50 167 GLN A N 1
ATOM 1380 C CA . GLN A 1 167 ? 20.271 18.246 18.431 1.00 95.50 167 GLN A CA 1
ATOM 1381 C C . GLN A 1 167 ? 21.085 17.077 17.860 1.00 95.50 167 GLN A C 1
ATOM 1383 O O . GLN A 1 167 ? 21.539 16.216 18.599 1.00 95.50 167 GLN A O 1
ATOM 1388 N N . ILE A 1 168 ? 21.282 17.025 16.539 1.00 93.12 168 ILE A N 1
ATOM 1389 C CA . ILE A 1 168 ? 22.059 15.958 15.888 1.00 93.12 168 ILE A CA 1
ATOM 1390 C C . ILE A 1 168 ? 23.560 16.124 16.175 1.00 93.12 168 ILE A C 1
ATOM 1392 O O . ILE A 1 168 ? 24.244 15.129 16.400 1.00 93.12 168 ILE A O 1
ATOM 1396 N N . CYS A 1 169 ? 24.059 17.362 16.211 1.00 94.44 169 CYS A N 1
ATOM 1397 C CA . CYS A 1 169 ? 25.420 17.685 16.639 1.00 94.44 169 CYS A CA 1
ATOM 1398 C C . CYS A 1 169 ? 25.651 17.359 18.124 1.00 94.44 169 CYS A C 1
ATOM 1400 O O . CYS A 1 169 ? 26.600 16.655 18.451 1.00 94.44 169 CYS A O 1
ATOM 1402 N N . GLU A 1 170 ? 24.757 17.809 19.004 1.00 94.88 170 GLU A N 1
ATOM 1403 C CA . GLU A 1 170 ? 24.789 17.553 20.449 1.00 94.88 170 GLU A CA 1
ATOM 1404 C C . GLU A 1 170 ? 24.745 16.049 20.754 1.00 94.88 170 GLU A C 1
ATOM 1406 O O . GLU A 1 170 ? 25.640 15.515 21.404 1.00 94.88 170 GLU A O 1
ATOM 1411 N N . ASN A 1 171 ? 23.773 15.324 20.187 1.00 93.69 171 ASN A N 1
ATOM 1412 C CA . ASN A 1 171 ? 23.662 13.872 20.343 1.00 93.69 171 ASN A CA 1
ATOM 1413 C C . ASN A 1 171 ? 24.920 13.135 19.855 1.00 93.69 171 ASN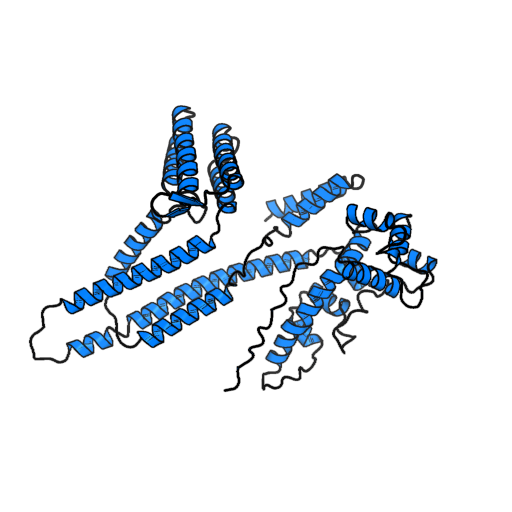 A C 1
ATOM 1415 O O . ASN A 1 171 ? 25.239 12.066 20.367 1.00 93.69 171 ASN A O 1
ATOM 1419 N N . PHE A 1 172 ? 25.618 13.663 18.848 1.00 93.56 172 PHE A N 1
ATOM 1420 C CA . PHE A 1 172 ? 26.857 13.084 18.337 1.00 93.56 172 PHE A CA 1
ATOM 1421 C C . PHE A 1 172 ? 28.039 13.321 19.287 1.00 93.56 172 PHE A C 1
ATOM 1423 O O . PHE A 1 172 ? 28.725 12.354 19.611 1.00 93.56 172 PHE A O 1
ATOM 1430 N N . CYS A 1 173 ? 28.216 14.540 19.807 1.00 93.56 173 CYS A N 1
ATOM 1431 C CA . CYS A 1 173 ? 29.204 14.826 20.854 1.00 93.56 173 CYS A CA 1
ATOM 1432 C C . CYS A 1 173 ? 28.960 13.972 22.109 1.00 93.56 173 CYS A C 1
ATOM 1434 O O . CYS A 1 173 ? 29.890 13.342 22.608 1.00 93.56 173 CYS A O 1
ATOM 1436 N N . ASN A 1 174 ? 27.707 13.860 22.559 1.00 92.06 174 ASN A N 1
ATOM 1437 C CA . ASN A 1 174 ? 27.344 13.079 23.743 1.00 92.06 174 ASN A CA 1
ATOM 1438 C C . ASN A 1 174 ? 27.646 11.579 23.551 1.00 92.06 174 ASN A C 1
ATOM 1440 O O . ASN A 1 174 ? 28.285 10.977 24.408 1.00 92.06 174 ASN A O 1
ATOM 1444 N N . ARG A 1 175 ? 27.283 10.988 22.396 1.00 89.94 175 ARG A N 1
ATOM 1445 C CA . ARG A 1 175 ? 27.607 9.581 22.045 1.00 89.94 175 ARG A CA 1
ATOM 1446 C C . ARG A 1 175 ? 29.114 9.290 22.010 1.00 89.94 175 ARG A C 1
ATOM 1448 O O . ARG A 1 175 ? 29.500 8.138 22.169 1.00 89.94 175 ARG A O 1
ATOM 1455 N N . ILE A 1 176 ? 29.944 10.301 21.742 1.00 87.75 176 ILE A N 1
ATOM 1456 C CA . ILE A 1 176 ? 31.409 10.191 21.781 1.00 87.75 176 ILE A CA 1
ATOM 1457 C C . ILE A 1 176 ? 31.903 10.284 23.228 1.00 87.75 176 ILE A C 1
ATOM 1459 O O . ILE A 1 176 ? 32.655 9.423 23.672 1.00 87.75 176 ILE A O 1
ATOM 1463 N N . GLN A 1 177 ? 31.454 11.294 23.979 1.00 87.62 177 GLN A N 1
ATOM 1464 C CA . GLN A 1 177 ? 31.870 11.528 25.366 1.00 87.62 177 GLN A CA 1
ATOM 1465 C C . GLN A 1 177 ? 31.520 10.358 26.301 1.00 87.62 177 GLN A C 1
ATOM 1467 O O . GLN A 1 177 ? 32.346 9.992 27.136 1.00 87.62 177 GLN A O 1
ATOM 1472 N N . THR A 1 178 ? 30.350 9.721 26.148 1.00 85.12 178 THR A N 1
ATOM 1473 C CA . THR A 1 178 ? 29.961 8.583 27.007 1.00 85.12 178 THR A CA 1
ATOM 1474 C C . THR A 1 178 ? 30.694 7.277 26.687 1.00 85.12 178 THR A C 1
ATOM 1476 O O . THR A 1 178 ? 30.631 6.349 27.488 1.00 85.12 178 THR A O 1
ATOM 1479 N N . ASN A 1 179 ? 31.397 7.177 25.549 1.00 70.00 179 ASN A N 1
ATOM 1480 C CA . ASN A 1 179 ? 32.048 5.951 25.054 1.00 70.00 179 ASN A CA 1
ATOM 1481 C C . ASN A 1 179 ? 31.116 4.715 24.912 1.00 70.00 179 ASN A C 1
ATOM 1483 O O . ASN A 1 179 ? 31.586 3.605 24.671 1.00 70.00 179 ASN A O 1
ATOM 1487 N N . GLU A 1 180 ? 29.790 4.884 24.981 1.00 59.22 180 GLU A N 1
ATOM 1488 C CA . GLU A 1 180 ? 28.798 3.791 24.899 1.00 59.22 180 GLU A CA 1
ATOM 1489 C C . GLU A 1 180 ? 28.634 3.196 23.486 1.00 59.22 180 GLU A C 1
ATOM 1491 O O . GLU A 1 180 ? 27.885 2.235 23.283 1.00 59.22 180 GLU A O 1
ATOM 1496 N N . VAL A 1 181 ? 29.277 3.784 22.473 1.00 64.62 181 VAL A N 1
ATOM 1497 C CA . VAL A 1 181 ? 29.079 3.439 21.062 1.00 64.62 181 VAL A CA 1
ATOM 1498 C C . VAL A 1 181 ? 30.417 3.397 20.330 1.00 64.62 181 VAL A C 1
ATOM 1500 O O . VAL A 1 181 ? 31.202 4.335 20.416 1.00 64.62 181 VAL A O 1
ATOM 1503 N N . ASP A 1 182 ? 30.624 2.349 19.524 1.00 85.44 182 ASP A N 1
ATOM 1504 C CA . ASP A 1 182 ? 31.650 2.312 18.472 1.00 85.44 182 ASP A CA 1
ATOM 1505 C C . ASP A 1 182 ? 31.696 3.655 17.719 1.00 85.44 182 ASP A C 1
ATOM 1507 O O . ASP A 1 182 ? 30.699 4.080 17.123 1.00 85.44 182 ASP A O 1
ATOM 1511 N N . LEU A 1 183 ? 32.862 4.307 17.731 1.00 84.00 183 LEU A N 1
ATOM 1512 C CA . LEU A 1 183 ? 33.100 5.597 17.087 1.00 84.00 183 LEU A CA 1
ATOM 1513 C C . LEU A 1 183 ? 32.644 5.590 15.619 1.00 84.00 183 LEU A C 1
ATOM 1515 O O . LEU A 1 183 ? 31.983 6.527 15.161 1.00 84.00 183 LEU A O 1
ATOM 1519 N N . GLN A 1 184 ? 32.904 4.509 14.878 1.00 83.06 184 GLN A N 1
ATOM 1520 C CA . GLN A 1 184 ? 32.515 4.414 13.477 1.00 83.06 184 GLN A CA 1
ATOM 1521 C C . GLN A 1 184 ? 30.986 4.345 13.313 1.00 83.06 184 GLN A C 1
ATOM 1523 O O . GLN A 1 184 ? 30.439 5.002 12.418 1.00 83.06 184 GLN A O 1
ATOM 1528 N N . LYS A 1 185 ? 30.276 3.620 14.184 1.00 84.50 185 LYS A N 1
ATOM 1529 C CA . LYS A 1 185 ? 28.804 3.599 14.286 1.00 84.50 185 LYS A CA 1
ATOM 1530 C C . LYS A 1 185 ? 28.223 4.944 14.736 1.00 84.50 185 LYS A C 1
ATOM 1532 O O . LYS A 1 185 ? 27.209 5.365 14.172 1.00 84.50 185 LYS A O 1
ATOM 1537 N N . ALA A 1 186 ? 28.857 5.656 15.668 1.00 85.81 186 ALA A N 1
ATOM 1538 C CA . ALA A 1 186 ? 28.455 7.005 16.074 1.00 85.81 186 ALA A CA 1
ATOM 1539 C C . ALA A 1 186 ? 28.538 7.995 14.895 1.00 85.81 186 ALA A C 1
ATOM 1541 O O . ALA A 1 186 ? 27.540 8.645 14.569 1.00 85.81 186 ALA A O 1
ATOM 1542 N N . TRP A 1 187 ? 29.668 8.022 14.176 1.00 87.12 187 TRP A N 1
ATOM 1543 C CA . TRP A 1 187 ? 29.853 8.821 12.957 1.00 87.12 187 TRP A CA 1
ATOM 1544 C C . TRP A 1 187 ? 28.843 8.480 11.862 1.00 87.12 187 TRP A C 1
ATOM 1546 O O . TRP A 1 187 ? 28.262 9.372 11.242 1.00 87.12 187 TRP A O 1
ATOM 1556 N N . ASN A 1 188 ? 28.600 7.186 11.630 1.00 82.44 188 ASN A N 1
ATOM 1557 C CA . ASN A 1 188 ? 27.613 6.726 10.656 1.00 82.44 188 ASN A CA 1
ATOM 1558 C C . ASN A 1 188 ? 26.204 7.228 11.005 1.00 82.44 188 ASN A C 1
ATOM 1560 O O . ASN A 1 188 ? 25.505 7.730 10.128 1.00 82.44 188 ASN A O 1
ATOM 1564 N N . THR A 1 189 ? 25.826 7.165 12.283 1.00 85.31 189 THR A N 1
ATOM 1565 C CA . THR A 1 189 ? 24.504 7.591 12.761 1.00 85.31 189 THR A CA 1
ATOM 1566 C C . THR A 1 189 ? 24.328 9.109 12.640 1.00 85.31 189 THR A C 1
ATOM 1568 O O . THR A 1 189 ? 23.344 9.553 12.050 1.00 85.31 189 THR A O 1
ATOM 1571 N N . PHE A 1 190 ? 25.312 9.899 13.093 1.00 88.62 190 PHE A N 1
ATOM 1572 C CA . PHE A 1 190 ? 25.356 11.360 12.925 1.00 88.62 190 PHE A CA 1
ATOM 1573 C C . PHE A 1 190 ? 25.213 11.774 11.458 1.00 88.62 190 PHE A C 1
ATOM 1575 O O . PHE A 1 190 ? 24.384 12.614 11.106 1.00 88.62 190 PHE A O 1
ATOM 1582 N N . CYS A 1 191 ? 25.980 11.132 10.580 1.00 83.12 191 CYS A N 1
ATOM 1583 C CA . CYS A 1 191 ? 25.910 11.341 9.144 1.00 83.12 191 CYS A CA 1
ATOM 1584 C C . CYS A 1 191 ? 24.506 11.083 8.578 1.00 83.12 191 CYS A C 1
ATOM 1586 O O . CYS A 1 191 ? 23.947 11.940 7.894 1.00 83.12 191 CYS A O 1
ATOM 1588 N N . ASP A 1 192 ? 23.908 9.933 8.878 1.00 79.19 192 ASP A N 1
ATOM 1589 C CA . ASP A 1 192 ? 22.593 9.564 8.347 1.00 79.19 192 ASP A CA 1
ATOM 1590 C C . ASP A 1 192 ? 21.471 10.440 8.951 1.00 79.19 192 ASP A C 1
ATOM 1592 O O . ASP A 1 192 ? 20.446 10.699 8.315 1.00 79.19 192 ASP A O 1
ATOM 1596 N N . GLU A 1 193 ? 21.665 10.965 10.164 1.00 86.75 193 GLU A N 1
ATOM 1597 C CA . GLU A 1 193 ? 20.821 11.984 10.792 1.00 86.75 193 GLU A CA 1
ATOM 1598 C C . GLU A 1 193 ? 20.932 13.347 10.079 1.00 86.75 193 GLU A C 1
ATOM 1600 O O . GLU A 1 193 ? 19.911 13.879 9.624 1.00 86.75 193 GLU A O 1
ATOM 1605 N N . VAL A 1 194 ? 22.145 13.866 9.850 1.00 84.12 194 VAL A N 1
ATOM 1606 C CA . VAL A 1 194 ? 22.397 15.059 9.013 1.00 84.12 194 VAL A CA 1
ATOM 1607 C C . VAL A 1 194 ? 21.836 14.864 7.595 1.00 84.12 194 VAL A C 1
ATOM 1609 O O . VAL A 1 194 ? 21.299 15.805 6.993 1.00 84.12 194 VAL A O 1
ATOM 1612 N N . GLN A 1 195 ? 21.867 13.639 7.059 1.00 77.62 195 GLN A N 1
ATOM 1613 C CA . GLN A 1 195 ? 21.342 13.322 5.733 1.00 77.62 195 GLN A CA 1
ATOM 1614 C C . GLN A 1 195 ? 19.831 13.521 5.599 1.00 77.62 195 GLN A C 1
ATOM 1616 O O . GLN A 1 195 ? 19.370 13.981 4.548 1.00 77.62 195 GLN A O 1
ATOM 1621 N N . LYS A 1 196 ? 19.063 13.315 6.674 1.00 80.69 196 LYS A N 1
ATOM 1622 C CA . LYS A 1 196 ? 17.615 13.593 6.716 1.00 80.69 196 LYS A CA 1
ATOM 1623 C C . LYS A 1 196 ? 17.307 15.097 6.586 1.00 80.69 196 LYS A C 1
ATOM 1625 O O . LYS A 1 196 ? 16.197 15.473 6.194 1.00 80.69 196 LYS A O 1
ATOM 1630 N N . LEU A 1 197 ? 18.274 15.983 6.858 1.00 78.25 197 LEU A N 1
ATOM 1631 C CA . LEU A 1 197 ? 18.093 17.435 6.757 1.00 78.25 197 LEU A CA 1
ATOM 1632 C C . LEU A 1 197 ? 18.280 17.996 5.336 1.00 78.25 197 LEU A C 1
ATOM 1634 O O . LEU A 1 197 ? 17.628 19.001 5.015 1.00 78.25 197 LEU A O 1
ATOM 1638 N N . TYR A 1 198 ? 19.106 17.370 4.482 1.00 71.38 198 TYR A N 1
ATOM 1639 C CA . TYR A 1 198 ? 19.345 17.816 3.098 1.00 71.38 198 TYR A CA 1
ATOM 1640 C C . TYR A 1 198 ? 18.527 17.051 2.040 1.00 71.38 198 TYR A C 1
ATOM 1642 O O . TYR A 1 198 ? 17.730 16.165 2.328 1.00 71.38 198 TYR A O 1
ATOM 1650 N N . ARG A 1 199 ? 18.644 17.466 0.769 1.00 56.12 199 ARG A N 1
ATOM 1651 C CA . ARG A 1 199 ? 18.034 16.779 -0.384 1.00 56.12 199 ARG A CA 1
ATOM 1652 C C . ARG A 1 199 ? 19.130 16.394 -1.386 1.00 56.12 199 ARG A C 1
ATOM 1654 O O . ARG A 1 199 ? 19.579 17.291 -2.107 1.00 56.12 199 ARG A O 1
ATOM 1661 N N . PRO A 1 200 ? 19.524 15.106 -1.486 1.00 50.50 200 PRO A N 1
ATOM 1662 C CA . PRO A 1 200 ? 20.605 14.651 -2.369 1.00 50.50 200 PRO A CA 1
ATOM 1663 C C . PRO A 1 200 ? 20.460 15.073 -3.837 1.00 50.50 200 PRO A C 1
ATOM 1665 O O . PRO A 1 200 ? 21.454 15.344 -4.497 1.00 50.50 200 PRO A O 1
ATOM 1668 N N . LEU A 1 201 ? 19.230 15.238 -4.341 1.00 45.31 201 LEU A N 1
ATOM 1669 C CA . LEU A 1 201 ? 18.965 15.678 -5.719 1.00 45.31 201 LEU A CA 1
ATOM 1670 C C . LEU A 1 201 ? 19.657 17.007 -6.089 1.00 45.31 201 LEU A C 1
ATOM 1672 O O . LEU A 1 201 ? 20.042 17.194 -7.238 1.00 45.31 201 LEU A O 1
ATOM 1676 N N . LYS A 1 202 ? 19.853 17.936 -5.137 1.00 50.84 202 LYS A N 1
ATOM 1677 C CA . LYS A 1 202 ? 20.614 19.169 -5.414 1.00 50.84 202 LYS A CA 1
ATOM 1678 C C . LYS A 1 202 ? 22.113 18.917 -5.566 1.00 50.84 202 LYS A C 1
ATOM 1680 O O . LYS A 1 202 ? 22.730 19.576 -6.393 1.00 50.84 202 LYS A O 1
ATOM 1685 N N . PHE A 1 203 ? 22.669 17.985 -4.793 1.00 49.72 203 PHE A N 1
ATOM 1686 C CA . PHE A 1 203 ? 24.064 17.574 -4.919 1.00 49.72 203 PHE A CA 1
ATOM 1687 C C . PHE A 1 203 ? 24.287 16.856 -6.254 1.00 49.72 203 PHE A C 1
ATOM 1689 O O . PHE A 1 203 ? 25.141 17.281 -7.017 1.00 49.72 203 PHE A O 1
ATOM 1696 N N . TRP A 1 204 ? 23.454 15.872 -6.609 1.00 52.00 204 TRP A N 1
ATOM 1697 C CA . TRP A 1 204 ? 23.590 15.152 -7.882 1.00 52.00 204 TRP A CA 1
ATOM 1698 C C . TRP A 1 204 ? 23.405 16.053 -9.109 1.00 52.00 204 TRP A C 1
ATOM 1700 O O . TRP A 1 204 ? 24.186 15.960 -10.053 1.00 52.00 204 TRP A O 1
ATOM 1710 N N . ASN A 1 205 ? 22.451 16.992 -9.079 1.00 51.50 205 ASN A N 1
ATOM 1711 C CA . ASN A 1 205 ? 22.299 17.976 -10.155 1.00 51.50 205 ASN A CA 1
ATOM 1712 C C . ASN A 1 205 ? 23.506 18.930 -10.240 1.00 51.50 205 ASN A C 1
ATOM 1714 O O . ASN A 1 205 ? 23.921 19.279 -11.344 1.00 51.50 205 ASN A O 1
ATOM 1718 N N . TRP A 1 206 ? 24.081 19.344 -9.103 1.00 62.44 206 TRP A N 1
ATOM 1719 C CA . TRP A 1 206 ? 25.293 20.172 -9.069 1.00 62.44 206 TRP A CA 1
ATOM 1720 C C . TRP A 1 206 ? 26.512 19.400 -9.577 1.00 62.44 206 TRP A C 1
ATOM 1722 O O . TRP A 1 206 ? 27.230 19.918 -10.421 1.00 62.44 206 TRP A O 1
ATOM 1732 N N . PHE A 1 207 ? 26.698 18.153 -9.143 1.00 48.56 207 PHE A N 1
ATOM 1733 C CA . PHE A 1 207 ? 27.792 17.278 -9.554 1.00 48.56 207 PHE A CA 1
ATOM 1734 C C . PHE A 1 207 ? 27.747 17.007 -11.062 1.00 48.56 207 PHE A C 1
ATOM 1736 O O . PHE A 1 207 ? 28.718 17.285 -11.759 1.00 48.56 207 PHE A O 1
ATOM 1743 N N . ALA A 1 208 ? 26.592 16.596 -11.598 1.00 50.78 208 ALA A N 1
ATOM 1744 C CA . ALA A 1 208 ? 26.403 16.418 -13.038 1.00 50.78 208 ALA A CA 1
ATOM 1745 C C . ALA A 1 208 ? 26.656 17.719 -13.826 1.00 50.78 208 ALA A C 1
ATOM 1747 O O . ALA A 1 208 ? 27.249 17.689 -14.904 1.00 50.78 208 ALA A O 1
ATOM 1748 N N . SER A 1 209 ? 26.267 18.874 -13.271 1.00 54.31 209 SER A N 1
ATOM 1749 C CA . SER A 1 209 ? 26.571 20.183 -13.866 1.00 54.31 209 SER A CA 1
ATOM 1750 C C . SER A 1 209 ? 28.066 20.514 -13.808 1.00 54.31 209 SER A C 1
ATOM 1752 O O . SER A 1 209 ? 28.615 20.976 -14.799 1.00 54.31 209 SER A O 1
ATOM 1754 N N . ARG A 1 210 ? 28.748 20.264 -12.684 1.00 53.31 210 ARG A N 1
ATOM 1755 C CA . ARG A 1 210 ? 30.172 20.571 -12.478 1.00 53.31 210 ARG A CA 1
ATOM 1756 C C . ARG A 1 210 ? 31.073 19.676 -13.327 1.00 53.31 210 ARG A C 1
ATOM 1758 O O . ARG A 1 210 ? 32.008 20.199 -13.920 1.00 53.31 210 ARG A O 1
ATOM 1765 N N . VAL A 1 211 ? 30.749 18.386 -13.456 1.00 51.91 211 VAL A N 1
ATOM 1766 C CA . VAL A 1 211 ? 31.400 17.463 -14.404 1.00 51.91 211 VAL A CA 1
ATOM 1767 C C . VAL A 1 211 ? 31.193 17.951 -15.840 1.00 51.91 211 VAL A C 1
ATOM 1769 O O . VAL A 1 211 ? 32.166 18.105 -16.573 1.00 51.91 211 VAL A O 1
ATOM 1772 N N . LYS A 1 212 ? 29.954 18.302 -16.225 1.00 57.22 212 LYS A N 1
ATOM 1773 C CA . LYS A 1 212 ? 29.663 18.880 -17.549 1.00 57.22 212 LYS A CA 1
ATOM 1774 C C . LYS A 1 212 ? 30.455 20.169 -17.812 1.00 57.22 212 LYS A C 1
ATOM 1776 O O . LYS A 1 212 ? 30.969 20.332 -18.912 1.00 57.22 212 LYS A O 1
ATOM 1781 N N . PHE A 1 213 ? 30.554 21.078 -16.841 1.00 59.22 213 PHE A N 1
ATOM 1782 C CA . PHE A 1 213 ? 31.302 22.327 -17.005 1.00 59.22 213 PHE A CA 1
ATOM 1783 C C . PHE A 1 213 ? 32.814 22.092 -17.075 1.00 59.22 213 PHE A C 1
ATOM 1785 O O . PHE A 1 213 ? 33.422 22.572 -18.021 1.00 59.22 213 PHE A O 1
ATOM 1792 N N . ARG A 1 214 ? 33.406 21.278 -16.186 1.00 59.38 214 ARG A N 1
ATOM 1793 C CA . ARG A 1 214 ? 34.833 20.909 -16.275 1.00 59.38 214 ARG A CA 1
ATOM 1794 C C . ARG A 1 214 ? 35.181 20.277 -17.627 1.00 59.38 214 ARG A C 1
ATOM 1796 O O . ARG A 1 214 ? 36.194 20.643 -18.207 1.00 59.38 214 ARG A O 1
ATOM 1803 N N . PHE A 1 215 ? 34.321 19.407 -18.158 1.00 53.38 215 PHE A N 1
ATOM 1804 C CA . PHE A 1 215 ? 34.489 18.810 -19.487 1.00 53.38 215 PHE A CA 1
ATOM 1805 C C . PHE A 1 215 ? 34.405 19.848 -20.624 1.00 53.38 215 PHE A C 1
ATOM 1807 O O . PHE A 1 215 ? 35.238 19.844 -21.526 1.00 53.38 215 PHE A O 1
ATOM 1814 N N . ILE A 1 216 ? 33.450 20.786 -20.559 1.00 59.69 216 ILE A N 1
ATOM 1815 C CA . ILE A 1 216 ? 33.364 21.919 -21.500 1.00 59.69 216 ILE A CA 1
ATOM 1816 C C . ILE A 1 216 ? 34.621 22.798 -21.429 1.00 59.69 216 ILE A C 1
ATOM 1818 O O . ILE A 1 216 ? 35.106 23.249 -22.464 1.00 59.69 216 ILE A O 1
ATOM 1822 N N . ASP A 1 217 ? 35.154 23.035 -20.232 1.00 62.78 217 ASP A N 1
ATOM 1823 C CA . ASP A 1 217 ? 36.349 23.854 -20.037 1.00 62.78 217 ASP A CA 1
ATOM 1824 C C . ASP A 1 217 ? 37.610 23.142 -20.552 1.00 62.78 217 ASP A C 1
ATOM 1826 O O . ASP A 1 217 ? 38.371 23.759 -21.284 1.00 62.78 217 ASP A O 1
ATOM 1830 N N . MET A 1 218 ? 37.778 21.833 -20.324 1.00 59.38 218 MET A N 1
ATOM 1831 C CA . MET A 1 218 ? 38.850 21.043 -20.959 1.00 59.38 218 MET A CA 1
ATOM 1832 C C . MET A 1 218 ? 38.811 21.115 -22.494 1.00 59.38 218 MET A C 1
ATOM 1834 O O . MET A 1 218 ? 39.847 21.297 -23.132 1.00 59.38 218 MET A O 1
ATOM 1838 N N . ILE A 1 219 ? 37.617 21.006 -23.091 1.00 53.84 219 ILE A N 1
ATOM 1839 C CA . ILE A 1 219 ? 37.435 21.142 -24.544 1.00 53.84 219 ILE A CA 1
ATOM 1840 C C . ILE A 1 219 ? 37.844 22.547 -25.009 1.00 53.84 219 ILE A C 1
ATOM 1842 O O . ILE A 1 219 ? 38.532 22.679 -26.017 1.00 53.84 219 ILE A O 1
ATOM 1846 N N . ARG A 1 220 ? 37.476 23.602 -24.270 1.00 62.44 220 ARG A N 1
ATOM 1847 C CA . ARG A 1 220 ? 37.892 24.984 -24.575 1.00 62.44 220 ARG A CA 1
ATOM 1848 C C . ARG A 1 220 ? 39.408 25.159 -24.505 1.00 62.44 220 ARG A C 1
ATOM 1850 O O . ARG A 1 220 ? 39.963 25.795 -25.394 1.00 62.44 220 ARG A O 1
ATOM 1857 N N . GLU A 1 221 ? 40.065 24.603 -23.489 1.00 66.88 221 GLU A N 1
ATOM 1858 C CA . GLU A 1 221 ? 41.521 24.693 -23.334 1.00 66.88 221 GLU A CA 1
ATOM 1859 C C . GLU A 1 221 ? 42.254 23.991 -24.488 1.00 66.88 221 GLU A C 1
ATOM 1861 O O . GLU A 1 221 ? 43.116 24.608 -25.112 1.00 66.88 221 GLU A O 1
ATOM 1866 N N . ARG A 1 222 ? 41.863 22.762 -24.869 1.00 56.44 222 ARG A N 1
ATOM 1867 C CA . ARG A 1 222 ? 42.473 22.089 -26.034 1.00 56.44 222 ARG A CA 1
ATOM 1868 C C . ARG A 1 222 ? 42.137 22.762 -27.373 1.00 56.44 222 ARG A C 1
ATOM 1870 O O . ARG A 1 222 ? 43.012 22.829 -28.228 1.00 56.44 222 ARG A O 1
ATOM 1877 N N . ILE A 1 223 ? 40.944 23.342 -27.553 1.00 58.75 223 ILE A N 1
ATOM 1878 C CA . ILE A 1 223 ? 40.631 24.149 -28.753 1.00 58.75 223 ILE A CA 1
ATOM 1879 C C . ILE A 1 223 ? 41.540 25.388 -28.843 1.00 58.75 223 ILE A C 1
ATOM 1881 O O . ILE A 1 223 ? 42.040 25.683 -29.926 1.00 58.75 223 ILE A O 1
ATOM 1885 N N . LYS A 1 224 ? 41.802 26.091 -27.729 1.00 67.56 224 LYS A N 1
ATOM 1886 C CA . LYS A 1 224 ? 42.779 27.198 -27.705 1.00 67.56 224 LYS A CA 1
ATOM 1887 C C . LYS A 1 224 ? 44.191 26.713 -28.034 1.00 67.56 224 LYS A C 1
ATOM 1889 O O . LYS A 1 224 ? 44.879 27.366 -28.805 1.00 67.56 224 LYS A O 1
ATOM 1894 N N . ALA A 1 225 ? 44.619 25.587 -27.460 1.00 63.06 225 ALA A N 1
ATOM 1895 C CA . ALA A 1 225 ? 45.951 25.034 -27.700 1.00 63.06 225 ALA A CA 1
ATOM 1896 C C . ALA A 1 225 ? 46.162 24.686 -29.185 1.00 63.06 225 ALA A C 1
ATOM 1898 O O . ALA A 1 225 ? 47.173 25.074 -29.761 1.00 63.06 225 ALA A O 1
ATOM 1899 N N . LEU A 1 226 ? 45.172 24.050 -29.824 1.00 57.41 226 LEU A N 1
ATOM 1900 C CA . LEU A 1 226 ? 45.185 23.768 -31.264 1.00 57.41 226 LEU A CA 1
ATOM 1901 C C . LEU A 1 226 ? 45.155 25.048 -32.117 1.00 57.41 226 LEU A C 1
ATOM 1903 O O . LEU A 1 226 ? 45.825 25.105 -33.141 1.00 57.41 226 LEU A O 1
ATOM 1907 N N . GLY A 1 227 ? 44.418 26.081 -31.693 1.00 58.88 227 GLY A N 1
ATOM 1908 C CA . GLY A 1 227 ? 44.382 27.386 -32.368 1.00 58.88 227 GLY A CA 1
ATOM 1909 C C . GLY A 1 227 ? 45.651 28.235 -32.205 1.00 58.88 227 GLY A C 1
ATOM 1910 O O . GLY A 1 227 ? 45.849 29.168 -32.978 1.00 58.88 227 GLY A O 1
ATOM 1911 N N . ASN A 1 228 ? 46.505 27.907 -31.230 1.00 57.81 228 ASN A N 1
ATOM 1912 C CA . ASN A 1 228 ? 47.771 28.590 -30.948 1.00 57.81 228 ASN A CA 1
ATOM 1913 C C . ASN A 1 228 ? 49.004 27.798 -31.425 1.00 57.81 228 ASN A C 1
ATOM 1915 O O . ASN A 1 228 ? 50.131 28.241 -31.201 1.00 57.81 228 ASN A O 1
ATOM 1919 N N . ALA A 1 229 ? 48.821 26.632 -32.052 1.00 56.34 229 ALA A N 1
ATOM 1920 C CA . ALA A 1 229 ? 49.924 25.906 -32.669 1.00 56.34 229 ALA A CA 1
ATOM 1921 C C . ALA A 1 229 ? 50.524 26.761 -33.806 1.00 56.34 229 ALA A C 1
ATOM 1923 O O . ALA A 1 229 ? 49.761 27.278 -34.629 1.00 56.34 229 ALA A O 1
ATOM 1924 N N . PRO A 1 230 ? 51.858 26.942 -33.876 1.00 56.09 230 PRO A N 1
ATOM 1925 C CA . PRO A 1 230 ? 52.471 27.707 -34.956 1.00 56.09 230 PRO A CA 1
ATOM 1926 C C . PRO A 1 230 ? 52.138 27.050 -36.298 1.00 56.09 230 PRO A C 1
ATOM 1928 O O . PRO A 1 230 ? 52.182 25.825 -36.421 1.00 56.09 230 PRO A O 1
ATOM 1931 N N . ALA A 1 231 ? 51.780 27.865 -37.292 1.00 52.16 231 ALA A N 1
ATOM 1932 C CA . ALA A 1 231 ? 51.354 27.374 -38.596 1.00 52.16 231 ALA A CA 1
ATOM 1933 C C . ALA A 1 231 ? 52.477 26.553 -39.251 1.00 52.16 231 ALA A C 1
ATOM 1935 O O . ALA A 1 231 ? 53.500 27.105 -39.657 1.00 52.16 231 ALA A O 1
ATOM 1936 N N . ALA A 1 232 ? 52.279 25.235 -39.332 1.00 53.38 232 ALA A N 1
ATOM 1937 C CA . ALA A 1 232 ? 53.186 24.336 -40.033 1.00 53.38 232 ALA A CA 1
ATOM 1938 C C . ALA A 1 232 ? 53.289 24.735 -41.514 1.00 53.38 232 ALA A C 1
ATOM 1940 O O . ALA A 1 232 ? 52.318 25.221 -42.100 1.00 53.38 232 ALA A O 1
ATOM 1941 N N . GLU A 1 233 ? 54.472 24.549 -42.100 1.00 59.41 233 GLU A N 1
ATOM 1942 C CA . GLU A 1 233 ? 54.814 25.125 -43.403 1.00 59.41 233 GLU A CA 1
ATOM 1943 C C . GLU A 1 233 ? 53.833 24.720 -44.525 1.00 59.41 233 GLU A C 1
ATOM 1945 O O . GLU A 1 233 ? 53.370 23.573 -44.571 1.00 59.41 233 GLU A O 1
ATOM 1950 N N . PRO A 1 234 ? 53.510 25.643 -45.454 1.00 49.19 234 PRO A N 1
ATOM 1951 C CA . PRO A 1 234 ? 52.490 25.429 -46.476 1.00 49.19 234 PRO A CA 1
ATOM 1952 C C . PRO A 1 234 ? 52.970 24.444 -47.556 1.00 49.19 234 PRO A C 1
ATOM 1954 O O . PRO A 1 234 ? 53.462 24.848 -48.606 1.00 49.19 234 PRO A O 1
ATOM 1957 N N . GLY A 1 235 ? 52.819 23.138 -47.302 1.00 59.78 235 GLY A N 1
ATOM 1958 C CA . GLY A 1 235 ? 53.279 22.104 -48.239 1.00 59.78 235 GLY A CA 1
ATOM 1959 C C . GLY A 1 235 ? 52.625 20.718 -48.173 1.00 59.78 235 GLY A C 1
ATOM 1960 O O . GLY A 1 235 ? 52.788 19.958 -49.127 1.00 59.78 235 GLY A O 1
ATOM 1961 N N . ARG A 1 236 ? 51.891 20.340 -47.109 1.00 52.94 236 ARG A N 1
ATOM 1962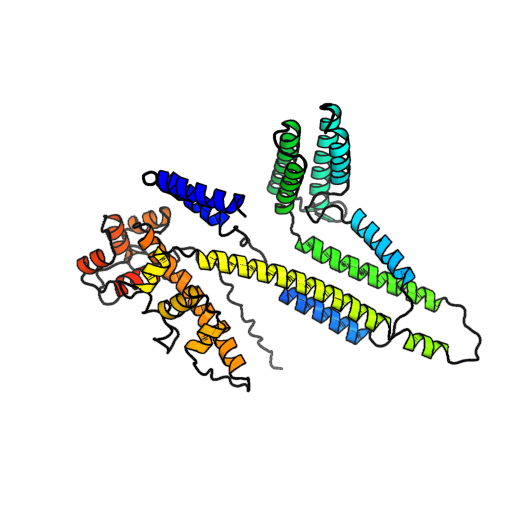 C CA . ARG A 1 236 ? 51.201 19.029 -47.032 1.00 52.94 236 ARG A CA 1
ATOM 1963 C C . ARG A 1 236 ? 49.844 19.097 -46.333 1.00 52.94 236 ARG A C 1
ATOM 1965 O O . ARG A 1 236 ? 49.742 19.551 -45.200 1.00 52.94 236 ARG A O 1
ATOM 1972 N N . ASP A 1 237 ? 48.825 18.530 -46.978 1.00 55.31 237 ASP A N 1
ATOM 1973 C CA . ASP A 1 237 ? 47.425 18.486 -46.512 1.00 55.31 237 ASP A CA 1
ATOM 1974 C C . ASP A 1 237 ? 47.162 17.402 -45.434 1.00 55.31 237 ASP A C 1
ATOM 1976 O O . ASP A 1 237 ? 46.046 16.934 -45.209 1.00 55.31 237 ASP A O 1
ATOM 1980 N N . THR A 1 238 ? 48.216 16.962 -44.742 1.00 50.16 238 THR A N 1
ATOM 1981 C CA . THR A 1 238 ? 48.145 15.914 -43.713 1.00 50.16 238 THR A CA 1
ATOM 1982 C C . THR A 1 238 ? 47.445 16.386 -42.441 1.00 50.16 238 THR A C 1
ATOM 1984 O O . THR A 1 238 ? 46.853 15.577 -41.733 1.00 50.16 238 THR A O 1
ATOM 1987 N N . THR A 1 239 ? 47.471 17.687 -42.143 1.00 53.25 239 THR A N 1
ATOM 1988 C CA . THR A 1 239 ? 46.952 18.262 -40.888 1.00 53.25 239 THR A CA 1
ATOM 1989 C C . THR A 1 239 ? 45.451 18.018 -40.710 1.00 53.25 239 THR A C 1
ATOM 1991 O O . THR A 1 239 ? 45.013 17.631 -39.625 1.00 53.25 239 THR A O 1
ATOM 1994 N N . ASN A 1 240 ? 44.676 18.173 -41.790 1.00 54.00 240 ASN A N 1
ATOM 1995 C CA . ASN A 1 240 ? 43.236 17.913 -41.808 1.00 54.00 240 ASN A CA 1
ATOM 1996 C C . ASN A 1 240 ? 42.933 16.427 -41.574 1.00 54.00 240 ASN A C 1
ATOM 1998 O O . ASN A 1 240 ? 42.082 16.078 -40.758 1.00 54.00 240 ASN A O 1
ATOM 2002 N N . GLN A 1 241 ? 43.648 15.540 -42.270 1.00 47.84 241 GLN A N 1
ATOM 2003 C CA . GLN A 1 241 ? 43.395 14.102 -42.206 1.00 47.84 241 GLN A CA 1
ATOM 2004 C C . GLN A 1 241 ? 43.818 13.503 -40.860 1.00 47.84 241 GLN A C 1
ATOM 2006 O O . GLN A 1 241 ? 43.068 12.706 -40.296 1.00 47.84 241 GLN A O 1
ATOM 2011 N N . THR A 1 242 ? 44.950 13.946 -40.297 1.00 49.16 242 THR A N 1
ATOM 2012 C CA . THR A 1 242 ? 45.352 13.581 -38.935 1.00 49.16 242 THR A CA 1
ATOM 2013 C C . THR A 1 242 ? 44.298 14.039 -37.937 1.00 49.16 242 THR A C 1
ATOM 2015 O O . THR A 1 242 ? 43.812 13.190 -37.202 1.00 49.16 242 THR A O 1
ATOM 2018 N N . GLN A 1 243 ? 43.855 15.308 -37.955 1.00 51.41 243 GLN A N 1
ATOM 2019 C CA . GLN A 1 243 ? 42.782 15.773 -37.058 1.00 51.41 243 GLN A CA 1
ATOM 2020 C C . GLN A 1 243 ? 41.480 14.972 -37.208 1.00 51.41 243 GLN A C 1
ATOM 2022 O O . GLN A 1 243 ? 40.812 14.748 -36.204 1.00 51.41 243 GLN A O 1
ATOM 2027 N N . VAL A 1 244 ? 41.112 14.524 -38.416 1.00 51.62 244 VAL A N 1
ATOM 2028 C CA . VAL A 1 244 ? 39.871 13.763 -38.661 1.00 51.62 244 VAL A CA 1
ATOM 2029 C C . VAL A 1 244 ? 39.964 12.293 -38.221 1.00 51.62 244 VAL A C 1
ATOM 2031 O O . VAL A 1 244 ? 38.994 11.775 -37.669 1.00 51.62 244 VAL A O 1
ATOM 2034 N N . ILE A 1 245 ? 41.105 11.620 -38.401 1.00 49.62 245 ILE A N 1
ATOM 2035 C CA . ILE A 1 245 ? 41.325 10.239 -37.915 1.00 49.62 245 ILE A CA 1
ATOM 2036 C C . ILE A 1 245 ? 41.478 10.233 -36.392 1.00 49.62 245 ILE A C 1
ATOM 2038 O O . ILE A 1 245 ? 40.818 9.460 -35.697 1.00 49.62 245 ILE A O 1
ATOM 2042 N N . ALA A 1 246 ? 42.249 11.191 -35.878 1.00 47.28 246 ALA A N 1
ATOM 2043 C CA . ALA A 1 246 ? 42.269 11.579 -34.477 1.00 47.28 246 ALA A CA 1
ATOM 2044 C C . ALA A 1 246 ? 40.891 12.013 -33.952 1.00 47.28 246 ALA A C 1
ATOM 2046 O O . ALA A 1 246 ? 40.773 12.236 -32.767 1.00 47.28 246 ALA A O 1
ATOM 2047 N N . THR A 1 247 ? 39.863 12.170 -34.793 1.00 52.22 247 THR A N 1
ATOM 2048 C CA . THR A 1 247 ? 38.493 12.571 -34.425 1.00 52.22 247 THR A CA 1
ATOM 2049 C C . THR A 1 247 ? 37.497 11.395 -34.463 1.00 52.22 247 THR A C 1
ATOM 2051 O O . THR A 1 247 ? 36.281 11.602 -34.428 1.00 52.22 247 THR A O 1
ATOM 2054 N N . GLN A 1 248 ? 37.977 10.145 -34.530 1.00 50.84 248 GLN A N 1
ATOM 2055 C CA . GLN A 1 248 ? 37.107 8.955 -34.510 1.00 50.84 248 GLN A CA 1
ATOM 2056 C C . GLN A 1 248 ? 37.471 7.888 -33.449 1.00 50.84 248 GLN A C 1
ATOM 2058 O O . GLN A 1 248 ? 36.702 6.945 -33.256 1.00 50.84 248 GLN A O 1
ATOM 2063 N N . LEU A 1 249 ? 38.581 8.035 -32.716 1.00 49.38 249 LEU A N 1
ATOM 2064 C CA . LEU A 1 249 ? 39.119 7.085 -31.730 1.00 49.38 249 LEU A CA 1
ATOM 2065 C C . LEU A 1 249 ? 38.606 7.314 -30.294 1.00 49.38 249 LEU A C 1
ATOM 2067 O O . LEU A 1 249 ? 38.164 6.374 -29.642 1.00 49.38 249 LEU A O 1
ATOM 2071 N N . MET A 1 250 ? 38.613 8.543 -29.783 1.00 52.31 250 MET A N 1
ATOM 2072 C CA . MET A 1 250 ? 38.064 8.955 -28.486 1.00 52.31 250 MET A CA 1
ATOM 2073 C C . MET A 1 250 ? 36.548 9.177 -28.457 1.00 52.31 250 MET A C 1
ATOM 2075 O O . MET A 1 250 ? 35.978 9.147 -27.375 1.00 52.31 250 MET A O 1
ATOM 2079 N N . ILE A 1 251 ? 35.845 9.394 -29.564 1.00 55.66 251 ILE A N 1
ATOM 2080 C CA . ILE A 1 251 ? 34.381 9.314 -29.608 1.00 55.66 251 ILE A CA 1
ATOM 2081 C C . ILE A 1 251 ? 34.004 7.843 -29.456 1.00 55.66 251 ILE A C 1
ATOM 2083 O O . ILE A 1 251 ? 33.068 7.544 -28.711 1.00 55.66 251 ILE A O 1
ATOM 2087 N N . LEU A 1 252 ? 34.774 6.928 -30.063 1.00 49.00 252 LEU A N 1
ATOM 2088 C CA . LEU A 1 252 ? 34.712 5.497 -29.771 1.00 49.00 252 LEU A CA 1
ATOM 2089 C C . LEU A 1 252 ? 35.126 5.195 -28.322 1.00 49.00 252 LEU A C 1
ATOM 2091 O O . LEU A 1 252 ? 34.361 4.523 -27.640 1.00 49.00 252 LEU A O 1
ATOM 2095 N N . ALA A 1 253 ? 36.228 5.740 -27.793 1.00 51.28 253 ALA A N 1
ATOM 2096 C CA . ALA A 1 253 ? 36.652 5.505 -26.407 1.00 51.28 253 ALA A CA 1
ATOM 2097 C C . ALA A 1 253 ? 35.684 6.124 -25.385 1.00 51.28 253 ALA A C 1
ATOM 2099 O O . ALA A 1 253 ? 35.405 5.519 -24.358 1.00 51.28 253 ALA A O 1
ATOM 2100 N N . PHE A 1 254 ? 35.083 7.278 -25.670 1.00 60.84 254 PHE A N 1
ATOM 2101 C CA . PHE A 1 254 ? 34.009 7.875 -24.879 1.00 60.84 254 PHE A CA 1
ATOM 2102 C C . PHE A 1 254 ? 32.751 7.016 -24.951 1.00 60.84 254 PHE A C 1
ATOM 2104 O O . PHE A 1 254 ? 32.109 6.821 -23.926 1.00 60.84 254 PHE A O 1
ATOM 2111 N N . HIS A 1 255 ? 32.400 6.458 -26.116 1.00 55.12 255 HIS A N 1
ATOM 2112 C CA . HIS A 1 255 ? 31.315 5.476 -26.210 1.00 55.12 255 HIS A CA 1
ATOM 2113 C C . HIS A 1 255 ? 31.638 4.222 -25.400 1.00 55.12 255 HIS A C 1
ATOM 2115 O O . HIS A 1 255 ? 30.782 3.790 -24.647 1.00 55.12 255 HIS A O 1
ATOM 2121 N N . PHE A 1 256 ? 32.858 3.693 -25.489 1.00 47.75 256 PHE A N 1
ATOM 2122 C CA . PHE A 1 256 ? 33.327 2.480 -24.819 1.00 47.75 256 PHE A CA 1
ATOM 2123 C C . PHE A 1 256 ? 33.422 2.653 -23.298 1.00 47.75 256 PHE A C 1
ATOM 2125 O O . PHE A 1 256 ? 32.915 1.825 -22.551 1.00 47.75 256 PHE A O 1
ATOM 2132 N N . LEU A 1 257 ? 33.970 3.768 -22.812 1.00 54.25 257 LEU A N 1
ATOM 2133 C CA . LEU A 1 257 ? 34.031 4.123 -21.393 1.00 54.25 257 LEU A CA 1
ATOM 2134 C C . LEU A 1 257 ? 32.649 4.487 -20.839 1.00 54.25 257 LEU A C 1
ATOM 2136 O O . LEU A 1 257 ? 32.324 4.094 -19.719 1.00 54.25 257 LEU A O 1
ATOM 2140 N N . LEU A 1 258 ? 31.801 5.178 -21.612 1.00 59.19 258 LEU A N 1
ATOM 2141 C CA . LEU A 1 258 ? 30.399 5.398 -21.249 1.00 59.19 258 LEU A CA 1
ATOM 2142 C C . LEU A 1 258 ? 29.619 4.080 -21.247 1.00 59.19 258 LEU A C 1
ATOM 2144 O O . LEU A 1 258 ? 28.745 3.925 -20.405 1.00 59.19 258 LEU A O 1
ATOM 2148 N N . GLN A 1 259 ? 29.932 3.140 -22.139 1.00 54.25 259 GLN A N 1
ATOM 2149 C CA . GLN A 1 259 ? 29.322 1.815 -22.200 1.00 54.25 259 GLN A CA 1
ATOM 2150 C C . GLN A 1 259 ? 29.769 0.981 -20.996 1.00 54.25 259 GLN A C 1
ATOM 2152 O O . GLN A 1 259 ? 28.918 0.608 -20.209 1.00 54.25 259 GLN A O 1
ATOM 2157 N N . ILE A 1 260 ? 31.069 0.852 -20.714 1.00 53.88 260 ILE A N 1
ATOM 2158 C CA . ILE A 1 260 ? 31.604 0.212 -19.495 1.00 53.88 260 ILE A CA 1
ATOM 2159 C C . ILE A 1 260 ? 31.041 0.851 -18.216 1.00 53.88 260 ILE A C 1
ATOM 2161 O O . ILE A 1 260 ? 30.762 0.148 -17.242 1.00 53.88 260 ILE A O 1
ATOM 2165 N N . TRP A 1 261 ? 30.863 2.176 -18.182 1.00 60.91 261 TRP A N 1
ATOM 2166 C CA . TRP A 1 261 ? 30.249 2.857 -17.042 1.00 60.91 261 TRP A CA 1
ATOM 2167 C C . TRP A 1 261 ? 28.747 2.573 -16.944 1.00 60.91 261 TRP A C 1
ATOM 2169 O O . TRP A 1 261 ? 28.268 2.292 -15.849 1.00 60.91 261 TRP A O 1
ATOM 2179 N N . LEU A 1 262 ? 28.013 2.585 -18.061 1.00 53.19 262 LEU A N 1
ATOM 2180 C CA . LEU A 1 262 ? 26.596 2.215 -18.126 1.00 53.19 262 LEU A CA 1
ATOM 2181 C C . LEU A 1 262 ? 26.368 0.731 -17.832 1.00 53.19 262 LEU A C 1
ATOM 2183 O O . LEU A 1 262 ? 25.360 0.420 -17.216 1.00 53.19 262 LEU A O 1
ATOM 2187 N N . ASP A 1 263 ? 27.294 -0.154 -18.186 1.00 51.50 263 ASP A N 1
ATOM 2188 C CA . ASP A 1 263 ? 27.235 -1.595 -17.943 1.00 51.50 263 ASP A CA 1
ATOM 2189 C C . ASP A 1 263 ? 27.598 -1.915 -16.497 1.00 51.50 263 ASP A C 1
ATOM 2191 O O . ASP A 1 263 ? 26.935 -2.733 -15.872 1.00 51.50 263 ASP A O 1
ATOM 2195 N N . LYS A 1 264 ? 28.560 -1.204 -15.892 1.00 52.22 264 LYS A N 1
ATOM 2196 C CA . LYS A 1 264 ? 28.772 -1.238 -14.434 1.00 52.22 264 LYS A CA 1
ATOM 2197 C C . LYS A 1 264 ? 27.592 -0.627 -13.676 1.00 52.22 264 LYS A C 1
ATOM 2199 O O . LYS A 1 264 ? 27.227 -1.140 -12.620 1.00 52.22 264 LYS A O 1
ATOM 2204 N N . LEU A 1 265 ? 26.955 0.417 -14.212 1.00 49.62 265 LEU A N 1
ATOM 2205 C CA . LEU A 1 265 ? 25.714 0.968 -13.665 1.00 49.62 265 LEU A CA 1
ATOM 2206 C C . LEU A 1 265 ? 24.551 -0.019 -13.835 1.00 49.62 265 LEU A C 1
ATOM 2208 O O . LEU A 1 265 ? 23.747 -0.144 -12.920 1.00 49.62 265 LEU A O 1
ATOM 2212 N N . ALA A 1 266 ? 24.480 -0.750 -14.949 1.00 48.28 266 ALA A N 1
ATOM 2213 C CA . ALA A 1 266 ? 23.472 -1.765 -15.225 1.00 48.28 266 ALA A CA 1
ATOM 2214 C C . ALA A 1 266 ? 23.682 -3.001 -14.349 1.00 48.28 266 ALA A C 1
ATOM 2216 O O . ALA A 1 266 ? 22.716 -3.472 -13.777 1.00 48.28 266 ALA A O 1
ATOM 2217 N N . LEU A 1 267 ? 24.918 -3.459 -14.135 1.00 46.41 267 LEU A N 1
ATOM 2218 C CA . LEU A 1 267 ? 25.265 -4.506 -13.168 1.00 46.41 267 LEU A CA 1
ATOM 2219 C C . LEU A 1 267 ? 24.939 -4.083 -11.734 1.00 46.41 267 LEU A C 1
ATOM 2221 O O . LEU A 1 267 ? 24.436 -4.892 -10.962 1.00 46.41 267 LEU A O 1
ATOM 2225 N N . LEU A 1 268 ? 25.173 -2.819 -11.365 1.00 44.47 268 LEU A N 1
ATOM 2226 C CA . LEU A 1 268 ? 24.745 -2.288 -10.068 1.00 44.47 268 LEU A CA 1
ATOM 2227 C C . LEU A 1 268 ? 23.217 -2.226 -9.967 1.00 44.47 268 LEU A C 1
ATOM 2229 O O . LEU A 1 268 ? 22.667 -2.698 -8.978 1.00 44.47 268 LEU A O 1
ATOM 2233 N N . ILE A 1 269 ? 22.525 -1.707 -10.981 1.00 45.81 269 ILE A N 1
ATOM 2234 C CA . ILE A 1 269 ? 21.059 -1.634 -11.032 1.00 45.81 269 ILE A CA 1
ATOM 2235 C C . ILE A 1 269 ? 20.449 -3.040 -11.040 1.00 45.81 269 ILE A C 1
ATOM 2237 O O . ILE A 1 269 ? 19.514 -3.266 -10.294 1.00 45.81 269 ILE A O 1
ATOM 2241 N N . GLN A 1 270 ? 21.011 -4.008 -11.762 1.00 43.41 270 GLN A N 1
ATOM 2242 C CA . GLN A 1 270 ? 20.598 -5.414 -11.799 1.00 43.41 270 GLN A CA 1
ATOM 2243 C C . GLN A 1 270 ? 20.918 -6.133 -10.484 1.00 43.41 270 GLN A C 1
ATOM 2245 O O . GLN A 1 270 ? 20.139 -6.969 -10.037 1.00 43.41 270 GLN A O 1
ATOM 2250 N N . LYS A 1 271 ? 22.020 -5.795 -9.805 1.00 42.91 271 LYS A N 1
ATOM 2251 C CA . LYS A 1 271 ? 22.333 -6.288 -8.454 1.00 42.91 271 LYS A CA 1
ATOM 2252 C C . LYS A 1 271 ? 21.376 -5.706 -7.411 1.00 42.91 271 LYS A C 1
ATOM 2254 O O . LYS A 1 271 ? 20.939 -6.439 -6.531 1.00 42.91 271 LYS A O 1
ATOM 2259 N N . TYR A 1 272 ? 20.989 -4.436 -7.537 1.00 42.00 272 TYR A N 1
ATOM 2260 C CA . TYR A 1 272 ? 19.959 -3.813 -6.702 1.00 42.00 272 TYR A CA 1
ATOM 2261 C C . TYR A 1 272 ? 18.541 -4.274 -7.059 1.00 42.00 272 TYR A C 1
ATOM 2263 O O . TYR A 1 272 ? 17.735 -4.426 -6.151 1.00 42.00 272 TYR A O 1
ATOM 2271 N N . GLN A 1 273 ? 18.236 -4.562 -8.327 1.00 39.75 273 GLN A N 1
ATOM 2272 C CA . GLN A 1 273 ? 16.965 -5.142 -8.768 1.00 39.75 273 GLN A CA 1
ATOM 2273 C C . GLN A 1 273 ? 16.857 -6.585 -8.305 1.00 39.75 273 GLN A C 1
ATOM 2275 O O . GLN A 1 273 ? 15.894 -6.896 -7.636 1.00 39.75 273 GLN A O 1
ATOM 2280 N N . THR A 1 274 ? 17.865 -7.433 -8.512 1.00 41.97 274 THR A N 1
ATOM 2281 C CA . THR A 1 274 ? 17.847 -8.799 -7.964 1.00 41.97 274 THR A CA 1
ATOM 2282 C C . THR A 1 274 ? 17.922 -8.823 -6.437 1.00 41.97 274 THR A C 1
ATOM 2284 O O . THR A 1 274 ? 17.466 -9.793 -5.844 1.00 41.97 274 THR A O 1
ATOM 2287 N N . GLN A 1 275 ? 18.432 -7.784 -5.760 1.00 38.28 275 GLN A N 1
ATOM 2288 C CA . GLN A 1 275 ? 18.231 -7.621 -4.313 1.00 38.28 275 GLN A CA 1
ATOM 2289 C C . GLN A 1 275 ? 16.801 -7.186 -3.970 1.00 38.28 275 GLN A C 1
ATOM 2291 O O . GLN A 1 275 ? 16.219 -7.781 -3.074 1.00 38.28 275 GLN A O 1
ATOM 2296 N N . LEU A 1 276 ? 16.200 -6.233 -4.687 1.00 35.66 276 LEU A N 1
ATOM 2297 C CA . LEU A 1 276 ? 14.798 -5.829 -4.515 1.00 35.66 276 LEU A CA 1
ATOM 2298 C C . LEU A 1 276 ? 13.817 -6.958 -4.842 1.00 35.66 276 LEU A C 1
ATOM 2300 O O . LEU A 1 276 ? 12.839 -7.113 -4.134 1.00 35.66 276 LEU A O 1
ATOM 2304 N N . GLU A 1 277 ? 14.097 -7.782 -5.844 1.00 39.59 277 GLU A N 1
ATOM 2305 C CA . GLU A 1 277 ? 13.337 -8.970 -6.232 1.00 39.59 277 GLU A CA 1
ATOM 2306 C C . GLU A 1 277 ? 13.574 -10.118 -5.249 1.00 39.59 277 GLU A C 1
ATOM 2308 O O . GLU A 1 277 ? 12.654 -10.882 -5.000 1.00 39.59 277 GLU A O 1
ATOM 2313 N N . LYS A 1 278 ? 14.752 -10.224 -4.613 1.00 40.97 278 LYS A N 1
ATOM 2314 C CA . LYS A 1 278 ? 14.976 -11.152 -3.485 1.00 40.97 278 LYS A CA 1
ATOM 2315 C C . LYS A 1 278 ? 14.330 -10.667 -2.186 1.00 40.97 278 LYS A C 1
ATOM 2317 O O . LYS A 1 278 ? 13.901 -11.502 -1.401 1.00 40.97 278 LYS A O 1
ATOM 2322 N N . ILE A 1 279 ? 14.227 -9.357 -1.962 1.00 37.41 279 ILE A N 1
ATOM 2323 C CA . ILE A 1 279 ? 13.498 -8.756 -0.833 1.00 37.41 279 ILE A CA 1
ATOM 2324 C C . ILE A 1 279 ? 11.991 -8.906 -1.057 1.00 37.41 279 ILE A C 1
ATOM 2326 O O . ILE A 1 279 ? 11.308 -9.423 -0.181 1.00 37.41 279 ILE A O 1
ATOM 2330 N N . GLN A 1 280 ? 11.492 -8.569 -2.249 1.00 36.47 280 GLN A N 1
ATOM 2331 C CA . GLN A 1 280 ? 10.108 -8.786 -2.664 1.00 36.47 280 GLN A CA 1
ATOM 2332 C C . GLN A 1 280 ? 9.768 -10.275 -2.610 1.00 36.47 280 GLN A C 1
ATOM 2334 O O . GLN A 1 280 ? 8.795 -10.630 -1.973 1.00 36.47 280 GLN A O 1
ATOM 2339 N N . ALA A 1 281 ? 10.607 -11.172 -3.138 1.00 38.50 281 ALA A N 1
ATOM 2340 C CA . ALA A 1 281 ? 10.382 -12.611 -3.023 1.00 38.50 281 ALA A CA 1
ATOM 2341 C C . ALA A 1 281 ? 10.562 -13.156 -1.593 1.00 38.50 281 ALA A C 1
ATOM 2343 O O . ALA A 1 281 ? 9.984 -14.196 -1.299 1.00 38.50 281 ALA A O 1
ATOM 2344 N N . LYS A 1 282 ? 11.318 -12.510 -0.685 1.00 37.16 282 LYS A N 1
ATOM 2345 C CA . LYS A 1 282 ? 11.345 -12.887 0.748 1.00 37.16 282 LYS A CA 1
ATOM 2346 C C . LYS A 1 282 ? 10.062 -12.420 1.453 1.00 37.16 282 LYS A C 1
ATOM 2348 O O . LYS A 1 282 ? 9.502 -13.197 2.216 1.00 37.16 282 LYS A O 1
ATOM 2353 N N . ALA A 1 283 ? 9.551 -11.230 1.128 1.00 35.38 283 ALA A N 1
ATOM 2354 C CA . ALA A 1 283 ? 8.271 -10.716 1.619 1.00 35.38 283 ALA A CA 1
ATOM 2355 C C . ALA A 1 283 ? 7.066 -11.500 1.059 1.00 35.38 283 ALA A C 1
ATOM 2357 O O . ALA A 1 283 ? 6.188 -11.897 1.816 1.00 35.38 283 ALA A O 1
ATOM 2358 N N . ASP A 1 284 ? 7.060 -11.819 -0.237 1.00 39.75 284 ASP A N 1
ATOM 2359 C CA . ASP A 1 284 ? 6.026 -12.622 -0.903 1.00 39.75 284 ASP A CA 1
ATOM 2360 C C . ASP A 1 284 ? 6.031 -14.079 -0.385 1.00 39.75 284 ASP A C 1
ATOM 2362 O O . ASP A 1 284 ? 4.980 -14.710 -0.291 1.00 39.75 284 ASP A O 1
ATOM 2366 N N . ARG A 1 285 ? 7.198 -14.603 0.032 1.00 41.19 285 ARG A N 1
ATOM 2367 C CA . ARG A 1 285 ? 7.338 -15.873 0.783 1.00 41.19 285 ARG A CA 1
ATOM 2368 C C . ARG A 1 285 ? 6.914 -15.778 2.258 1.00 41.19 285 ARG A C 1
ATOM 2370 O O . ARG A 1 285 ? 6.876 -16.809 2.925 1.00 41.19 285 ARG A O 1
ATOM 2377 N N . GLN A 1 286 ? 6.622 -14.581 2.768 1.00 44.88 286 GLN A N 1
ATOM 2378 C CA . GLN A 1 286 ? 6.175 -14.319 4.142 1.00 44.88 286 GLN A CA 1
ATOM 2379 C C . GLN A 1 286 ? 4.840 -13.554 4.209 1.00 44.88 286 GLN A C 1
ATOM 2381 O O . GLN A 1 286 ? 4.509 -12.977 5.245 1.00 44.88 286 GLN A O 1
ATOM 2386 N N . LEU A 1 287 ? 3.994 -13.653 3.172 1.00 54.66 287 LEU A N 1
ATOM 2387 C CA . LEU A 1 287 ? 2.553 -13.657 3.436 1.00 54.66 287 LEU A CA 1
ATOM 2388 C C . LEU A 1 287 ? 2.272 -14.774 4.443 1.00 54.66 287 LEU A C 1
ATOM 2390 O O . LEU A 1 287 ? 2.721 -15.908 4.260 1.00 54.66 287 LEU A O 1
ATOM 2394 N N . SER A 1 288 ? 1.564 -14.441 5.520 1.00 68.19 288 SER A N 1
ATOM 2395 C CA . SER A 1 288 ? 1.322 -15.399 6.593 1.00 68.19 288 SER A CA 1
ATOM 2396 C C . SER A 1 288 ? 0.558 -16.615 6.047 1.00 68.19 288 SER A C 1
ATOM 2398 O O . SER A 1 288 ? -0.257 -16.500 5.120 1.00 68.19 288 SER A O 1
ATOM 2400 N N . LYS A 1 289 ? 0.832 -17.806 6.595 1.00 78.75 289 LYS A N 1
ATOM 2401 C CA . LYS A 1 289 ? 0.209 -19.057 6.119 1.00 78.75 289 LYS A CA 1
ATOM 2402 C C . LYS A 1 289 ? -1.314 -18.988 6.244 1.00 78.75 289 LYS A C 1
ATOM 2404 O O . LYS A 1 289 ? -2.026 -19.587 5.447 1.00 78.75 289 LYS A O 1
ATOM 2409 N N . GLU A 1 290 ? -1.785 -18.202 7.201 1.00 80.69 290 GLU A N 1
ATOM 2410 C CA . GLU A 1 290 ? -3.170 -17.888 7.518 1.00 80.69 290 GLU A CA 1
ATOM 2411 C C . GLU A 1 290 ? -3.819 -17.050 6.406 1.00 80.69 290 GLU A C 1
ATOM 2413 O O . GLU A 1 290 ? -4.911 -17.400 5.976 1.00 80.69 290 GLU A O 1
ATOM 2418 N N . ILE A 1 291 ? -3.142 -16.033 5.849 1.00 83.44 291 ILE A N 1
ATOM 2419 C CA . ILE A 1 291 ? -3.640 -15.272 4.682 1.00 83.44 291 ILE A CA 1
ATOM 2420 C C . ILE A 1 291 ? -3.744 -16.173 3.446 1.00 83.44 291 ILE A C 1
ATOM 2422 O O . ILE A 1 291 ? -4.754 -16.154 2.740 1.00 83.44 291 ILE A O 1
ATOM 2426 N N . ILE A 1 292 ? -2.712 -16.982 3.184 1.00 88.06 292 ILE A N 1
ATOM 2427 C CA . ILE A 1 292 ? -2.700 -17.902 2.037 1.00 88.06 292 ILE A CA 1
ATOM 2428 C C . ILE A 1 292 ? -3.809 -18.954 2.193 1.00 88.06 292 ILE A C 1
ATOM 2430 O O . ILE A 1 292 ? -4.519 -19.242 1.229 1.00 88.06 292 ILE A O 1
ATOM 2434 N N . LYS A 1 293 ? -4.001 -19.487 3.407 1.00 90.62 293 LYS A N 1
ATOM 2435 C CA . LYS A 1 293 ? -5.096 -20.400 3.759 1.00 90.62 293 LYS A CA 1
ATOM 2436 C C . LYS A 1 293 ? -6.461 -19.737 3.554 1.00 90.62 293 LYS A C 1
ATOM 2438 O O . LYS A 1 293 ? -7.278 -20.282 2.824 1.00 90.62 293 LYS A O 1
ATOM 2443 N N . LEU A 1 294 ? -6.672 -18.545 4.108 1.00 90.00 294 LEU A N 1
ATOM 2444 C CA . LEU A 1 294 ? -7.917 -17.778 4.034 1.00 90.00 294 LEU A CA 1
ATOM 2445 C C . LEU A 1 294 ? -8.324 -17.446 2.589 1.00 90.00 294 LEU A C 1
ATOM 2447 O O . LEU A 1 294 ? -9.485 -17.617 2.230 1.00 90.00 294 LEU A O 1
ATOM 2451 N N . ILE A 1 295 ? -7.380 -17.040 1.734 1.00 92.25 295 ILE A N 1
ATOM 2452 C CA . ILE A 1 295 ? -7.648 -16.779 0.307 1.00 92.25 295 ILE A CA 1
ATOM 2453 C C . ILE A 1 295 ? -7.848 -18.088 -0.478 1.00 92.25 295 ILE A C 1
ATOM 2455 O O . ILE A 1 295 ? -8.621 -18.127 -1.437 1.00 92.25 295 ILE A O 1
ATOM 2459 N N . LYS A 1 296 ? -7.190 -19.185 -0.085 1.00 93.75 296 LYS A N 1
ATOM 2460 C CA . LYS A 1 296 ? -7.396 -20.508 -0.694 1.00 93.75 296 LYS A CA 1
ATOM 2461 C C . LYS A 1 296 ? -8.766 -21.091 -0.345 1.00 93.75 296 LYS A C 1
ATOM 2463 O O . LYS A 1 296 ? -9.419 -21.625 -1.239 1.00 93.75 296 LYS A O 1
ATOM 2468 N N . GLU A 1 297 ? -9.183 -21.003 0.910 1.00 93.50 297 GLU A N 1
ATOM 2469 C CA . GLU A 1 297 ? -10.452 -21.543 1.409 1.00 93.50 297 GLU A CA 1
ATOM 2470 C C . GLU A 1 297 ? -11.634 -20.643 1.028 1.00 93.50 297 GLU A C 1
ATOM 2472 O O . GLU A 1 297 ? -12.655 -21.170 0.603 1.00 93.50 297 GLU A O 1
ATOM 2477 N N . ASP A 1 298 ? -11.459 -19.315 1.072 1.00 93.00 298 ASP A N 1
ATOM 2478 C CA . ASP A 1 298 ? -12.442 -18.292 0.669 1.00 93.00 298 ASP A CA 1
ATOM 2479 C C . ASP A 1 298 ? -13.863 -18.587 1.200 1.00 93.00 298 ASP A C 1
ATOM 2481 O O . ASP A 1 298 ? -14.796 -18.730 0.406 1.00 93.00 298 ASP A O 1
ATOM 2485 N N . PRO A 1 299 ? -14.035 -18.728 2.534 1.00 86.44 299 PRO A N 1
ATOM 2486 C CA . PRO A 1 299 ? -15.218 -19.351 3.142 1.00 86.44 299 PRO A CA 1
ATOM 2487 C C . PRO A 1 299 ? -16.536 -18.633 2.814 1.00 86.44 299 PRO A C 1
ATOM 2489 O O . PRO A 1 299 ? -17.555 -19.282 2.594 1.00 86.44 299 PRO A O 1
ATOM 2492 N N . ASP A 1 300 ? -16.507 -17.304 2.713 1.00 90.06 300 ASP A N 1
ATOM 2493 C CA . ASP A 1 300 ? -17.654 -16.467 2.337 1.00 90.06 300 ASP A CA 1
ATOM 2494 C C . ASP A 1 300 ? -17.657 -16.118 0.817 1.00 90.06 300 ASP A C 1
ATOM 2496 O O . ASP A 1 300 ? -18.526 -15.405 0.298 1.00 90.06 300 ASP A O 1
ATOM 2500 N N . GLY A 1 301 ? -16.684 -16.639 0.055 1.00 92.31 301 GLY A N 1
ATOM 2501 C CA . GLY A 1 301 ? -16.503 -16.450 -1.393 1.00 92.31 301 GLY A CA 1
ATOM 2502 C C . GLY A 1 301 ? -16.172 -15.014 -1.823 1.00 92.31 301 GLY A C 1
ATOM 2503 O O . GLY A 1 301 ? -16.430 -14.617 -2.964 1.00 92.31 301 GLY A O 1
ATOM 2504 N N . ILE A 1 302 ? -15.666 -14.201 -0.896 1.00 93.50 302 ILE A N 1
ATOM 2505 C CA . ILE A 1 302 ? -15.433 -12.765 -1.071 1.00 93.50 302 ILE A CA 1
ATOM 2506 C C . ILE A 1 302 ? -14.264 -12.459 -2.012 1.00 93.50 302 ILE A C 1
ATOM 2508 O O . ILE A 1 302 ? -14.273 -11.406 -2.656 1.00 93.50 302 ILE A O 1
ATOM 2512 N N . PHE A 1 303 ? -13.285 -13.356 -2.143 1.00 93.94 303 PHE A N 1
ATOM 2513 C CA . PHE A 1 303 ? -12.110 -13.135 -2.991 1.00 93.94 303 PHE A CA 1
ATOM 2514 C C . PHE A 1 303 ? -12.364 -13.488 -4.468 1.00 93.94 303 PHE A C 1
ATOM 2516 O O . PHE A 1 303 ? -11.553 -13.139 -5.328 1.00 93.94 303 PHE A O 1
ATOM 2523 N N . GLN A 1 304 ? -13.502 -14.120 -4.780 1.00 94.06 304 GLN A N 1
ATOM 2524 C CA . GLN A 1 304 ? -13.924 -14.455 -6.147 1.00 94.06 304 GLN A CA 1
ATOM 2525 C C . GLN A 1 304 ? -14.775 -13.368 -6.826 1.00 94.06 304 GLN A C 1
ATOM 2527 O O . GLN A 1 304 ? -14.663 -13.170 -8.031 1.00 94.06 304 GLN A O 1
ATOM 2532 N N . GLY A 1 305 ? -15.615 -12.629 -6.094 1.00 91.00 305 GLY A N 1
ATOM 2533 C CA . GLY A 1 305 ? -16.588 -11.723 -6.732 1.00 91.00 305 GLY A CA 1
ATOM 2534 C C . GLY A 1 305 ? -15.996 -10.469 -7.396 1.00 91.00 305 GLY A C 1
ATOM 2535 O O . GLY A 1 305 ? -16.623 -9.919 -8.302 1.00 91.00 305 GLY A O 1
ATOM 2536 N N . LYS A 1 306 ? -14.780 -10.028 -7.033 1.00 93.00 306 LYS A N 1
ATOM 2537 C CA . LYS A 1 306 ? -14.054 -9.003 -7.808 1.00 93.00 306 LYS A CA 1
ATOM 2538 C C . LYS A 1 306 ? -13.085 -9.659 -8.792 1.00 93.00 306 LYS A C 1
ATOM 2540 O O . LYS A 1 306 ? -12.218 -10.437 -8.395 1.00 93.00 306 LYS A O 1
ATOM 2545 N N . HIS A 1 307 ? -13.240 -9.285 -10.058 1.00 95.50 307 HIS A N 1
ATOM 2546 C CA . HIS A 1 307 ? -12.613 -9.890 -11.231 1.00 95.50 307 HIS A CA 1
ATOM 2547 C C . HIS A 1 307 ? -12.259 -8.833 -12.288 1.00 95.50 307 HIS A C 1
ATOM 2549 O O . HIS A 1 307 ? -12.706 -7.681 -12.199 1.00 95.50 307 HIS A O 1
ATOM 2555 N N . ILE A 1 308 ? -11.422 -9.198 -13.260 1.00 92.00 308 ILE A N 1
ATOM 2556 C CA . ILE A 1 308 ? -11.113 -8.334 -14.404 1.00 92.00 308 ILE A CA 1
ATOM 2557 C C . ILE A 1 308 ? -12.358 -8.229 -15.298 1.00 92.00 308 ILE A C 1
ATOM 2559 O O . ILE A 1 308 ? -13.121 -9.178 -15.452 1.00 92.00 308 ILE A O 1
ATOM 2563 N N . ARG A 1 309 ? -12.626 -7.036 -15.849 1.00 89.38 309 ARG A N 1
ATOM 2564 C CA . ARG A 1 309 ? -13.858 -6.771 -16.607 1.00 89.38 309 ARG A CA 1
ATOM 2565 C C . ARG A 1 309 ? -13.986 -7.748 -17.785 1.00 89.38 309 ARG A C 1
ATOM 2567 O O . ARG A 1 309 ? -13.083 -7.808 -18.608 1.00 89.38 309 ARG A O 1
ATOM 2574 N N . ASN A 1 310 ? -15.149 -8.397 -17.875 1.00 89.19 310 ASN A N 1
ATOM 2575 C CA . ASN A 1 310 ? -15.524 -9.450 -18.831 1.00 89.19 310 ASN A CA 1
ATOM 2576 C C . ASN A 1 310 ? -14.904 -10.844 -18.576 1.00 89.19 310 ASN A C 1
ATOM 2578 O O . ASN A 1 310 ? -15.304 -11.776 -19.262 1.00 89.19 310 ASN A O 1
ATOM 2582 N N . TYR A 1 311 ? -14.022 -11.007 -17.581 1.00 90.62 311 TYR A N 1
ATOM 2583 C CA . TYR A 1 311 ? -13.316 -12.265 -17.286 1.00 90.62 311 TYR A CA 1
ATOM 2584 C C . TYR A 1 311 ? -13.515 -12.677 -15.808 1.00 90.62 311 TYR A C 1
ATOM 2586 O O . TYR A 1 311 ? -12.661 -12.394 -14.962 1.00 90.62 311 TYR A O 1
ATOM 2594 N N . PRO A 1 312 ? -14.664 -13.278 -15.432 1.00 92.50 312 PRO A N 1
ATOM 2595 C CA . PRO A 1 312 ? -14.955 -13.697 -14.050 1.00 92.50 312 PRO A CA 1
ATOM 2596 C C . PRO A 1 312 ? -13.984 -14.756 -13.490 1.00 92.50 312 PRO A C 1
ATOM 2598 O O . PRO A 1 312 ? -13.755 -14.820 -12.278 1.00 92.50 312 PRO A O 1
ATOM 2601 N N . GLU A 1 313 ? -13.373 -15.555 -14.360 1.00 92.56 313 GLU A N 1
ATOM 2602 C CA . GLU A 1 313 ? -12.278 -16.480 -14.068 1.00 92.56 313 GLU A CA 1
ATOM 2603 C C . GLU A 1 313 ? -11.005 -15.760 -13.584 1.00 92.56 313 GLU A C 1
ATOM 2605 O O . GLU A 1 313 ? -10.322 -16.258 -12.686 1.00 92.56 313 GLU A O 1
ATOM 2610 N N . GLU A 1 314 ? -10.744 -14.539 -14.065 1.00 94.00 314 GLU A N 1
ATOM 2611 C CA . GLU A 1 314 ? -9.657 -13.660 -13.613 1.00 94.00 314 GLU A CA 1
ATOM 2612 C C . GLU A 1 314 ? -10.022 -12.890 -12.331 1.00 94.00 314 GLU A C 1
ATOM 2614 O O . GLU A 1 314 ? -9.863 -11.669 -12.202 1.00 94.00 314 GLU A O 1
ATOM 2619 N N . ASN A 1 315 ? -10.542 -13.615 -11.346 1.00 96.44 315 ASN A N 1
ATOM 2620 C CA . ASN A 1 315 ? -10.828 -13.073 -10.027 1.00 96.44 315 ASN A CA 1
ATOM 2621 C C . ASN A 1 315 ? -9.569 -12.896 -9.166 1.00 96.44 315 ASN A C 1
ATOM 2623 O O . ASN A 1 315 ? -8.513 -13.494 -9.400 1.00 96.44 315 ASN A O 1
ATOM 2627 N N . PHE A 1 316 ? -9.687 -12.055 -8.133 1.00 96.19 316 PHE A N 1
ATOM 2628 C CA . PHE A 1 316 ? -8.585 -11.771 -7.213 1.00 96.19 316 PHE A CA 1
ATOM 2629 C C . PHE A 1 316 ? -8.004 -13.049 -6.592 1.00 96.19 316 PHE A C 1
ATOM 2631 O O . PHE A 1 316 ? -6.783 -13.185 -6.551 1.00 96.19 316 PHE A O 1
ATOM 2638 N N . ARG A 1 317 ? -8.848 -14.008 -6.186 1.00 96.25 317 ARG A N 1
ATOM 2639 C CA . ARG A 1 317 ? -8.412 -15.311 -5.660 1.00 96.25 317 ARG A CA 1
ATOM 2640 C C . ARG A 1 317 ? -7.568 -16.101 -6.661 1.00 96.25 317 ARG A C 1
ATOM 2642 O O . ARG A 1 317 ? -6.502 -16.580 -6.282 1.00 96.25 317 ARG A O 1
ATOM 2649 N N . ALA A 1 318 ? -7.997 -16.223 -7.917 1.00 96.44 318 ALA A N 1
ATOM 2650 C CA . ALA A 1 318 ? -7.250 -16.950 -8.945 1.00 96.44 318 ALA A CA 1
ATOM 2651 C C . ALA A 1 318 ? -5.848 -16.346 -9.162 1.00 96.44 318 ALA A C 1
ATOM 2653 O O . ALA A 1 318 ? -4.838 -17.050 -9.077 1.00 96.44 318 ALA A O 1
ATOM 2654 N N . ILE A 1 319 ? -5.770 -15.021 -9.330 1.00 94.75 319 ILE A N 1
ATOM 2655 C CA . ILE A 1 319 ? -4.502 -14.295 -9.510 1.00 94.75 319 ILE A CA 1
ATOM 2656 C C . ILE A 1 319 ? -3.621 -14.374 -8.247 1.00 94.75 319 ILE A C 1
ATOM 2658 O O . ILE A 1 319 ? -2.407 -14.568 -8.353 1.00 94.75 319 ILE A O 1
ATOM 2662 N N . ALA A 1 320 ? -4.209 -14.279 -7.049 1.00 94.00 320 ALA A N 1
ATOM 2663 C CA . ALA A 1 320 ? -3.499 -14.406 -5.776 1.00 94.00 320 ALA A CA 1
ATOM 2664 C C . ALA A 1 320 ? -2.891 -15.804 -5.585 1.00 94.00 320 ALA A C 1
ATOM 2666 O O . ALA A 1 320 ? -1.723 -15.922 -5.224 1.00 94.00 320 ALA A O 1
ATOM 2667 N N . LEU A 1 321 ? -3.636 -16.870 -5.890 1.00 93.44 321 LEU A N 1
ATOM 2668 C CA . LEU A 1 321 ? -3.148 -18.247 -5.765 1.00 93.44 321 LEU A CA 1
ATOM 2669 C C . LEU A 1 321 ? -1.992 -18.552 -6.728 1.00 93.44 321 LEU A C 1
ATOM 2671 O O . LEU A 1 321 ? -1.084 -19.300 -6.364 1.00 93.44 321 LEU A O 1
ATOM 2675 N N . LEU A 1 322 ? -1.974 -17.948 -7.920 1.00 93.38 322 LEU A N 1
ATOM 2676 C CA . LEU A 1 322 ? -0.822 -18.017 -8.824 1.00 93.38 322 LEU A CA 1
ATOM 2677 C C . LEU A 1 322 ? 0.366 -17.202 -8.284 1.00 93.38 322 LEU A C 1
ATOM 2679 O O . LEU A 1 322 ? 1.497 -17.690 -8.299 1.00 93.38 322 LEU A O 1
ATOM 2683 N N . LYS A 1 323 ? 0.123 -16.007 -7.725 1.00 90.25 323 LYS A N 1
ATOM 2684 C CA . LYS A 1 323 ? 1.161 -15.202 -7.054 1.00 90.25 323 LYS A CA 1
ATOM 2685 C C . LYS A 1 323 ? 1.822 -15.942 -5.892 1.00 90.25 323 LYS A C 1
ATOM 2687 O O . LYS A 1 323 ? 3.046 -15.960 -5.820 1.00 90.25 323 LYS A O 1
ATOM 2692 N N . PHE A 1 324 ? 1.050 -16.612 -5.038 1.00 87.12 324 PHE A N 1
ATOM 2693 C CA . PHE A 1 324 ? 1.578 -17.381 -3.902 1.00 87.12 324 PHE A CA 1
ATOM 2694 C C . PHE A 1 324 ? 2.360 -18.638 -4.325 1.00 87.12 324 PHE A C 1
ATOM 2696 O O . PHE A 1 324 ? 3.168 -19.146 -3.552 1.00 87.12 324 PHE A O 1
ATOM 2703 N N . ARG A 1 325 ? 2.179 -19.118 -5.565 1.00 88.06 325 ARG A N 1
ATOM 2704 C CA . ARG A 1 325 ? 3.026 -20.154 -6.190 1.00 88.06 325 ARG A CA 1
ATOM 2705 C C . ARG A 1 325 ? 4.322 -19.594 -6.798 1.00 88.06 325 ARG A C 1
ATOM 2707 O O . ARG A 1 325 ? 5.104 -20.358 -7.352 1.00 88.06 325 ARG A O 1
ATOM 2714 N N . GLY A 1 326 ? 4.556 -18.283 -6.703 1.00 85.56 326 GLY A N 1
ATOM 2715 C CA . GLY A 1 326 ? 5.733 -17.602 -7.245 1.00 85.56 326 GLY A CA 1
ATOM 2716 C C . GLY A 1 326 ? 5.613 -17.157 -8.705 1.00 85.56 326 GLY A C 1
ATOM 2717 O O . GLY A 1 326 ? 6.590 -16.645 -9.243 1.00 85.56 326 GLY A O 1
ATOM 2718 N N . ALA A 1 327 ? 4.447 -17.309 -9.348 1.00 89.00 327 ALA A N 1
ATOM 2719 C CA . ALA A 1 327 ? 4.287 -16.980 -10.764 1.00 89.00 327 ALA A CA 1
ATOM 2720 C C . ALA A 1 327 ? 4.538 -15.485 -11.035 1.00 89.00 327 ALA A C 1
ATOM 2722 O O . ALA A 1 327 ? 3.961 -14.596 -10.389 1.00 89.00 327 ALA A O 1
ATOM 2723 N N . THR A 1 328 ? 5.371 -15.187 -12.030 1.00 88.75 328 THR A N 1
ATOM 2724 C CA . THR A 1 328 ? 5.593 -13.833 -12.549 1.00 88.75 328 THR A CA 1
ATOM 2725 C C . THR A 1 328 ? 4.299 -13.251 -13.122 1.00 88.75 328 THR A C 1
ATOM 2727 O O . THR A 1 328 ? 3.333 -13.955 -13.401 1.00 88.75 328 THR A O 1
ATOM 2730 N N . LEU A 1 329 ? 4.237 -11.927 -13.306 1.00 85.69 329 LEU A N 1
ATOM 2731 C CA . LEU A 1 329 ? 3.063 -11.313 -13.946 1.00 85.69 329 LEU A CA 1
ATOM 2732 C C . LEU A 1 329 ? 2.838 -11.842 -15.377 1.00 85.69 329 LEU A C 1
ATOM 2734 O O . LEU A 1 329 ? 1.692 -11.952 -15.799 1.00 85.69 329 LEU A O 1
ATOM 2738 N N . GLN A 1 330 ? 3.912 -12.191 -16.095 1.00 84.69 330 GLN A N 1
ATOM 2739 C CA . GLN A 1 330 ? 3.836 -12.723 -17.456 1.00 84.69 330 GLN A CA 1
ATOM 2740 C C . GLN A 1 330 ? 3.285 -14.153 -17.479 1.00 84.69 330 GLN A C 1
ATOM 2742 O O . GLN A 1 330 ? 2.401 -14.431 -18.276 1.00 84.69 330 GLN A O 1
ATOM 2747 N N . GLU A 1 331 ? 3.717 -15.036 -16.574 1.00 89.06 331 GLU A N 1
ATOM 2748 C CA . GLU A 1 331 ? 3.150 -16.392 -16.464 1.00 89.06 331 GLU A CA 1
ATOM 2749 C C . GLU A 1 331 ? 1.662 -16.370 -16.090 1.00 89.06 331 GLU A C 1
ATOM 2751 O O . GLU A 1 331 ? 0.895 -17.179 -16.600 1.00 89.06 331 GLU A O 1
ATOM 2756 N N . ILE A 1 332 ? 1.229 -15.409 -15.266 1.00 88.88 332 ILE A N 1
ATOM 2757 C CA . ILE A 1 332 ? -0.193 -15.220 -14.938 1.00 88.88 332 ILE A CA 1
ATOM 2758 C C . ILE A 1 332 ? -0.977 -14.751 -16.176 1.00 88.88 332 ILE A C 1
ATOM 2760 O O . ILE A 1 332 ? -2.027 -15.311 -16.468 1.00 88.88 332 ILE A O 1
ATOM 2764 N N . GLY A 1 333 ? -0.453 -13.795 -16.953 1.00 87.12 333 GLY A N 1
ATOM 2765 C CA . GLY A 1 333 ? -1.068 -13.391 -18.228 1.00 87.12 333 GLY A CA 1
ATOM 2766 C C . GLY A 1 333 ? -1.112 -14.521 -19.265 1.00 87.12 333 GLY A C 1
ATOM 2767 O O . GLY A 1 333 ? -2.102 -14.673 -19.976 1.00 87.12 333 GLY A O 1
ATOM 2768 N N . ASN A 1 334 ? -0.078 -15.364 -19.304 1.00 86.38 334 ASN A N 1
ATOM 2769 C CA . ASN A 1 334 ? -0.037 -16.558 -20.147 1.00 86.38 334 ASN A CA 1
ATOM 2770 C C . ASN A 1 334 ? -1.040 -17.636 -19.694 1.00 86.38 334 ASN A C 1
ATOM 2772 O O . ASN A 1 334 ? -1.514 -18.390 -20.535 1.00 86.38 334 ASN A O 1
ATOM 2776 N N . HIS A 1 335 ? -1.349 -17.725 -18.394 1.00 90.19 335 HIS A N 1
ATOM 2777 C CA . HIS A 1 335 ? -2.261 -18.731 -17.838 1.00 90.19 335 HIS A CA 1
ATOM 2778 C C . HIS A 1 335 ? -3.720 -18.497 -18.246 1.00 90.19 335 HIS A C 1
ATOM 2780 O O . HIS A 1 335 ? -4.410 -19.453 -18.586 1.00 90.19 335 HIS A O 1
ATOM 2786 N N . PHE A 1 336 ? -4.171 -17.239 -18.243 1.00 87.00 336 PHE A N 1
ATOM 2787 C CA . PHE A 1 336 ? -5.528 -16.873 -18.670 1.00 87.00 336 PHE A CA 1
ATOM 2788 C C . PHE A 1 336 ? -5.635 -16.632 -20.189 1.00 87.00 336 PHE A C 1
ATOM 2790 O O . PHE A 1 336 ? -6.697 -16.815 -20.774 1.00 87.00 336 PHE A O 1
ATOM 2797 N N . ASN A 1 337 ? -4.515 -16.318 -20.855 1.00 73.88 337 ASN A N 1
ATOM 2798 C CA . ASN A 1 337 ? -4.348 -16.376 -22.316 1.00 73.88 337 ASN A CA 1
ATOM 2799 C C . ASN A 1 337 ? -5.343 -15.521 -23.141 1.00 73.88 337 ASN A C 1
ATOM 2801 O O . ASN A 1 337 ? -5.642 -15.849 -24.290 1.00 73.88 337 ASN A O 1
ATOM 2805 N N . HIS A 1 338 ? -5.838 -14.410 -22.589 1.00 72.50 338 HIS A N 1
ATOM 2806 C CA . HIS A 1 338 ? -6.762 -13.526 -23.304 1.00 72.50 338 HIS A CA 1
ATOM 2807 C C . HIS A 1 338 ? -6.080 -12.777 -24.467 1.00 72.50 338 HIS A C 1
ATOM 2809 O O . HIS A 1 338 ? -4.995 -12.212 -24.279 1.00 72.50 338 HIS A O 1
ATOM 2815 N N . PRO A 1 339 ? -6.712 -12.704 -25.655 1.00 60.62 339 PRO A N 1
ATOM 2816 C CA . PRO A 1 339 ? -6.234 -11.857 -26.739 1.00 60.62 339 PRO A CA 1
ATOM 2817 C C . PRO A 1 339 ? -6.444 -10.380 -26.378 1.00 60.62 339 PRO A C 1
ATOM 2819 O O . PRO A 1 339 ? -7.538 -9.975 -25.985 1.00 60.62 339 PRO A O 1
ATOM 2822 N N . ILE A 1 340 ? -5.410 -9.550 -26.550 1.00 66.06 340 ILE A N 1
ATOM 2823 C CA . ILE A 1 340 ? -5.608 -8.096 -26.580 1.00 66.06 340 ILE A CA 1
ATOM 2824 C C . ILE A 1 340 ? -5.881 -7.669 -28.017 1.00 66.06 340 ILE A C 1
ATOM 2826 O O . ILE A 1 340 ? -5.035 -7.844 -28.895 1.00 66.06 340 ILE A O 1
ATOM 2830 N N . GLU A 1 341 ? -7.016 -7.009 -28.223 1.00 64.94 341 GLU A N 1
ATOM 2831 C CA . GLU A 1 341 ? -7.276 -6.196 -29.410 1.00 64.94 341 GLU A CA 1
ATOM 2832 C C . GLU A 1 341 ? -6.376 -4.948 -29.397 1.00 64.94 341 GLU A C 1
ATOM 2834 O O . GLU A 1 341 ? -6.738 -3.878 -28.904 1.00 64.94 341 GLU A O 1
ATOM 2839 N N . THR A 1 342 ? -5.151 -5.084 -29.907 1.00 65.81 342 THR A N 1
ATOM 2840 C CA . THR A 1 342 ? -4.260 -3.946 -30.156 1.00 65.81 342 THR A CA 1
ATOM 2841 C C . THR A 1 342 ? -4.391 -3.475 -31.596 1.00 65.81 342 THR A C 1
ATOM 2843 O O . THR A 1 342 ? -4.103 -4.220 -32.525 1.00 65.81 342 THR A O 1
ATOM 2846 N N . THR A 1 343 ? -4.697 -2.191 -31.799 1.00 68.56 343 THR A N 1
ATOM 2847 C CA . THR A 1 343 ? -4.701 -1.514 -33.118 1.00 68.56 343 THR A CA 1
ATOM 2848 C C . THR A 1 343 ? -3.297 -1.303 -33.712 1.00 68.56 343 THR A C 1
ATOM 2850 O O . THR A 1 343 ? -3.073 -0.425 -34.543 1.00 68.56 343 THR A O 1
ATOM 2853 N N . ARG A 1 344 ? -2.322 -2.086 -33.246 1.00 73.38 344 ARG A N 1
ATOM 2854 C CA . ARG A 1 344 ? -0.941 -2.144 -33.713 1.00 73.38 344 ARG A CA 1
ATOM 2855 C C . ARG A 1 344 ? -0.551 -3.604 -33.830 1.00 73.38 344 ARG A C 1
ATOM 2857 O O . ARG A 1 344 ? -0.848 -4.389 -32.927 1.00 73.38 344 ARG A O 1
ATOM 2864 N N . GLU A 1 345 ? 0.166 -3.915 -34.896 1.00 77.81 345 GLU A N 1
ATOM 2865 C CA . GLU A 1 345 ? 0.893 -5.168 -35.034 1.00 77.81 345 GLU A CA 1
ATOM 2866 C C . GLU A 1 345 ? 2.009 -5.199 -33.980 1.00 77.81 345 GLU A C 1
ATOM 2868 O O . GLU A 1 345 ? 2.929 -4.381 -33.997 1.00 77.81 345 GLU A O 1
ATOM 2873 N N . ILE A 1 346 ? 1.858 -6.105 -33.017 1.00 84.06 346 ILE A N 1
ATOM 2874 C CA . ILE A 1 346 ? 2.823 -6.466 -31.973 1.00 84.06 346 ILE A CA 1
ATOM 2875 C C . ILE A 1 346 ? 2.704 -7.977 -31.744 1.00 84.06 346 ILE A C 1
ATOM 2877 O O . ILE A 1 346 ? 1.647 -8.554 -32.031 1.00 84.06 346 ILE A O 1
ATOM 2881 N N . THR A 1 347 ? 3.754 -8.630 -31.245 1.00 85.06 347 THR A N 1
ATOM 2882 C CA . THR A 1 347 ? 3.743 -10.100 -31.116 1.00 85.06 347 THR A CA 1
ATOM 2883 C C . THR A 1 347 ? 2.795 -10.579 -30.008 1.00 85.06 347 THR A C 1
ATOM 2885 O O . THR A 1 347 ? 2.404 -9.814 -29.120 1.00 85.06 347 THR A O 1
ATOM 2888 N N . GLU A 1 348 ? 2.423 -11.861 -30.016 1.00 80.50 348 GLU A N 1
ATOM 2889 C CA . GLU A 1 348 ? 1.578 -12.439 -28.959 1.00 80.50 348 GLU A CA 1
ATOM 2890 C C . GLU A 1 348 ? 2.257 -12.396 -27.579 1.00 80.50 348 GLU A C 1
ATOM 2892 O O . GLU A 1 348 ? 1.597 -12.195 -26.558 1.00 80.50 348 GLU A O 1
ATOM 2897 N N . GLU A 1 349 ? 3.586 -12.493 -27.527 1.00 79.50 349 GLU A N 1
ATOM 2898 C CA . GLU A 1 349 ? 4.381 -12.306 -26.311 1.00 79.50 349 GLU A CA 1
ATOM 2899 C C . GLU A 1 349 ? 4.299 -10.858 -25.813 1.00 79.50 349 GLU A C 1
ATOM 2901 O O . GLU A 1 349 ? 4.179 -10.621 -24.607 1.00 79.50 349 GLU A O 1
ATOM 2906 N N . GLU A 1 350 ? 4.324 -9.878 -26.722 1.00 81.31 350 GLU A N 1
ATOM 2907 C CA . GLU A 1 350 ? 4.164 -8.462 -26.383 1.00 81.31 350 GLU A CA 1
ATOM 2908 C C . GLU A 1 350 ? 2.747 -8.147 -25.893 1.00 81.31 350 GLU A C 1
ATOM 2910 O O . GLU A 1 350 ? 2.607 -7.454 -24.881 1.00 81.31 350 GLU A O 1
ATOM 2915 N N . LYS A 1 351 ? 1.703 -8.709 -26.522 1.00 81.56 351 LYS A N 1
ATOM 2916 C CA . LYS A 1 351 ? 0.311 -8.613 -26.042 1.00 81.56 351 LYS A CA 1
ATOM 2917 C C . LYS A 1 351 ? 0.181 -9.182 -24.630 1.00 81.56 351 LYS A C 1
ATOM 2919 O O . LYS A 1 351 ? -0.280 -8.482 -23.729 1.00 81.56 351 LYS A O 1
ATOM 2924 N N . LYS A 1 352 ? 0.665 -10.405 -24.388 1.00 79.06 352 LYS A N 1
ATOM 2925 C CA . LYS A 1 352 ? 0.606 -11.061 -23.066 1.00 79.06 352 LYS A CA 1
ATOM 2926 C C . LYS A 1 352 ? 1.403 -10.293 -22.006 1.00 79.06 352 LYS A C 1
ATOM 2928 O O . LYS A 1 352 ? 0.934 -10.113 -20.880 1.00 79.06 352 LYS A O 1
ATOM 2933 N N . ARG A 1 353 ? 2.563 -9.732 -22.370 1.00 80.19 353 ARG A N 1
ATOM 2934 C CA . ARG A 1 353 ? 3.353 -8.846 -21.497 1.00 80.19 353 ARG A CA 1
ATOM 2935 C C . ARG A 1 353 ? 2.638 -7.525 -21.195 1.00 80.19 353 ARG A C 1
ATOM 2937 O O . ARG A 1 353 ? 2.697 -7.054 -20.058 1.00 80.19 353 ARG A O 1
ATOM 2944 N N . PHE A 1 354 ? 1.947 -6.935 -22.168 1.00 82.69 354 PHE A N 1
ATOM 2945 C CA . PHE A 1 354 ? 1.129 -5.739 -21.966 1.00 82.69 354 PHE A CA 1
ATOM 2946 C C . PHE A 1 354 ? -0.061 -6.039 -21.042 1.00 82.69 354 PHE A C 1
ATOM 2948 O O . PHE A 1 354 ? -0.315 -5.268 -20.117 1.00 82.69 354 PHE A O 1
ATOM 2955 N N . TYR A 1 355 ? -0.712 -7.198 -21.199 1.00 85.44 355 TYR A N 1
ATOM 2956 C CA . TYR A 1 355 ? -1.821 -7.647 -20.347 1.00 85.44 355 TYR A CA 1
ATOM 2957 C C . TYR A 1 355 ? -1.404 -7.772 -18.876 1.00 85.44 355 TYR A C 1
ATOM 2959 O O . TYR A 1 355 ? -2.007 -7.184 -17.972 1.00 85.44 355 TYR A O 1
ATOM 2967 N N . ALA A 1 356 ? -0.289 -8.470 -18.656 1.00 83.88 356 ALA A N 1
ATOM 2968 C CA . ALA A 1 356 ? 0.352 -8.648 -17.362 1.00 83.88 356 ALA A CA 1
ATOM 2969 C C . ALA A 1 356 ? 0.648 -7.314 -16.645 1.00 83.88 356 ALA A C 1
ATOM 2971 O O . ALA A 1 356 ? 0.464 -7.193 -15.428 1.00 83.88 356 ALA A O 1
ATOM 2972 N N . GLN A 1 357 ? 1.103 -6.303 -17.393 1.00 81.44 357 GLN A N 1
ATOM 2973 C CA . GLN A 1 357 ? 1.536 -5.013 -16.848 1.00 81.44 357 GLN A CA 1
ATOM 2974 C C . GLN A 1 357 ? 0.412 -3.979 -16.693 1.00 81.44 357 GLN A C 1
ATOM 2976 O O . GLN A 1 357 ? 0.434 -3.227 -15.721 1.00 81.44 357 GLN A O 1
ATOM 2981 N N . GLN A 1 358 ? -0.546 -3.920 -17.623 1.00 85.94 358 GLN A N 1
ATOM 2982 C CA . GLN A 1 358 ? -1.593 -2.886 -17.656 1.00 85.94 358 GLN A CA 1
ATOM 2983 C C . GLN A 1 358 ? -2.923 -3.353 -17.051 1.00 85.94 358 GLN A C 1
ATOM 2985 O O . GLN A 1 358 ? -3.642 -2.538 -16.470 1.00 85.94 358 GLN A O 1
ATOM 2990 N N . THR A 1 359 ? -3.237 -4.649 -17.132 1.00 88.62 359 THR A N 1
ATOM 2991 C CA . THR A 1 359 ? -4.509 -5.203 -16.648 1.00 88.62 359 THR A CA 1
ATOM 2992 C C . THR A 1 359 ? -4.319 -5.921 -15.314 1.00 88.62 359 THR A C 1
ATOM 2994 O O . THR A 1 359 ? -4.828 -5.458 -14.290 1.00 88.62 359 THR A O 1
ATOM 2997 N N . ILE A 1 360 ? -3.523 -6.997 -15.294 1.00 89.12 360 ILE A N 1
ATOM 2998 C CA . ILE A 1 360 ? -3.382 -7.884 -14.126 1.00 89.12 360 ILE A CA 1
ATOM 2999 C C . ILE A 1 360 ? -2.722 -7.161 -12.948 1.00 89.12 360 ILE A C 1
ATOM 3001 O O . ILE A 1 360 ? -3.278 -7.151 -11.851 1.00 89.12 360 ILE A O 1
ATOM 3005 N N . SER A 1 361 ? -1.571 -6.508 -13.144 1.00 88.00 361 SER A N 1
ATOM 3006 C CA . SER A 1 361 ? -0.860 -5.843 -12.038 1.00 88.00 361 SER A CA 1
ATOM 3007 C C . SER A 1 361 ? -1.673 -4.706 -11.374 1.00 88.00 361 SER A C 1
ATOM 3009 O O . SER A 1 361 ? -1.817 -4.715 -10.142 1.00 88.00 361 SER A O 1
ATOM 3011 N N . PRO A 1 362 ? -2.305 -3.771 -12.121 1.00 87.81 362 PRO A N 1
ATOM 3012 C CA . PRO A 1 362 ? -3.141 -2.726 -11.525 1.00 87.81 362 PRO A CA 1
ATOM 3013 C C . PRO A 1 362 ? -4.483 -3.244 -10.997 1.00 87.81 362 PRO A C 1
ATOM 3015 O O . PRO A 1 362 ? -5.066 -2.615 -10.112 1.00 87.81 362 PRO A O 1
ATOM 3018 N N . PHE A 1 363 ? -5.008 -4.364 -11.504 1.00 93.62 363 PHE A N 1
ATOM 3019 C CA . PHE A 1 363 ? -6.146 -5.056 -10.894 1.00 93.62 363 PHE A CA 1
ATOM 3020 C C . PHE A 1 363 ? -5.767 -5.675 -9.542 1.00 93.62 363 PHE A C 1
ATOM 3022 O O . PHE A 1 363 ? -6.387 -5.345 -8.530 1.00 93.62 363 PHE A O 1
ATOM 3029 N N . PHE A 1 364 ? -4.707 -6.486 -9.502 1.00 92.88 364 PHE A N 1
ATOM 3030 C CA . PHE A 1 364 ? -4.232 -7.166 -8.298 1.00 92.88 364 PHE A CA 1
ATOM 3031 C C . PHE A 1 364 ? -3.888 -6.167 -7.188 1.00 92.88 364 PHE A C 1
ATOM 3033 O O . PHE A 1 364 ? -4.413 -6.268 -6.083 1.00 92.88 364 PHE A O 1
ATOM 3040 N N . THR A 1 365 ? -3.121 -5.118 -7.505 1.00 87.25 365 THR A N 1
ATOM 3041 C CA . THR A 1 365 ? -2.766 -4.064 -6.538 1.00 87.25 365 THR A CA 1
ATOM 3042 C C . THR A 1 365 ? -4.000 -3.351 -5.974 1.00 87.25 365 THR A C 1
ATOM 3044 O O . THR A 1 365 ? -4.047 -3.055 -4.779 1.00 87.25 365 THR A O 1
ATOM 3047 N N . ARG A 1 366 ? -5.028 -3.085 -6.795 1.00 87.88 366 ARG A N 1
ATOM 3048 C CA . ARG A 1 366 ? -6.293 -2.506 -6.306 1.00 87.88 366 ARG A CA 1
ATOM 3049 C C . ARG A 1 366 ? -7.041 -3.475 -5.395 1.00 87.88 366 ARG A C 1
ATOM 3051 O O . ARG A 1 366 ? -7.531 -3.044 -4.356 1.00 87.88 366 ARG A O 1
ATOM 3058 N N . CYS A 1 367 ? -7.086 -4.759 -5.740 1.00 92.19 367 CYS A N 1
ATOM 3059 C CA . CYS A 1 367 ? -7.756 -5.772 -4.931 1.00 92.19 367 CYS A CA 1
ATOM 3060 C C . CYS A 1 367 ? -7.050 -6.002 -3.589 1.00 92.19 367 CYS A C 1
ATOM 3062 O O . CYS A 1 367 ? -7.730 -5.999 -2.571 1.00 92.19 367 CYS A O 1
ATOM 3064 N N . CYS A 1 368 ? -5.715 -6.064 -3.539 1.00 89.81 368 CYS A N 1
ATOM 3065 C CA . CYS A 1 368 ? -4.974 -6.129 -2.272 1.00 89.81 368 CYS A CA 1
ATOM 3066 C C . CYS A 1 368 ? -5.316 -4.952 -1.343 1.00 89.81 368 CYS A C 1
ATOM 3068 O O . CYS A 1 368 ? -5.570 -5.156 -0.162 1.00 89.81 368 CYS A O 1
ATOM 3070 N N . ASN A 1 369 ? -5.384 -3.723 -1.871 1.00 87.25 369 ASN A N 1
ATOM 3071 C CA . ASN A 1 369 ? -5.769 -2.547 -1.079 1.00 87.25 369 ASN A CA 1
ATOM 3072 C C . ASN A 1 369 ? -7.254 -2.551 -0.667 1.00 87.25 369 ASN A C 1
ATOM 3074 O O . ASN A 1 369 ? -7.589 -2.022 0.388 1.00 87.25 369 ASN A O 1
ATOM 3078 N N . TYR A 1 370 ? -8.138 -3.130 -1.483 1.00 91.88 370 TYR A N 1
ATOM 3079 C CA . TYR A 1 370 ? -9.572 -3.233 -1.199 1.00 91.88 370 TYR A CA 1
ATOM 3080 C C . TYR A 1 370 ? -9.889 -4.307 -0.150 1.00 91.88 370 TYR A C 1
ATOM 3082 O O . TYR A 1 370 ? -10.666 -4.061 0.765 1.00 91.88 370 TYR A O 1
ATOM 3090 N N . PHE A 1 371 ? -9.272 -5.485 -0.267 1.00 93.31 371 PHE A N 1
ATOM 3091 C CA . PHE A 1 371 ? -9.460 -6.614 0.645 1.00 93.31 371 PHE A CA 1
ATOM 3092 C C . PHE A 1 371 ? -8.600 -6.529 1.909 1.00 93.31 371 PHE A C 1
ATOM 3094 O O . PHE A 1 371 ? -8.828 -7.296 2.840 1.00 93.31 371 PHE A O 1
ATOM 3101 N N . LYS A 1 372 ? -7.649 -5.591 1.983 1.00 89.44 372 LYS A N 1
ATOM 3102 C CA . LYS A 1 372 ? -6.820 -5.368 3.173 1.00 89.44 372 LYS A CA 1
ATOM 3103 C C . LYS A 1 372 ? -7.622 -5.350 4.501 1.00 89.44 372 LYS A C 1
ATOM 3105 O O . LYS A 1 372 ? -7.236 -6.103 5.390 1.00 89.44 372 LYS A O 1
ATOM 3110 N N . PRO A 1 373 ? -8.727 -4.588 4.655 1.00 88.94 373 PRO A N 1
ATOM 3111 C CA . PRO A 1 373 ? -9.372 -4.417 5.962 1.00 88.94 373 PRO A CA 1
ATOM 3112 C C . PRO A 1 373 ? -10.033 -5.702 6.458 1.00 88.94 373 PRO A C 1
ATOM 3114 O O . PRO A 1 373 ? -9.939 -6.023 7.638 1.00 88.94 373 PRO A O 1
ATOM 3117 N N . ILE A 1 374 ? -10.653 -6.454 5.538 1.00 90.94 374 ILE A N 1
ATOM 3118 C CA . ILE A 1 374 ? -11.308 -7.728 5.844 1.00 90.94 374 ILE A CA 1
ATOM 3119 C C . ILE A 1 374 ? -10.274 -8.840 6.092 1.00 90.94 374 ILE A C 1
ATOM 3121 O O . ILE A 1 374 ? -10.481 -9.677 6.961 1.00 90.94 374 ILE A O 1
ATOM 3125 N N . LEU A 1 375 ? -9.131 -8.823 5.391 1.00 86.94 375 LEU A N 1
ATOM 3126 C CA . LEU A 1 375 ? -8.013 -9.739 5.653 1.00 86.94 375 LEU A CA 1
ATOM 3127 C C . LEU A 1 375 ? -7.418 -9.521 7.050 1.00 86.94 375 LEU A C 1
ATOM 3129 O O . LEU A 1 375 ? -7.214 -10.492 7.767 1.00 86.94 375 LEU A O 1
ATOM 3133 N N . GLU A 1 376 ? -7.176 -8.271 7.452 1.00 85.12 376 GLU A N 1
ATOM 3134 C CA . GLU A 1 376 ? -6.731 -7.952 8.815 1.00 85.12 376 GLU A CA 1
ATOM 3135 C C . GLU A 1 376 ? -7.796 -8.350 9.860 1.00 85.12 376 GLU A C 1
ATOM 3137 O O . GLU A 1 376 ? -7.461 -8.929 10.888 1.00 85.12 376 GLU A O 1
ATOM 3142 N N . GLU A 1 377 ? -9.086 -8.141 9.575 1.00 86.00 377 GLU A N 1
ATOM 3143 C CA . GLU A 1 377 ? -10.196 -8.446 10.494 1.00 86.00 377 GLU A CA 1
ATOM 3144 C C . GLU A 1 377 ? -10.416 -9.958 10.704 1.00 86.00 377 GLU A C 1
ATOM 3146 O O . GLU A 1 377 ? -10.742 -10.377 11.812 1.00 86.00 377 GLU A O 1
ATOM 3151 N N . TYR A 1 378 ? -10.162 -10.806 9.698 1.00 82.94 378 TYR A N 1
ATOM 3152 C CA . TYR A 1 378 ? -10.130 -12.267 9.887 1.00 82.94 378 TYR A CA 1
ATOM 3153 C C . TYR A 1 378 ? -8.914 -12.759 10.693 1.00 82.94 378 TYR A C 1
ATOM 3155 O O . TYR A 1 378 ? -8.970 -13.853 11.253 1.00 82.94 378 TYR A O 1
ATOM 3163 N N . LEU A 1 379 ? -7.815 -11.995 10.740 1.00 80.12 379 LEU A N 1
ATOM 3164 C CA . LEU A 1 379 ? -6.597 -12.354 11.482 1.00 80.12 379 LEU A CA 1
ATOM 3165 C C . LEU A 1 379 ? -6.629 -11.862 12.935 1.00 80.12 379 LEU A C 1
ATOM 3167 O O . LEU A 1 379 ? -6.157 -12.564 13.827 1.00 80.12 379 LEU A O 1
ATOM 3171 N N . GLU A 1 380 ? -7.162 -10.661 13.172 1.00 78.62 380 GLU A N 1
ATOM 3172 C CA . GLU A 1 380 ? -7.236 -10.046 14.505 1.00 78.62 380 GLU A CA 1
ATOM 3173 C C . GLU A 1 380 ? -8.566 -10.314 15.230 1.00 78.62 380 GLU A C 1
ATOM 3175 O O . GLU A 1 380 ? -8.638 -10.113 16.439 1.00 78.62 380 GLU A O 1
ATOM 3180 N N . ALA A 1 381 ? -9.613 -10.751 14.517 1.00 76.31 381 ALA A N 1
ATOM 3181 C CA . ALA A 1 381 ? -11.017 -10.849 14.959 1.00 76.31 381 ALA A CA 1
ATOM 3182 C C . ALA A 1 381 ? -11.696 -9.510 15.355 1.00 76.31 381 ALA A C 1
ATOM 3184 O O . ALA A 1 381 ? -12.922 -9.460 15.496 1.00 76.31 381 ALA A O 1
ATOM 3185 N N . GLU A 1 382 ? -10.932 -8.418 15.460 1.00 78.94 382 GLU A N 1
ATOM 3186 C CA . GLU A 1 382 ? -11.375 -7.045 15.743 1.00 78.94 382 GLU A CA 1
ATOM 3187 C C . GLU A 1 382 ? -11.655 -6.227 14.463 1.00 78.94 382 GLU A C 1
ATOM 3189 O O . GLU A 1 382 ? -11.153 -6.535 13.381 1.00 78.94 382 GLU A O 1
ATOM 3194 N N . ILE A 1 383 ? -12.428 -5.135 14.577 1.00 84.44 383 ILE A N 1
ATOM 3195 C CA . ILE A 1 383 ? -12.610 -4.179 13.469 1.00 84.44 383 ILE A CA 1
ATOM 3196 C C . ILE A 1 383 ? -11.330 -3.356 13.291 1.00 84.44 383 ILE A C 1
ATOM 3198 O O . ILE A 1 383 ? -10.895 -2.650 14.197 1.00 84.44 383 ILE A O 1
ATOM 3202 N N . THR A 1 384 ? -10.778 -3.365 12.083 1.00 83.38 384 THR A N 1
ATOM 3203 C CA . THR A 1 384 ? -9.449 -2.814 11.758 1.00 83.38 384 THR A CA 1
ATOM 3204 C C . THR A 1 384 ? -9.444 -1.314 11.441 1.00 83.38 384 THR A C 1
ATOM 3206 O O . THR A 1 384 ? -8.420 -0.738 11.064 1.00 83.38 384 THR A O 1
ATOM 3209 N N . LEU A 1 385 ? -10.586 -0.641 11.607 1.00 87.38 385 LEU A N 1
ATOM 3210 C CA . LEU A 1 385 ? -10.697 0.807 11.452 1.00 87.38 385 LEU A CA 1
ATOM 3211 C C . LEU A 1 385 ? -10.076 1.537 12.661 1.00 87.38 385 LEU A C 1
ATOM 3213 O O . LEU A 1 385 ? -10.325 1.149 13.801 1.00 87.38 385 LEU A O 1
ATOM 3217 N N . PRO A 1 386 ? -9.323 2.637 12.458 1.00 88.56 386 PRO A N 1
ATOM 3218 C CA . PRO A 1 386 ? -8.747 3.409 13.558 1.00 88.56 386 PRO A CA 1
ATOM 3219 C C . PRO A 1 386 ? -9.792 3.868 14.586 1.00 88.56 386 PRO A C 1
ATOM 3221 O O . PRO A 1 386 ? -10.827 4.419 14.211 1.00 88.56 386 PRO A O 1
ATOM 3224 N N . GLN A 1 387 ? -9.485 3.747 15.883 1.00 88.94 387 GLN A N 1
ATOM 3225 C CA . GLN A 1 387 ? -10.414 4.100 16.968 1.00 88.94 387 GLN A CA 1
ATOM 3226 C C . GLN A 1 387 ? -11.056 5.502 16.854 1.00 88.94 387 GLN A C 1
ATOM 3228 O O . GLN A 1 387 ? -12.255 5.604 17.107 1.00 88.94 387 GLN A O 1
ATOM 3233 N N . PRO A 1 388 ? -10.354 6.579 16.431 1.00 92.69 388 PRO A N 1
ATOM 3234 C CA . PRO A 1 388 ? -10.996 7.881 16.230 1.00 92.69 388 PRO A CA 1
ATOM 3235 C C . PRO A 1 388 ? -12.133 7.847 15.198 1.00 92.69 388 PRO A C 1
ATOM 3237 O O . PRO A 1 388 ? -13.127 8.544 15.365 1.00 92.69 388 PRO A O 1
ATOM 3240 N N . ILE A 1 389 ? -12.011 7.004 14.168 1.00 92.81 389 ILE A N 1
ATOM 3241 C CA . ILE A 1 389 ? -13.011 6.829 13.108 1.00 92.81 389 ILE A CA 1
ATOM 3242 C C . ILE A 1 389 ? -14.169 5.949 13.589 1.00 92.81 389 ILE A C 1
ATOM 3244 O O . ILE A 1 389 ? -15.322 6.249 13.294 1.00 92.81 389 ILE A O 1
ATOM 3248 N N . LEU A 1 390 ? -13.894 4.899 14.371 1.00 93.31 390 LEU A N 1
ATOM 3249 C CA . LEU A 1 390 ? -14.951 4.121 15.032 1.00 93.31 390 LEU A CA 1
ATOM 3250 C C . LEU A 1 390 ? -15.798 5.027 15.942 1.00 93.31 390 LEU A C 1
ATOM 3252 O O . LEU A 1 390 ? -17.025 5.010 15.858 1.00 93.31 390 LEU A O 1
ATOM 3256 N N . ASN A 1 391 ? -15.148 5.888 16.730 1.00 93.25 391 ASN A N 1
ATOM 3257 C CA . ASN A 1 391 ? -15.819 6.875 17.575 1.00 93.25 391 ASN A CA 1
ATOM 3258 C C . ASN A 1 391 ? -16.614 7.907 16.746 1.00 93.25 391 ASN A C 1
ATOM 3260 O O . ASN A 1 391 ? -17.715 8.279 17.146 1.00 93.25 391 ASN A O 1
ATOM 3264 N N . GLU A 1 392 ? -16.097 8.355 15.596 1.00 94.31 392 GLU A N 1
ATOM 3265 C CA . GLU A 1 392 ? -16.813 9.247 14.668 1.00 94.31 392 GLU A CA 1
ATOM 3266 C C . GLU A 1 392 ? -18.104 8.593 14.141 1.00 94.31 392 GLU A C 1
ATOM 3268 O O . GLU A 1 392 ? -19.172 9.200 14.187 1.00 94.31 392 GLU A O 1
ATOM 3273 N N . ILE A 1 393 ? -18.032 7.330 13.703 1.00 95.06 393 ILE A N 1
ATOM 3274 C CA . ILE A 1 393 ? -19.173 6.589 13.140 1.00 95.06 393 ILE A CA 1
ATOM 3275 C C . ILE A 1 393 ? -20.238 6.288 14.202 1.00 95.06 393 ILE A C 1
ATOM 3277 O O . ILE A 1 393 ? -21.431 6.435 13.938 1.00 95.06 393 ILE A O 1
ATOM 3281 N N . VAL A 1 394 ? -19.837 5.869 15.407 1.00 93.88 394 VAL A N 1
ATOM 3282 C CA . VAL A 1 394 ? -20.779 5.536 16.490 1.00 93.88 394 VAL A CA 1
ATOM 3283 C C . VAL A 1 394 ? -21.544 6.776 16.963 1.00 93.88 394 VAL A C 1
ATOM 3285 O O . VAL A 1 394 ? -22.764 6.712 17.136 1.00 93.88 394 VAL A O 1
ATOM 3288 N N . ASN A 1 395 ? -20.866 7.918 17.095 1.00 94.00 395 ASN A N 1
ATOM 3289 C CA . ASN A 1 395 ? -21.467 9.162 17.587 1.00 94.00 395 ASN A CA 1
ATOM 3290 C C . ASN A 1 395 ? -22.237 9.962 16.512 1.00 94.00 395 ASN A C 1
ATOM 3292 O O . ASN A 1 395 ? -22.936 10.916 16.844 1.00 94.00 395 ASN A O 1
ATOM 3296 N N . ASP A 1 396 ? -22.171 9.569 15.235 1.00 92.50 396 ASP A N 1
ATOM 3297 C CA . ASP A 1 396 ? -22.910 10.193 14.126 1.00 92.50 396 ASP A CA 1
ATOM 3298 C C . ASP A 1 396 ? -24.423 9.910 14.215 1.00 92.50 396 ASP A C 1
ATOM 3300 O O . ASP A 1 396 ? -24.911 8.931 13.648 1.00 92.50 396 ASP A O 1
ATOM 3304 N N . ALA A 1 397 ? -25.167 10.703 14.993 1.00 78.06 397 ALA A N 1
ATOM 3305 C CA . ALA A 1 397 ? -26.570 10.437 15.345 1.00 78.06 397 ALA A CA 1
ATOM 3306 C C . ALA A 1 397 ? -27.482 10.195 14.119 1.00 78.06 397 ALA A C 1
ATOM 3308 O O . ALA A 1 397 ? -28.091 9.131 14.008 1.00 78.06 397 ALA A O 1
ATOM 3309 N N . GLU A 1 398 ? -27.511 11.135 13.167 1.00 73.69 398 GLU A N 1
ATOM 3310 C CA . GLU A 1 398 ? -28.379 11.101 11.969 1.00 73.69 398 GLU A CA 1
ATOM 3311 C C . GLU A 1 398 ? -27.641 11.419 10.648 1.00 73.69 398 GLU A C 1
ATOM 3313 O O . GLU A 1 398 ? -28.253 11.649 9.593 1.00 73.69 398 GLU A O 1
ATOM 3318 N N . GLY A 1 399 ? -26.315 11.523 10.691 1.00 83.88 399 GLY A N 1
ATOM 3319 C CA . GLY A 1 399 ? -25.529 12.118 9.619 1.00 83.88 399 GLY A CA 1
ATOM 3320 C C . GLY A 1 399 ? -24.979 11.124 8.598 1.00 83.88 399 GLY A C 1
ATOM 3321 O O . GLY A 1 399 ? -25.696 10.329 7.982 1.00 83.88 399 GLY A O 1
ATOM 3322 N N . ARG A 1 400 ? -23.690 11.290 8.306 1.00 93.00 400 ARG A N 1
ATOM 3323 C CA . ARG A 1 400 ? -23.020 10.819 7.087 1.00 93.00 400 ARG A CA 1
ATOM 3324 C C . ARG A 1 400 ? -23.018 9.294 6.943 1.00 93.00 400 ARG A C 1
ATOM 3326 O O . ARG A 1 400 ? -23.203 8.799 5.830 1.00 93.00 400 ARG A O 1
ATOM 3333 N N . TYR A 1 401 ? -22.822 8.564 8.034 1.00 94.44 401 TYR A N 1
ATOM 3334 C CA . TYR A 1 401 ? -22.615 7.11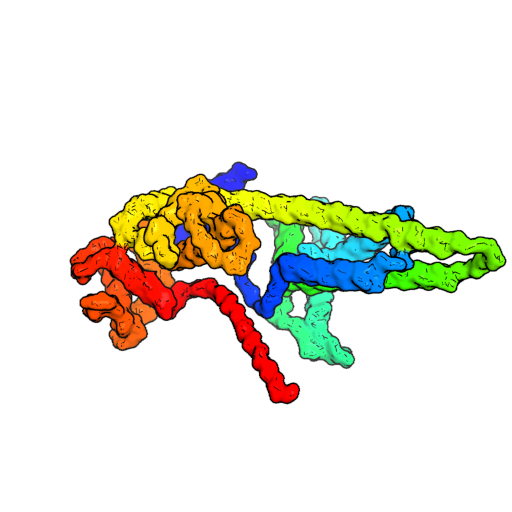6 8.058 1.00 94.44 401 TYR A CA 1
ATOM 3335 C C . TYR A 1 401 ? -23.923 6.329 8.139 1.00 94.44 401 TYR A C 1
ATOM 3337 O O . TYR A 1 401 ? -24.014 5.242 7.568 1.00 94.44 401 TYR A O 1
ATOM 3345 N N . ASN A 1 402 ? -24.961 6.892 8.767 1.00 92.62 402 ASN A N 1
ATOM 3346 C CA . ASN A 1 402 ? -26.283 6.258 8.832 1.00 92.62 402 ASN A CA 1
ATOM 3347 C C . ASN A 1 402 ? -27.083 6.392 7.514 1.00 92.62 402 ASN A C 1
ATOM 3349 O O . ASN A 1 402 ? -27.943 5.567 7.204 1.00 92.62 402 ASN A O 1
ATOM 3353 N N . ARG A 1 403 ? -26.781 7.411 6.695 1.00 94.44 403 ARG A N 1
ATOM 3354 C CA . ARG A 1 403 ? -27.418 7.631 5.378 1.00 94.44 403 ARG A CA 1
ATOM 3355 C C . ARG A 1 403 ? -26.941 6.663 4.292 1.00 94.44 403 ARG A C 1
ATOM 3357 O O . ARG A 1 403 ? -27.655 6.442 3.318 1.00 94.44 403 ARG A O 1
ATOM 3364 N N . ARG A 1 404 ? -25.757 6.059 4.443 1.00 95.62 404 ARG A N 1
ATOM 3365 C CA . ARG A 1 404 ? -25.287 4.982 3.559 1.00 95.62 404 ARG A CA 1
ATOM 3366 C C . ARG A 1 404 ? -25.942 3.677 4.006 1.00 95.62 404 ARG A C 1
ATOM 3368 O O . ARG A 1 404 ? -25.523 3.084 4.998 1.00 95.62 404 ARG A O 1
ATOM 3375 N N . ARG A 1 405 ? -26.972 3.266 3.268 1.00 96.50 405 ARG A N 1
ATOM 3376 C CA . ARG A 1 405 ? -27.739 2.025 3.458 1.00 96.50 405 ARG A CA 1
ATOM 3377 C C . ARG A 1 405 ? -27.421 1.011 2.358 1.00 96.50 405 ARG A C 1
ATOM 3379 O O . ARG A 1 405 ? -26.971 1.402 1.278 1.00 96.50 405 ARG A O 1
ATOM 3386 N N . MET A 1 406 ? -27.599 -0.269 2.663 1.00 96.75 406 MET A N 1
ATOM 3387 C CA . MET A 1 406 ? -27.362 -1.377 1.739 1.00 96.75 406 MET A CA 1
ATOM 3388 C C . MET A 1 406 ? -28.418 -1.367 0.616 1.00 96.75 406 MET A C 1
ATOM 3390 O O . MET A 1 406 ? -29.584 -1.079 0.903 1.00 96.75 406 MET A O 1
ATOM 3394 N N . PRO A 1 407 ? -28.048 -1.658 -0.650 1.00 93.56 407 PRO A N 1
ATOM 3395 C CA . PRO A 1 407 ? -29.023 -1.933 -1.704 1.00 93.56 407 PRO A CA 1
ATOM 3396 C C . PRO A 1 407 ? -29.987 -3.037 -1.271 1.00 93.56 407 PRO A C 1
ATOM 3398 O O . PRO A 1 407 ? -29.583 -3.964 -0.567 1.00 93.56 407 PRO A O 1
ATOM 3401 N N . ASP A 1 408 ? -31.258 -2.888 -1.644 1.00 93.75 408 ASP A N 1
ATOM 3402 C CA . ASP A 1 408 ? -32.370 -3.828 -1.412 1.00 93.75 408 ASP A CA 1
ATOM 3403 C C . ASP A 1 408 ? -32.723 -4.111 0.069 1.00 93.75 408 ASP A C 1
ATOM 3405 O O . ASP A 1 408 ? -33.852 -4.472 0.385 1.00 93.75 408 ASP A O 1
ATOM 3409 N N . ASN A 1 409 ? -31.816 -3.817 1.004 1.00 95.69 409 ASN A N 1
ATOM 3410 C CA . ASN A 1 409 ? -31.949 -3.993 2.447 1.00 95.69 409 ASN A CA 1
ATOM 3411 C C . ASN A 1 409 ? -31.774 -2.649 3.164 1.00 95.69 409 ASN A C 1
ATOM 3413 O O . ASN A 1 409 ? -30.831 -2.426 3.928 1.00 95.69 409 ASN A O 1
ATOM 3417 N N . SER A 1 410 ? -32.706 -1.726 2.916 1.00 94.38 410 SER A N 1
ATOM 3418 C CA . SER A 1 410 ? -32.606 -0.326 3.351 1.00 94.38 410 SER A CA 1
ATOM 3419 C C . SER A 1 410 ? -32.499 -0.126 4.869 1.00 94.38 410 SER A C 1
ATOM 3421 O O . SER A 1 410 ? -32.054 0.937 5.299 1.00 94.38 410 SER A O 1
ATOM 3423 N N . GLN A 1 411 ? -32.862 -1.117 5.691 1.00 95.56 411 GLN A N 1
ATOM 3424 C CA . GLN A 1 411 ? -32.703 -1.065 7.151 1.00 95.56 411 GLN A CA 1
ATOM 3425 C C . GLN A 1 411 ? -31.244 -1.247 7.607 1.00 95.56 411 GLN A C 1
ATOM 3427 O O . GLN A 1 411 ? -30.881 -0.809 8.697 1.00 95.56 411 GLN A O 1
ATOM 3432 N N . ILE A 1 412 ? -30.384 -1.838 6.772 1.00 96.88 412 ILE A N 1
ATOM 3433 C CA . ILE A 1 412 ? -28.966 -2.043 7.074 1.00 96.88 412 ILE A CA 1
ATOM 3434 C C . ILE A 1 412 ? -28.191 -0.786 6.671 1.00 96.88 412 ILE A C 1
ATOM 3436 O O . ILE A 1 412 ? -27.970 -0.532 5.485 1.00 96.88 412 ILE A O 1
ATOM 3440 N N . SER A 1 413 ? -27.749 0.007 7.650 1.00 97.00 413 SER A N 1
ATOM 3441 C CA . SER A 1 413 ? -26.819 1.121 7.422 1.00 97.00 413 SER A CA 1
ATOM 3442 C C . SER A 1 413 ? -25.372 0.732 7.725 1.00 97.00 413 SER A C 1
ATOM 3444 O O . SER A 1 413 ? -25.102 -0.159 8.532 1.00 97.00 413 SER A O 1
ATOM 3446 N N . PHE A 1 414 ? -24.415 1.425 7.101 1.00 97.06 414 PHE A N 1
ATOM 3447 C CA . PHE A 1 414 ? -22.991 1.233 7.392 1.00 97.06 414 PHE A CA 1
ATOM 3448 C C . PHE A 1 414 ? -22.680 1.498 8.874 1.00 97.06 414 PHE A C 1
ATOM 3450 O O . PHE A 1 414 ? -21.930 0.741 9.487 1.00 97.06 414 PHE A O 1
ATOM 3457 N N . LYS A 1 415 ? -23.319 2.514 9.476 1.00 96.25 415 LYS A N 1
ATOM 3458 C CA . LYS A 1 415 ? -23.250 2.750 10.924 1.00 96.25 415 LYS A CA 1
ATOM 3459 C C . LYS A 1 415 ? -23.745 1.537 11.724 1.00 96.25 415 LYS A C 1
ATOM 3461 O O . LYS A 1 415 ? -23.049 1.108 12.641 1.00 96.25 415 LYS A O 1
ATOM 3466 N N . GLY A 1 416 ? -24.896 0.967 11.356 1.00 96.06 416 GLY A N 1
ATOM 3467 C CA . GLY A 1 416 ? -25.466 -0.211 12.017 1.00 96.06 416 GLY A CA 1
ATOM 3468 C C . GLY A 1 416 ? -24.508 -1.405 12.030 1.00 96.06 416 GLY A C 1
ATOM 3469 O O . GLY A 1 416 ? -24.279 -1.983 13.084 1.00 96.06 416 GLY A O 1
ATOM 3470 N N . ILE A 1 417 ? -23.857 -1.703 10.900 1.00 96.12 417 ILE A N 1
ATOM 3471 C CA . ILE A 1 417 ? -22.850 -2.778 10.793 1.00 96.12 417 ILE A CA 1
ATOM 3472 C C . ILE A 1 417 ? -21.692 -2.570 11.780 1.00 96.12 417 ILE A C 1
ATOM 3474 O O . ILE A 1 417 ? -21.318 -3.499 12.497 1.00 96.12 417 ILE A O 1
ATOM 3478 N N . ILE A 1 418 ? -21.145 -1.350 11.844 1.00 95.75 418 ILE A N 1
ATOM 3479 C CA . ILE A 1 418 ? -20.066 -1.007 12.782 1.00 95.75 418 ILE A CA 1
ATOM 3480 C C . ILE A 1 418 ? -20.540 -1.163 14.231 1.00 95.75 418 ILE A C 1
ATOM 3482 O O . ILE A 1 418 ? -19.835 -1.766 15.037 1.00 95.75 418 ILE A O 1
ATOM 3486 N N . GLN A 1 419 ? -21.744 -0.690 14.564 1.00 94.56 419 GLN A N 1
ATOM 3487 C CA . GLN A 1 419 ? -22.312 -0.841 15.907 1.00 94.56 419 GLN A CA 1
ATOM 3488 C C . GLN A 1 419 ? -22.548 -2.313 16.281 1.00 94.56 419 GLN A C 1
ATOM 3490 O O . GLN A 1 419 ? -22.229 -2.697 17.402 1.00 94.56 419 GLN A O 1
ATOM 3495 N N . SER A 1 420 ? -23.027 -3.161 15.364 1.00 93.44 420 SER A N 1
ATOM 3496 C CA . SER A 1 420 ? -23.216 -4.596 15.621 1.00 93.44 420 SER A CA 1
ATOM 3497 C C . SER A 1 420 ? -21.894 -5.348 15.811 1.00 93.44 420 SER A C 1
ATOM 3499 O O . SER A 1 420 ? -21.795 -6.171 16.720 1.00 93.44 420 SER A O 1
ATOM 3501 N N . ARG A 1 421 ? -20.856 -5.053 15.012 1.00 92.06 421 ARG A N 1
ATOM 3502 C CA . ARG A 1 421 ? -19.512 -5.633 15.213 1.00 92.06 421 ARG A CA 1
ATOM 3503 C C . ARG A 1 421 ? -18.893 -5.170 16.541 1.00 92.06 421 ARG A C 1
ATOM 3505 O O . ARG A 1 421 ? -18.363 -6.000 17.272 1.00 92.06 421 ARG A O 1
ATOM 3512 N N . LEU A 1 422 ? -19.023 -3.886 16.900 1.00 90.56 422 LEU A N 1
ATOM 3513 C CA . LEU A 1 422 ? -18.579 -3.360 18.205 1.00 90.56 422 LEU A CA 1
ATOM 3514 C C . LEU A 1 422 ? -19.392 -3.918 19.385 1.00 90.56 422 LEU A C 1
ATOM 3516 O O . LEU A 1 422 ? -18.856 -4.056 20.479 1.00 90.56 422 LEU A O 1
ATOM 3520 N N . GLY A 1 423 ? -20.654 -4.293 19.162 1.00 89.12 423 GLY A N 1
ATOM 3521 C CA . GLY A 1 423 ? -21.513 -4.993 20.121 1.00 89.12 423 GLY A CA 1
ATOM 3522 C C . GLY A 1 423 ? -21.143 -6.462 20.370 1.00 89.12 423 GLY A C 1
ATOM 3523 O O . GLY A 1 423 ? -21.918 -7.178 20.997 1.00 89.12 423 GLY A O 1
ATOM 3524 N N . GLY A 1 424 ? -19.991 -6.929 19.877 1.00 83.12 424 GLY A N 1
ATOM 3525 C CA . GLY A 1 424 ? -19.457 -8.261 20.168 1.00 83.12 424 GLY A CA 1
ATOM 3526 C C . GLY A 1 424 ? -19.923 -9.379 19.233 1.00 83.12 424 GLY A C 1
ATOM 3527 O O . GLY A 1 424 ? -19.651 -10.542 19.521 1.00 83.12 424 GLY A O 1
ATOM 3528 N N . VAL A 1 425 ? -20.591 -9.077 18.110 1.00 85.31 425 VAL A N 1
ATOM 3529 C CA . VAL A 1 425 ? -20.928 -10.095 17.094 1.00 85.31 425 VAL A CA 1
ATOM 3530 C C . VAL A 1 425 ? -19.632 -10.604 16.443 1.00 85.31 425 VAL A C 1
ATOM 3532 O O . VAL A 1 425 ? -18.994 -9.834 15.720 1.00 85.31 425 VAL A O 1
ATOM 3535 N N . PRO A 1 426 ? -19.213 -11.871 16.650 1.00 76.50 426 PRO A N 1
ATOM 3536 C CA . PRO A 1 426 ? -17.803 -12.236 16.492 1.00 76.50 426 PRO A CA 1
ATOM 3537 C C . PRO A 1 426 ? -17.374 -12.532 15.049 1.00 76.50 426 PRO A C 1
ATOM 3539 O O . PRO A 1 426 ? -16.191 -12.396 14.747 1.00 76.50 426 PRO A O 1
ATOM 3542 N N . SER A 1 427 ? -18.292 -12.860 14.130 1.00 86.44 427 SER A N 1
ATOM 3543 C CA . SER A 1 427 ? -17.962 -13.072 12.710 1.00 86.44 427 SER A CA 1
ATOM 3544 C C . SER A 1 427 ? -18.983 -12.474 11.741 1.00 86.44 427 SER A C 1
ATOM 3546 O O . SER A 1 427 ? -20.163 -12.304 12.063 1.00 86.44 427 SER A O 1
ATOM 3548 N N . TRP A 1 428 ? -18.526 -12.207 10.515 1.00 91.75 428 TRP A N 1
ATOM 3549 C CA . TRP A 1 428 ? -19.355 -11.715 9.413 1.00 91.75 428 TRP A CA 1
ATOM 3550 C C . TRP A 1 428 ? -20.489 -12.671 9.046 1.00 91.75 428 TRP A C 1
ATOM 3552 O O . TRP A 1 428 ? -21.607 -12.220 8.814 1.00 91.75 428 TRP A O 1
ATOM 3562 N N . THR A 1 429 ? -20.249 -13.983 9.071 1.00 91.88 429 THR A N 1
ATOM 3563 C CA . THR A 1 429 ? -21.267 -15.005 8.791 1.00 91.88 429 THR A CA 1
ATOM 3564 C C . THR A 1 429 ? -22.384 -15.020 9.847 1.00 91.88 429 THR A C 1
ATOM 3566 O O . THR A 1 429 ? -23.540 -15.289 9.518 1.00 91.88 429 THR A O 1
ATOM 3569 N N . ILE A 1 430 ? -22.075 -14.694 11.111 1.00 91.50 430 ILE A N 1
ATOM 3570 C CA . ILE A 1 430 ? -23.083 -14.544 12.177 1.00 91.50 430 ILE A CA 1
ATOM 3571 C C . ILE A 1 430 ? -23.868 -13.242 11.987 1.00 91.50 430 ILE A C 1
ATOM 3573 O O . ILE A 1 430 ? -25.097 -13.274 12.031 1.00 91.50 430 ILE A O 1
ATOM 3577 N N . LEU A 1 431 ? -23.186 -12.125 11.709 1.00 94.12 431 LEU A N 1
ATOM 3578 C CA . LEU A 1 431 ? -23.846 -10.839 11.463 1.00 94.12 431 LEU A CA 1
ATOM 3579 C C . LEU A 1 431 ? -24.778 -10.898 10.242 1.00 94.12 431 LEU A C 1
ATOM 3581 O O . LEU A 1 431 ? -25.915 -10.444 10.308 1.00 94.12 431 LEU A O 1
ATOM 3585 N N . ALA A 1 432 ? -24.333 -11.519 9.151 1.00 95.81 432 ALA A N 1
ATOM 3586 C CA . ALA A 1 432 ? -25.130 -11.728 7.946 1.00 95.81 432 ALA A CA 1
ATOM 3587 C C . ALA A 1 432 ? -26.395 -12.556 8.219 1.00 95.81 432 ALA A C 1
ATOM 3589 O O . ALA A 1 432 ? -27.474 -12.196 7.758 1.00 95.81 432 ALA A O 1
ATOM 3590 N N . ARG A 1 433 ? -26.288 -13.609 9.044 1.00 96.12 433 ARG A N 1
ATOM 3591 C CA . ARG A 1 433 ? -27.438 -14.413 9.485 1.00 96.12 433 ARG A CA 1
ATOM 3592 C C . ARG A 1 433 ? -28.414 -13.608 10.348 1.00 96.12 433 ARG A C 1
ATOM 3594 O O . ARG A 1 433 ? -29.617 -13.732 10.154 1.00 96.12 433 ARG A O 1
ATOM 3601 N N . GLN A 1 434 ? -27.915 -12.786 11.273 1.00 95.81 434 GLN A N 1
ATOM 3602 C CA . GLN A 1 434 ? -28.747 -11.902 12.104 1.00 95.81 434 GLN A CA 1
ATOM 3603 C C . GLN A 1 434 ? -29.477 -10.840 11.268 1.00 95.81 434 GLN A C 1
ATOM 3605 O O . GLN A 1 434 ? -30.634 -10.535 11.542 1.00 95.81 434 GLN A O 1
ATOM 3610 N N . LEU A 1 435 ? -28.815 -10.311 10.236 1.00 96.25 435 LEU A N 1
ATOM 3611 C CA . LEU A 1 435 ? -29.354 -9.311 9.312 1.00 96.25 435 LEU A CA 1
ATOM 3612 C C . LEU A 1 435 ? -30.123 -9.910 8.116 1.00 96.25 435 LEU A C 1
ATOM 3614 O O . LEU A 1 435 ? -30.606 -9.153 7.282 1.00 96.25 435 LEU A O 1
ATOM 3618 N N . GLN A 1 436 ? -30.236 -11.241 8.026 1.00 96.62 436 GLN A N 1
ATOM 3619 C CA . GLN A 1 436 ? -30.906 -11.989 6.947 1.00 96.62 436 GLN A CA 1
ATOM 3620 C C . GLN A 1 436 ? -30.398 -11.684 5.518 1.00 96.62 436 GLN A C 1
ATOM 3622 O O . GLN A 1 436 ? -31.145 -11.803 4.550 1.00 96.62 436 GLN A O 1
ATOM 3627 N N . VAL A 1 437 ? -29.113 -11.342 5.366 1.00 97.00 437 VAL A N 1
ATOM 3628 C CA . VAL A 1 437 ? -28.478 -11.021 4.070 1.00 97.00 437 VAL A CA 1
ATOM 3629 C C . VAL A 1 437 ? -27.351 -11.982 3.706 1.00 97.00 437 VAL A C 1
ATOM 3631 O O . VAL A 1 437 ? -26.818 -12.703 4.552 1.00 97.00 437 VAL A O 1
ATOM 3634 N N . ASN A 1 438 ? -26.934 -11.973 2.437 1.00 96.00 438 ASN A N 1
ATOM 3635 C CA . ASN A 1 438 ? -25.754 -12.712 2.013 1.00 96.00 438 ASN A CA 1
ATOM 3636 C C . ASN A 1 438 ? -24.483 -12.098 2.630 1.00 96.00 438 ASN A C 1
ATOM 3638 O O . ASN A 1 438 ? -24.217 -10.900 2.507 1.00 96.00 438 ASN A O 1
ATOM 3642 N N . VAL A 1 439 ? -23.656 -12.935 3.255 1.00 95.31 439 VAL A N 1
ATOM 3643 C CA . VAL A 1 439 ? -22.403 -12.517 3.903 1.00 95.31 439 VAL A CA 1
ATOM 3644 C C . VAL A 1 439 ? -21.424 -11.826 2.945 1.00 95.31 439 VAL A C 1
ATOM 3646 O O . VAL A 1 439 ? -20.757 -10.865 3.330 1.00 95.31 439 VAL A O 1
ATOM 3649 N N . ARG A 1 440 ? -21.392 -12.233 1.672 1.00 95.00 440 ARG A N 1
ATOM 3650 C CA . ARG A 1 440 ? -20.539 -11.627 0.643 1.00 95.00 440 ARG A CA 1
ATOM 3651 C C . ARG A 1 440 ? -20.980 -10.206 0.298 1.00 95.00 440 ARG A C 1
ATOM 3653 O O . ARG A 1 440 ? -20.145 -9.316 0.158 1.00 95.00 440 ARG A O 1
ATOM 3660 N N . GLU A 1 441 ? -22.288 -9.995 0.184 1.00 95.56 441 GLU A N 1
ATOM 3661 C CA . GLU A 1 441 ? -22.891 -8.693 -0.115 1.00 95.56 441 GLU A CA 1
ATOM 3662 C C . GLU A 1 441 ? -22.719 -7.731 1.062 1.00 95.56 441 GLU A C 1
ATOM 3664 O O . GLU A 1 441 ? -22.342 -6.578 0.859 1.00 95.56 441 GLU A O 1
ATOM 3669 N N . LEU A 1 442 ? -22.890 -8.227 2.293 1.00 96.50 442 LEU A N 1
ATOM 3670 C CA . LEU A 1 442 ? -22.633 -7.479 3.522 1.00 96.50 442 LEU A CA 1
ATOM 3671 C C . LEU A 1 442 ? -21.169 -7.003 3.604 1.00 96.50 442 LEU A C 1
ATOM 3673 O O . LEU A 1 442 ? -20.914 -5.822 3.853 1.00 96.50 442 LEU A O 1
ATOM 3677 N N . ILE A 1 443 ? -20.206 -7.895 3.335 1.00 95.25 443 ILE A N 1
ATOM 3678 C CA . ILE A 1 443 ? -18.770 -7.568 3.318 1.00 95.25 443 ILE A CA 1
ATOM 3679 C C . ILE A 1 443 ? -18.439 -6.571 2.196 1.00 95.25 443 ILE A C 1
ATOM 3681 O O . ILE A 1 443 ? -17.709 -5.606 2.435 1.00 95.25 443 ILE A O 1
ATOM 3685 N N . TYR A 1 444 ? -18.981 -6.735 0.983 1.00 95.94 444 TYR A N 1
ATOM 3686 C CA . TYR A 1 444 ? -18.769 -5.756 -0.091 1.00 95.94 444 TYR A CA 1
ATOM 3687 C C . TYR A 1 444 ? -19.391 -4.397 0.225 1.00 95.94 444 TYR A C 1
ATOM 3689 O O . TYR A 1 444 ? -18.749 -3.378 -0.018 1.00 95.94 444 TYR A O 1
ATOM 3697 N N . PHE A 1 445 ? -20.585 -4.350 0.815 1.00 96.94 445 PHE A N 1
ATOM 3698 C CA . PHE A 1 445 ? -21.209 -3.097 1.229 1.00 96.94 445 PHE A CA 1
ATOM 3699 C C . PHE A 1 445 ? -20.391 -2.373 2.316 1.00 96.94 445 PHE A C 1
ATOM 3701 O O . PHE A 1 445 ? -20.233 -1.149 2.250 1.00 96.94 445 PHE A O 1
ATOM 3708 N N . TYR A 1 446 ? -19.802 -3.111 3.262 1.00 96.56 446 TYR A N 1
ATOM 3709 C CA . TYR A 1 446 ? -18.851 -2.594 4.253 1.00 96.56 446 TYR A CA 1
ATOM 3710 C C . TYR A 1 446 ? -17.577 -2.024 3.599 1.00 96.56 446 TYR A C 1
ATOM 3712 O O . TYR A 1 446 ? -17.258 -0.848 3.800 1.00 96.56 446 TYR A O 1
ATOM 3720 N N . LEU A 1 447 ? -16.889 -2.800 2.753 1.00 95.06 447 LEU A N 1
ATOM 3721 C CA . LEU A 1 447 ? -15.642 -2.383 2.093 1.00 95.06 447 LEU A CA 1
ATOM 3722 C C . LEU A 1 447 ? -15.848 -1.227 1.094 1.00 95.06 447 LEU A C 1
ATOM 3724 O O . LEU A 1 447 ? -15.060 -0.275 1.061 1.00 95.06 447 LEU A O 1
ATOM 3728 N N . ASP A 1 448 ? -16.934 -1.251 0.316 1.00 94.88 448 ASP A N 1
ATOM 3729 C CA . ASP A 1 448 ? -17.306 -0.152 -0.580 1.00 94.88 448 ASP A CA 1
ATOM 3730 C C . ASP A 1 448 ? -17.647 1.119 0.212 1.00 94.88 448 ASP A C 1
ATOM 3732 O O . ASP A 1 448 ? -17.324 2.220 -0.234 1.00 94.88 448 ASP A O 1
ATOM 3736 N N . SER A 1 449 ? -18.238 0.996 1.406 1.00 96.31 449 SER A N 1
ATOM 3737 C CA . SER A 1 449 ? -18.525 2.142 2.278 1.00 96.31 449 SER A CA 1
ATOM 3738 C C . SER A 1 449 ? -17.254 2.722 2.914 1.00 96.31 449 SER A C 1
ATOM 3740 O O . SER A 1 449 ? -17.085 3.942 2.895 1.00 96.31 449 SER A O 1
ATOM 3742 N N . ILE A 1 450 ? -16.302 1.891 3.359 1.00 94.69 450 ILE A N 1
ATOM 3743 C CA . ILE A 1 450 ? -14.955 2.334 3.779 1.00 94.69 450 ILE A CA 1
ATOM 3744 C C . ILE A 1 450 ? -14.272 3.142 2.664 1.00 94.69 450 ILE A C 1
ATOM 3746 O O . ILE A 1 450 ? -13.718 4.219 2.916 1.00 94.69 450 ILE A O 1
ATOM 3750 N N . SER A 1 451 ? -14.345 2.648 1.423 1.00 91.62 451 SER A N 1
ATOM 3751 C CA . SER A 1 451 ? -13.775 3.301 0.239 1.00 91.62 451 SER A CA 1
ATOM 3752 C C . SER A 1 451 ? -14.486 4.619 -0.104 1.00 91.62 451 SER A C 1
ATOM 3754 O O . SER A 1 451 ? -13.831 5.647 -0.287 1.00 91.62 451 SER A O 1
ATOM 3756 N N . TYR A 1 452 ? -15.824 4.618 -0.120 1.00 94.38 452 TYR A N 1
ATOM 3757 C CA . TYR A 1 452 ? -16.673 5.786 -0.384 1.00 94.38 452 TYR A CA 1
ATOM 3758 C C . TYR A 1 452 ? -16.422 6.920 0.617 1.00 94.38 452 TYR A C 1
ATOM 3760 O O . TYR A 1 452 ? -16.215 8.075 0.232 1.00 94.38 452 TYR A O 1
ATOM 3768 N N . PHE A 1 453 ? -16.381 6.588 1.908 1.00 94.75 453 PHE A N 1
ATOM 3769 C CA . PHE A 1 453 ? -16.144 7.560 2.968 1.00 94.75 453 PHE A CA 1
ATOM 3770 C C . PHE A 1 453 ? -14.671 7.979 3.105 1.00 94.75 453 PHE A C 1
ATOM 3772 O O . PHE A 1 453 ? -14.418 9.047 3.671 1.00 94.75 453 PHE A O 1
ATOM 3779 N N . LYS A 1 454 ? -13.739 7.203 2.520 1.00 92.75 454 LYS A N 1
ATOM 3780 C CA . LYS A 1 454 ? -12.269 7.369 2.545 1.00 92.75 454 LYS A CA 1
ATOM 3781 C C . LYS A 1 454 ? -11.661 7.228 3.944 1.00 92.75 454 LYS A C 1
ATOM 3783 O O . LYS A 1 454 ? -10.718 7.936 4.288 1.00 92.75 454 LYS A O 1
ATOM 3788 N N . LEU A 1 455 ? -12.215 6.305 4.730 1.00 90.50 455 LEU A N 1
ATOM 3789 C CA . LEU A 1 455 ? -11.850 6.084 6.135 1.00 90.50 455 LEU A CA 1
ATOM 3790 C C . LEU A 1 455 ? -10.426 5.552 6.295 1.00 90.50 455 LEU A C 1
ATOM 3792 O O . LEU A 1 455 ? -9.696 5.959 7.192 1.00 90.50 455 LEU A O 1
ATOM 3796 N N . ILE A 1 456 ? -10.007 4.678 5.382 1.00 84.75 456 ILE A N 1
ATOM 3797 C CA . ILE A 1 456 ? -8.615 4.248 5.288 1.00 84.75 456 ILE A CA 1
ATOM 3798 C C . ILE A 1 456 ? -7.893 5.211 4.336 1.00 84.75 456 ILE A C 1
ATOM 3800 O O . ILE A 1 456 ? -8.360 5.393 3.204 1.00 84.75 456 ILE A O 1
ATOM 3804 N N . PRO A 1 457 ? -6.769 5.837 4.747 1.00 72.69 457 PRO A N 1
ATOM 3805 C CA . PRO A 1 457 ? -6.032 6.782 3.912 1.00 72.69 457 PRO A CA 1
ATOM 3806 C C . PRO A 1 457 ? -5.501 6.148 2.619 1.00 72.69 457 PRO A C 1
ATOM 3808 O O . PRO A 1 457 ? -4.389 5.622 2.568 1.00 72.69 457 PRO A O 1
ATOM 3811 N N . GLN A 1 458 ? -6.284 6.240 1.541 1.00 62.97 458 GLN A N 1
ATOM 3812 C CA . GLN A 1 458 ? -5.866 5.795 0.214 1.00 62.97 458 GLN A CA 1
ATOM 3813 C C . GLN A 1 458 ? -4.547 6.479 -0.168 1.00 62.97 458 GLN A C 1
ATOM 3815 O O . GLN A 1 458 ? -4.441 7.713 -0.169 1.00 62.97 458 GLN A O 1
ATOM 3820 N N . GLN A 1 459 ? -3.537 5.676 -0.516 1.00 54.97 459 GLN A N 1
ATOM 3821 C CA . GLN A 1 459 ? -2.273 6.188 -1.036 1.00 54.97 459 GLN A CA 1
ATOM 3822 C C . GLN A 1 459 ? -2.571 7.050 -2.268 1.00 54.97 459 GLN A C 1
ATOM 3824 O O . GLN A 1 459 ? -3.149 6.565 -3.239 1.00 54.97 459 GLN A O 1
ATOM 3829 N N . LYS A 1 460 ? -2.220 8.344 -2.219 1.00 43.94 460 LYS A N 1
ATOM 3830 C CA . LYS A 1 460 ? -2.620 9.335 -3.235 1.00 43.94 460 LYS A CA 1
ATOM 3831 C C . LYS A 1 460 ? -1.945 9.072 -4.586 1.00 43.94 460 LYS A C 1
ATOM 3833 O O . LYS A 1 460 ? -0.936 9.698 -4.923 1.00 43.94 460 LYS A O 1
ATOM 3838 N N . THR A 1 461 ? -2.533 8.175 -5.370 1.00 41.56 461 THR A N 1
ATOM 3839 C CA . THR A 1 461 ? -2.213 7.949 -6.777 1.00 41.56 461 THR A CA 1
ATOM 3840 C C . THR A 1 461 ? -2.411 9.251 -7.548 1.00 41.56 461 THR A C 1
ATOM 3842 O O . THR A 1 461 ? -3.459 9.894 -7.500 1.00 41.56 461 THR A O 1
ATOM 3845 N N . ARG A 1 462 ? -1.356 9.698 -8.237 1.00 37.59 462 ARG A N 1
ATOM 3846 C CA . ARG A 1 462 ? -1.406 10.923 -9.040 1.00 37.59 462 ARG A CA 1
ATOM 3847 C C . ARG A 1 462 ? -2.194 10.661 -10.317 1.00 37.59 462 ARG A C 1
ATOM 3849 O O . ARG A 1 462 ? -1.628 10.157 -11.285 1.00 37.59 462 ARG A O 1
ATOM 3856 N N . THR A 1 463 ? -3.454 11.083 -10.358 1.00 36.81 463 THR A N 1
ATOM 3857 C CA . THR A 1 463 ? -4.139 11.315 -11.631 1.00 36.81 463 THR A CA 1
ATOM 3858 C C . THR A 1 463 ? -3.334 12.318 -12.455 1.00 36.81 463 THR A C 1
ATOM 3860 O O . THR A 1 463 ? -2.999 13.421 -12.013 1.00 36.81 463 THR A O 1
ATOM 3863 N N . ARG A 1 464 ? -2.960 11.900 -13.665 1.00 34.53 464 ARG A N 1
ATOM 3864 C CA . ARG A 1 464 ? -2.223 12.717 -14.625 1.00 34.53 464 ARG A CA 1
ATOM 3865 C C . ARG A 1 464 ? -3.199 13.747 -15.189 1.00 34.53 464 ARG A C 1
ATOM 3867 O O . ARG A 1 464 ? -4.090 13.375 -15.941 1.00 34.53 464 ARG A O 1
ATOM 3874 N N . ARG A 1 465 ? -3.047 15.025 -14.821 1.00 35.66 465 ARG A N 1
ATOM 3875 C CA . ARG A 1 465 ? -3.792 16.127 -15.455 1.00 35.66 465 ARG A CA 1
ATOM 3876 C C . ARG A 1 465 ? -3.500 16.071 -16.959 1.00 35.66 465 ARG A C 1
ATOM 3878 O O . ARG A 1 465 ? -2.353 16.291 -17.348 1.00 35.66 465 ARG A O 1
ATOM 3885 N N . SER A 1 466 ? -4.496 15.751 -17.782 1.00 37.25 466 SER A N 1
ATOM 3886 C CA . SER A 1 466 ? -4.405 16.004 -19.215 1.00 37.25 466 SER A CA 1
ATOM 3887 C C . SER A 1 466 ? -4.379 17.517 -19.402 1.00 37.25 466 SER A C 1
ATOM 3889 O O . SER A 1 466 ? -5.244 18.236 -18.902 1.00 37.25 466 SER A O 1
ATOM 3891 N N . GLN A 1 467 ? -3.346 18.017 -20.071 1.00 39.00 467 GLN A N 1
ATOM 3892 C CA . GLN A 1 467 ? -3.402 19.354 -20.637 1.00 39.00 467 GLN A CA 1
ATOM 3893 C C . GLN A 1 467 ? -4.094 19.194 -21.982 1.00 39.00 467 GLN A C 1
ATOM 3895 O O . GLN A 1 467 ? -3.471 18.738 -22.938 1.00 39.00 467 GLN A O 1
ATOM 3900 N N . ASN A 1 468 ? -5.389 19.505 -22.031 1.00 35.59 468 ASN A N 1
ATOM 3901 C CA . ASN A 1 468 ? -6.071 19.678 -23.306 1.00 35.59 468 ASN A CA 1
ATOM 3902 C C . ASN A 1 468 ? -5.402 20.874 -23.990 1.00 35.59 468 ASN A C 1
ATOM 3904 O O . ASN A 1 468 ? -5.435 21.985 -23.461 1.00 35.59 468 ASN A O 1
ATOM 3908 N N . ILE A 1 469 ? -4.737 20.626 -25.116 1.00 37.50 469 ILE A N 1
ATOM 3909 C CA . ILE A 1 469 ? -4.163 21.681 -25.945 1.00 37.50 469 ILE A CA 1
ATOM 3910 C C . ILE A 1 469 ? -5.283 22.146 -26.867 1.00 37.50 469 ILE A C 1
ATOM 3912 O O . ILE A 1 469 ? -5.514 21.554 -27.917 1.00 37.50 469 ILE A O 1
ATOM 3916 N N . THR A 1 470 ? -6.000 23.186 -26.451 1.00 41.78 470 THR A N 1
ATOM 3917 C CA . THR A 1 470 ? -6.822 23.964 -27.376 1.00 41.78 470 THR A CA 1
ATOM 3918 C C . THR A 1 470 ? -5.864 24.725 -28.286 1.00 41.78 470 THR A C 1
ATOM 3920 O O . THR A 1 470 ? -5.116 25.576 -27.803 1.00 41.78 470 THR A O 1
ATOM 3923 N N . GLN A 1 471 ? -5.842 24.404 -29.578 1.00 37.09 471 GLN A N 1
ATOM 3924 C CA . GLN A 1 471 ? -5.226 25.292 -30.562 1.00 37.09 471 GLN A CA 1
ATOM 3925 C C . GLN A 1 471 ? -6.175 26.474 -30.809 1.00 37.09 471 GLN A C 1
ATOM 3927 O O . GLN A 1 471 ? -7.385 26.247 -30.887 1.00 37.09 471 GLN A O 1
ATOM 3932 N N . PRO A 1 472 ? -5.673 27.716 -30.917 1.00 46.91 472 PRO A N 1
ATOM 3933 C CA . PRO A 1 472 ? -6.438 28.770 -31.567 1.00 46.91 472 PRO A CA 1
ATOM 3934 C C . PRO A 1 472 ? -6.599 28.423 -33.054 1.00 46.91 472 PRO A C 1
ATOM 3936 O O . PRO A 1 472 ? -5.716 27.800 -33.646 1.00 46.91 472 PRO A O 1
ATOM 3939 N N . ILE A 1 473 ? -7.730 28.824 -33.626 1.00 50.88 473 ILE A N 1
ATOM 3940 C CA . ILE A 1 473 ? -7.924 28.906 -35.073 1.00 50.88 473 ILE A CA 1
ATOM 3941 C C . ILE A 1 473 ? -7.714 30.373 -35.434 1.00 50.88 473 ILE A C 1
ATOM 3943 O O . ILE A 1 473 ? -8.442 31.205 -34.902 1.00 50.88 473 ILE A O 1
ATOM 3947 N N . ASP A 1 474 ? -6.746 30.633 -36.307 1.00 56.69 474 ASP A N 1
ATOM 3948 C CA . ASP A 1 474 ? -6.598 31.802 -37.185 1.00 56.69 474 ASP A CA 1
ATOM 3949 C C . ASP A 1 474 ? -5.722 31.351 -38.374 1.00 56.69 474 ASP A C 1
ATOM 3951 O O . ASP A 1 474 ? -4.698 30.672 -38.107 1.00 56.69 474 ASP A O 1
#

Radius of gyration: 31.62 Å; chains: 1; bounding box: 88×64×76 Å

Sequence (474 aa):
MQELDQQLENLVLQAQLFSNSPPKKRKFIQDLWDTMLPSSTLKGRTPKPTDDEAKRRLAGVKKWCRDRYGSKLESDFEEDWQNVLSDAKKEVLKNLDIYKKGVDSQLYQAWLNFCETSPSQQNPEVYSEFQNQVEKFQTRFIQRRTKKKDGIIIRPYPQEKAQGLSQICENFCNRIQTNEVDLQKAWNTFCDEVQKLYRPLKFWNWFASRVKFRFIDMIRERIKALGNAPAAEPGRDTTNQTQVIATQLMILAFHFLLQIWLDKLALLIQKYQTQLEKIQAKADRQLSKEIIKLIKEDPDGIFQGKHIRNYPEENFRAIALLKFRGATLQEIGNHFNHPIETTREITEEEKKRFYAQQTISPFFTRCCNYFKPILEEYLEAEITLPQPILNEIVNDAEGRYNRRRMPDNSQISFKGIIQSRLGGVPSWTILARQLQVNVRELIYFYLDSISYFKLIPQQKTRTRRSQNITQPID

Foldseek 3Di:
DCVLVVVLVVLVVQLVVVPPPVVSNVVSVVVSVCSLPVPPDDDDDPDDQDVVSVVVVVVVVVCVCCVPPLQFDDDDPPVVVVVVVVVVVVVCVQVPAPLVQQFGPQLVVLLVVLVVPVPVDPDVVSLVVSLVSLVVRLVVVQVVPFDDDPNDGPGGDDPVLSVQSVVLSVQLSVCVNVVPDDSVVSVNSSSNSSVVSDDCVVVVVVVVVVVVVVVVVVVVVVVVVVVPPPDDDPDDPVVVVCRRVSSPVVVVVVVVVVVVVVVVVVVVVVVVVVVVVVSVVVVLQPPPPLLLVCLQPVPLVQQQPQAFPPCSVRTLSNLSNCVSVVDQLLVVLVVSQDADPDPDDDDSSVRSVCCSVPGNVVSNVVSCVLCVQVSVCVVVLARPFDPVVLVVLQPQPPDDQQCLAAPPLRNHTLSNVSVVSVVVQRDLVSVCVVSVHRSSSVSCSNSVSCVVVVRDPDDDDDDDDDPPDDDDDD

pLDDT: mean 70.34, std 20.66, range [34.53, 97.06]